Protein AF-0000000071098796 (afdb_homodimer)

Nearest PDB structures (foldseek):
  3soq-assembly1_A  TM=9.332E-01  e=1.458E-25  Homo sapiens
  8ffe-assembly1_A  TM=9.241E-01  e=1.174E-25  Homo sapiens
  6l6r-assembly2_B  TM=9.189E-01  e=5.070E-25  Homo sapiens
  3v65-assembly1_B  TM=9.260E-01  e=4.674E-22  Rattus norvegicus
  8jxg-assembly1_A  TM=7.922E-01  e=6.297E-25  Rattus norvegicus

Sequence (550 aa):
MVEGIAFDWLAENLYWVDSNSDTIEVARFDGRFRRELKMNVTLDQPRALALEPKRGNMYWTDWGANPVIATAHMDGMNVTMLVTTGIYWPNGLNIDDQSSHIFWTDAHFDRIETAWLDGSNREVLLDQNTPHPFSIAVYKDMIYWDDWSQLSIQSANKYTGANVRTVVSGLDSAMDLKIFHNASQQGVNPCSQNNGGCTHLCIVKPDASSLDAVTRVCVCPDDMRIVITPDGREDCQCEAGEKLNLTTGYCMTQGSTCNPDQFRCLDSDRCIPSFMVEGIAFDWLAENLYWVDSNSDTIEVARFDGRFRRELKMNVTLDQPRALALEPKRGNMYWTDWGANPVIATAHMDGMNVTMLVTTGIYWPNGLNIDDQSSHIFWTDAHFDRIETAWLDGSNREVLLDQNTPHPFSIAVYKDMIYWDDWSQLSIQSANKYTGANVRTVVSGLDSAMDLKIFHNASQQGVNPCSQNNGGCTHLCIVKPDASSLDAVTRVCVCPDDMRIVITPDGREDCQCEAGEKLNLTTGYCMTQGSTCNPDQFRCLDSDRCIPSF

Secondary structure (DSSP, 8-state):
-EEEEEEETTTTEEEEEETTTTEEEEEETTS-S-EE---SS--SEEEEEEEETTTTEEEEEEESSS-EEEEEETTS-S-EEEE-SS-S-EEEEEEETTTTEEEEEETTTTEEEEEETTS-S-EEEE-SS-SSEEEEEEETTEEEEEETTTTEEEEEETTT--S-EEEEE-B-S--------SGGG-S--TTTSGGGG-SSEEEEEE-TT-TT-EEEEEE--TTSEEEE-TTS-EEEEPPTTEEE-TTT--EEESSS---TTEEE-TTT--EEE--/-EEEEEEETTTTEEEEEETTTTEEEEEETTS-S-EE---SS--SEEEEEEEETTTTEEEEEEESSS-EEEEEETTS-S-EEEE-SS-S---EEEEETTTTEEEEEETTTTEEEEEETTS-S-EEEE-SS-SSEEEEEEETTEEEEEETTTTEEEEEETTT--S-EEEEE-B-S--------GGGG-S--TTTSGGGG-SSEEEEEE-TT-TT-EEEEEE--TTSEEEE-TTS-EEEEPPTTEEE-TTT--EEESSS---TTEEE-TTT--EEE--

Structure (mmCIF, N/CA/C/O backbone):
data_AF-0000000071098796-model_v1
#
loop_
_entity.id
_entity.type
_entity.pdbx_description
1 polymer 'Uncharacterized protein'
#
loop_
_atom_site.group_PDB
_atom_site.id
_atom_site.type_symbol
_atom_site.label_atom_id
_atom_site.label_alt_id
_atom_site.label_comp_id
_atom_site.label_asym_id
_atom_site.label_entity_id
_atom_site.label_seq_id
_atom_site.pdbx_PDB_ins_code
_atom_site.Cartn_x
_atom_site.Cartn_y
_atom_site.Cartn_z
_atom_site.occupancy
_atom_site.B_iso_or_equiv
_atom_site.auth_seq_id
_atom_site.auth_comp_id
_atom_site.auth_asym_id
_atom_site.auth_atom_id
_atom_site.pdbx_PDB_model_num
ATOM 1 N N . MET A 1 1 ? 3.094 -19.172 7.008 1 78.12 1 MET A N 1
ATOM 2 C CA . MET A 1 1 ? 2.602 -17.812 7.273 1 78.12 1 MET A CA 1
ATOM 3 C C . MET A 1 1 ? 2.836 -16.906 6.074 1 78.12 1 MET A C 1
ATOM 5 O O . MET A 1 1 ? 3.883 -16.984 5.43 1 78.12 1 MET A O 1
ATOM 9 N N . VAL A 1 2 ? 1.764 -16.094 5.746 1 72.19 2 VAL A N 1
ATOM 10 C CA . VAL A 1 2 ? 1.899 -15.18 4.617 1 72.19 2 VAL A CA 1
ATOM 11 C C . VAL A 1 2 ? 2.842 -14.039 4.992 1 72.19 2 VAL A C 1
ATOM 13 O O . VAL A 1 2 ? 2.621 -13.336 5.984 1 72.19 2 VAL A O 1
ATOM 16 N N . GLU A 1 3 ? 3.877 -13.867 4.168 1 74.5 3 GLU A N 1
ATOM 17 C CA . GLU A 1 3 ? 4.949 -12.93 4.488 1 74.5 3 GLU A CA 1
ATOM 18 C C . GLU A 1 3 ? 5.008 -11.789 3.479 1 74.5 3 GLU A C 1
ATOM 20 O O . GLU A 1 3 ? 5.496 -10.703 3.789 1 74.5 3 GLU A O 1
ATOM 25 N N . GLY A 1 4 ? 4.621 -12.039 2.338 1 83 4 GLY A N 1
ATOM 26 C CA . GLY A 1 4 ? 4.68 -11.055 1.27 1 83 4 GLY A CA 1
ATOM 27 C C . GLY A 1 4 ? 3.496 -11.125 0.325 1 83 4 GLY A C 1
ATOM 28 O O . GLY A 1 4 ? 3.016 -12.211 0.003 1 83 4 GLY A O 1
ATOM 29 N N . ILE A 1 5 ? 2.996 -10.023 -0.06 1 86.69 5 ILE A N 1
ATOM 30 C CA . ILE A 1 5 ? 1.885 -9.898 -0.997 1 86.69 5 ILE A CA 1
ATOM 31 C C . ILE A 1 5 ? 2.252 -8.93 -2.113 1 86.69 5 ILE A C 1
ATOM 33 O O . ILE A 1 5 ? 2.893 -7.902 -1.866 1 86.69 5 ILE A O 1
ATOM 37 N N . ALA A 1 6 ? 1.925 -9.203 -3.277 1 88.19 6 ALA A N 1
ATOM 38 C CA . ALA A 1 6 ? 2.113 -8.344 -4.445 1 88.19 6 ALA A CA 1
ATOM 39 C C . ALA A 1 6 ? 0.883 -8.367 -5.348 1 88.19 6 ALA A C 1
ATOM 41 O O . ALA A 1 6 ? 0.179 -9.375 -5.422 1 88.19 6 ALA A O 1
ATOM 42 N N . PHE A 1 7 ? 0.654 -7.281 -6.012 1 88.94 7 PHE A N 1
ATOM 43 C CA . PHE A 1 7 ? -0.544 -7.145 -6.832 1 88.94 7 PHE A CA 1
ATOM 44 C C . PHE A 1 7 ? -0.177 -6.867 -8.289 1 88.94 7 PHE A C 1
ATOM 46 O O . PHE A 1 7 ? 0.657 -6.004 -8.57 1 88.94 7 PHE A O 1
ATOM 53 N N . ASP A 1 8 ? -0.719 -7.633 -9.156 1 90.88 8 ASP A N 1
ATOM 54 C CA . ASP A 1 8 ? -0.704 -7.371 -10.594 1 90.88 8 ASP A CA 1
ATOM 55 C C . ASP A 1 8 ? -1.892 -6.504 -11 1 90.88 8 ASP A C 1
ATOM 57 O O . ASP A 1 8 ? -2.99 -7.016 -11.234 1 90.88 8 ASP A O 1
ATOM 61 N N . TRP A 1 9 ? -1.64 -5.246 -11.227 1 86.94 9 TRP A N 1
ATOM 62 C CA . TRP A 1 9 ? -2.717 -4.297 -11.484 1 86.94 9 TRP A CA 1
ATOM 63 C C . TRP A 1 9 ? -3.256 -4.465 -12.906 1 86.94 9 TRP A C 1
ATOM 65 O O . TRP A 1 9 ? -4.367 -4.02 -13.211 1 86.94 9 TRP A O 1
ATOM 75 N N . LEU A 1 10 ? -2.475 -5.012 -13.75 1 90.19 10 LEU A N 1
ATOM 76 C CA . LEU A 1 10 ? -2.873 -5.133 -15.148 1 90.19 10 LEU A CA 1
ATOM 77 C C . LEU A 1 10 ? -3.824 -6.309 -15.344 1 90.19 10 LEU A C 1
ATOM 79 O O . LEU A 1 10 ? -4.805 -6.207 -16.078 1 90.19 10 LEU A O 1
ATOM 83 N N . ALA A 1 11 ? -3.525 -7.355 -14.672 1 93.75 11 ALA A N 1
ATOM 84 C CA . ALA A 1 11 ? -4.359 -8.547 -14.797 1 93.75 11 ALA A CA 1
ATOM 85 C C . ALA A 1 11 ? -5.32 -8.672 -13.617 1 93.75 11 ALA A C 1
ATOM 87 O O . ALA A 1 11 ? -6.227 -9.508 -13.633 1 93.75 11 ALA A O 1
ATOM 88 N N . GLU A 1 12 ? -5.062 -7.852 -12.602 1 90.56 12 GLU A N 1
ATOM 89 C CA . GLU A 1 12 ? -5.867 -7.824 -11.383 1 90.56 12 GLU A CA 1
ATOM 90 C C . GLU A 1 12 ? -5.805 -9.164 -10.656 1 90.56 12 GLU A C 1
ATOM 92 O O . GLU A 1 12 ? -6.84 -9.734 -10.305 1 90.56 12 GLU A O 1
ATOM 97 N N . ASN A 1 13 ? -4.645 -9.656 -10.461 1 93.94 13 ASN A N 1
ATOM 98 C CA . ASN A 1 13 ? -4.363 -10.844 -9.656 1 93.94 13 ASN A CA 1
ATOM 99 C C . ASN A 1 13 ? -3.553 -10.5 -8.414 1 93.94 13 ASN A C 1
ATOM 101 O O . ASN A 1 13 ? -2.693 -9.617 -8.453 1 93.94 13 ASN A O 1
ATOM 105 N N . LEU A 1 14 ? -3.861 -11.211 -7.387 1 91.88 14 LEU A N 1
ATOM 106 C CA . LEU A 1 14 ? -3.127 -11.102 -6.129 1 91.88 14 LEU A CA 1
ATOM 107 C C . LEU A 1 14 ? -2.176 -12.281 -5.949 1 91.88 14 LEU A C 1
ATOM 109 O O . LEU A 1 14 ? -2.576 -13.438 -6.098 1 91.88 14 LEU A O 1
ATOM 113 N N . TYR A 1 15 ? -0.879 -11.953 -5.68 1 93.19 15 TYR A N 1
ATOM 114 C CA . TYR A 1 15 ? 0.128 -12.969 -5.387 1 93.19 15 TYR A CA 1
ATOM 115 C C . TYR A 1 15 ? 0.601 -12.859 -3.941 1 93.19 15 TYR A C 1
ATOM 117 O O . TYR A 1 15 ? 0.724 -11.758 -3.4 1 93.19 15 TYR A O 1
ATOM 125 N N . TRP A 1 16 ? 0.887 -14.023 -3.359 1 91.12 16 TRP A N 1
ATOM 126 C CA . TRP A 1 16 ? 1.471 -13.953 -2.025 1 91.12 16 TRP A CA 1
ATOM 127 C C . TRP A 1 16 ? 2.379 -15.148 -1.762 1 91.12 16 TRP A C 1
ATOM 129 O O . TRP A 1 16 ? 2.268 -16.172 -2.432 1 91.12 16 TRP A O 1
ATOM 139 N N . VAL A 1 17 ? 3.311 -14.953 -0.889 1 92.06 17 VAL A N 1
ATOM 140 C CA . VAL A 1 17 ? 4.199 -16.016 -0.428 1 92.06 17 VAL A CA 1
ATOM 141 C C . VAL A 1 17 ? 3.779 -16.469 0.969 1 92.06 17 VAL A C 1
ATOM 143 O O . VAL A 1 17 ? 3.395 -15.648 1.806 1 92.06 17 VAL A O 1
ATOM 146 N N . ASP A 1 18 ? 3.83 -17.781 1.164 1 89.56 18 ASP A N 1
ATOM 147 C CA . ASP A 1 18 ? 3.51 -18.391 2.455 1 89.56 18 ASP A CA 1
ATOM 148 C C . ASP A 1 18 ? 4.688 -19.203 2.988 1 89.56 18 ASP A C 1
ATOM 150 O O . ASP A 1 18 ? 5.035 -20.234 2.42 1 89.56 18 ASP A O 1
ATOM 154 N N . SER A 1 19 ? 5.258 -18.766 4.102 1 88.94 19 SER A N 1
ATOM 155 C CA . SER A 1 19 ? 6.441 -19.438 4.633 1 88.94 19 SER A CA 1
ATOM 156 C C . SER A 1 19 ? 6.074 -20.719 5.375 1 88.94 19 SER A C 1
ATOM 158 O O . SER A 1 19 ? 6.938 -21.547 5.645 1 88.94 19 SER A O 1
ATOM 160 N N . ASN A 1 20 ? 4.844 -20.844 5.785 1 88.38 20 ASN A N 1
ATOM 161 C CA . ASN A 1 20 ? 4.414 -22.078 6.418 1 88.38 20 ASN A CA 1
ATOM 162 C C . ASN A 1 20 ? 4.305 -23.219 5.402 1 88.38 20 ASN A C 1
ATOM 164 O O . ASN A 1 20 ? 4.824 -24.312 5.629 1 88.38 20 ASN A O 1
ATOM 168 N N . SER A 1 21 ? 3.609 -22.938 4.289 1 90.94 21 SER A N 1
ATOM 169 C CA . SER A 1 21 ? 3.434 -23.953 3.254 1 90.94 21 SER A CA 1
ATOM 170 C C . SER A 1 21 ? 4.578 -23.922 2.248 1 90.94 21 SER A C 1
ATOM 172 O O . SER A 1 21 ? 4.688 -24.812 1.398 1 90.94 21 SER A O 1
ATOM 174 N N . ASP A 1 22 ? 5.449 -22.922 2.363 1 94.31 22 ASP A N 1
ATOM 175 C CA . ASP A 1 22 ? 6.57 -22.75 1.443 1 94.31 22 ASP A CA 1
ATOM 176 C C . ASP A 1 22 ? 6.086 -22.703 -0.005 1 94.31 22 ASP A C 1
ATOM 178 O O . ASP A 1 22 ? 6.582 -23.438 -0.857 1 94.31 22 ASP A O 1
ATOM 182 N N . THR A 1 23 ? 5.148 -21.812 -0.212 1 95.75 23 THR A N 1
ATOM 183 C CA . THR A 1 23 ? 4.543 -21.734 -1.538 1 95.75 23 THR A CA 1
ATOM 184 C C . THR A 1 23 ? 4.371 -20.281 -1.968 1 95.75 23 THR A C 1
ATOM 186 O O . THR A 1 23 ? 4.434 -19.375 -1.138 1 95.75 23 THR A O 1
ATOM 189 N N . ILE A 1 24 ? 4.262 -20.078 -3.201 1 96.75 24 ILE A N 1
ATOM 190 C CA . ILE A 1 24 ? 3.727 -18.859 -3.809 1 96.75 24 ILE A CA 1
ATOM 191 C C . ILE A 1 24 ? 2.367 -19.156 -4.438 1 96.75 24 ILE A C 1
ATOM 193 O O . ILE A 1 24 ? 2.221 -20.141 -5.184 1 96.75 24 ILE A O 1
ATOM 197 N N . GLU A 1 25 ? 1.42 -18.328 -4.102 1 96.31 25 GLU A N 1
ATOM 198 C CA . GLU A 1 25 ? 0.055 -18.547 -4.574 1 96.31 25 GLU A CA 1
ATOM 199 C C . GLU A 1 25 ? -0.486 -17.297 -5.273 1 96.31 25 GLU A C 1
ATOM 201 O O . GLU A 1 25 ? 0.056 -16.203 -5.113 1 96.31 25 GLU A O 1
ATOM 206 N N . VAL A 1 26 ? -1.532 -17.547 -6.074 1 96.75 26 VAL A N 1
ATOM 207 C CA . VAL A 1 26 ? -2.17 -16.469 -6.82 1 96.75 26 VAL A CA 1
ATOM 208 C C . VAL A 1 26 ? -3.684 -16.672 -6.816 1 96.75 26 VAL A C 1
ATOM 210 O O . VAL A 1 26 ? -4.172 -17.797 -6.766 1 96.75 26 VAL A O 1
ATOM 213 N N . ALA A 1 27 ? -4.402 -15.555 -6.805 1 95.44 27 ALA A N 1
ATOM 214 C CA . ALA A 1 27 ? -5.855 -15.508 -6.953 1 95.44 27 ALA A CA 1
ATOM 215 C C . ALA A 1 27 ? -6.297 -14.211 -7.629 1 95.44 27 ALA A C 1
ATOM 217 O O . ALA A 1 27 ? -5.504 -13.281 -7.77 1 95.44 27 ALA A O 1
ATOM 218 N N . ARG A 1 28 ? -7.523 -14.219 -8.086 1 94.19 28 ARG A N 1
ATOM 219 C CA . ARG A 1 28 ? -8.094 -12.945 -8.508 1 94.19 28 ARG A CA 1
ATOM 220 C C . ARG A 1 28 ? -8.164 -11.961 -7.344 1 94.19 28 ARG A C 1
ATOM 222 O O . ARG A 1 28 ? -8.188 -12.367 -6.184 1 94.19 28 ARG A O 1
ATOM 229 N N . PHE A 1 29 ? -8.25 -10.711 -7.625 1 88.62 29 PHE A N 1
ATOM 230 C CA . PHE A 1 29 ? -8.227 -9.656 -6.613 1 88.62 29 PHE A CA 1
ATOM 231 C C . PHE A 1 29 ? -9.312 -9.883 -5.57 1 88.62 29 PHE A C 1
ATOM 233 O O . PHE A 1 29 ? -9.172 -9.461 -4.418 1 88.62 29 PHE A O 1
ATOM 240 N N . ASP A 1 30 ? -10.352 -10.609 -5.914 1 86.44 30 ASP A N 1
ATOM 241 C CA . ASP A 1 30 ? -11.469 -10.789 -4.992 1 86.44 30 ASP A CA 1
ATOM 242 C C . ASP A 1 30 ? -11.352 -12.117 -4.242 1 86.44 30 ASP A C 1
ATOM 244 O O . ASP A 1 30 ? -12.281 -12.516 -3.531 1 86.44 30 ASP A O 1
ATOM 248 N N . GLY A 1 31 ? -10.32 -12.789 -4.465 1 89.81 31 GLY A N 1
ATOM 249 C CA . GLY A 1 31 ? -10.055 -14 -3.709 1 89.81 31 GLY A CA 1
ATOM 250 C C . GLY A 1 31 ? -10.5 -15.258 -4.426 1 89.81 31 GLY A C 1
ATOM 251 O O . GLY A 1 31 ? -10.234 -16.375 -3.959 1 89.81 31 GLY A O 1
ATOM 252 N N . ARG A 1 32 ? -11.109 -15.086 -5.668 1 91.81 32 ARG A N 1
ATOM 253 C CA . ARG A 1 32 ? -11.586 -16.25 -6.414 1 91.81 32 ARG A CA 1
ATOM 254 C C . ARG A 1 32 ? -10.438 -16.922 -7.164 1 91.81 32 ARG A C 1
ATOM 256 O O . ARG A 1 32 ? -9.469 -16.266 -7.539 1 91.81 32 ARG A O 1
ATOM 263 N N . PHE A 1 33 ? -10.508 -18.141 -7.293 1 94.69 33 PHE A N 1
ATOM 264 C CA . PHE A 1 33 ? -9.711 -18.953 -8.203 1 94.69 33 PHE A CA 1
ATOM 265 C C . PHE A 1 33 ? -8.266 -19.031 -7.734 1 94.69 33 PHE A C 1
ATOM 267 O O . PHE A 1 33 ? -7.336 -18.781 -8.508 1 94.69 33 PHE A O 1
ATOM 274 N N . ARG A 1 34 ? -8.133 -19.547 -6.582 1 95.06 34 ARG A N 1
ATOM 275 C CA . ARG A 1 34 ? -6.812 -19.672 -5.969 1 95.06 34 ARG A CA 1
ATOM 276 C C . ARG A 1 34 ? -6.008 -20.781 -6.629 1 95.06 34 ARG A C 1
ATOM 278 O O . ARG A 1 34 ? -6.547 -21.844 -6.934 1 95.06 34 ARG A O 1
ATOM 285 N N . ARG A 1 35 ? -4.773 -20.469 -6.887 1 97.38 35 ARG A N 1
ATOM 286 C CA . ARG A 1 35 ? -3.834 -21.422 -7.469 1 97.38 35 ARG A CA 1
ATOM 287 C C . ARG A 1 35 ? -2.48 -21.359 -6.77 1 97.38 35 ARG A C 1
ATOM 289 O O . ARG A 1 35 ? -1.895 -20.281 -6.648 1 97.38 35 ARG A O 1
ATOM 296 N N . GLU A 1 36 ? -2.041 -22.484 -6.23 1 97.25 36 GLU A N 1
ATOM 297 C CA . GLU A 1 36 ? -0.637 -22.594 -5.848 1 97.25 36 GLU A CA 1
ATOM 298 C C . GLU A 1 36 ? 0.26 -22.766 -7.07 1 97.25 36 GLU A C 1
ATOM 300 O O . GLU A 1 36 ? 0.06 -23.688 -7.871 1 97.25 36 GLU A O 1
ATOM 305 N N . LEU A 1 37 ? 1.193 -21.875 -7.223 1 98 37 LEU A N 1
ATOM 306 C CA . LEU A 1 37 ? 2.076 -21.984 -8.375 1 98 37 LEU A CA 1
ATOM 307 C C . LEU A 1 37 ? 3.033 -23.156 -8.234 1 98 37 LEU A C 1
ATOM 309 O O . LEU A 1 37 ? 3.713 -23.297 -7.211 1 98 37 LEU A O 1
ATOM 313 N N . LYS A 1 38 ? 3.057 -23.984 -9.258 1 94.38 38 LYS A N 1
ATOM 314 C CA . LYS A 1 38 ? 3.979 -25.109 -9.289 1 94.38 38 LYS A CA 1
ATOM 315 C C . LYS A 1 38 ? 5.32 -24.719 -9.891 1 94.38 38 LYS A C 1
ATOM 317 O O . LYS A 1 38 ? 5.41 -24.438 -11.086 1 94.38 38 LYS A O 1
ATOM 322 N N . MET A 1 39 ? 6.242 -24.672 -9.039 1 96.19 39 MET A N 1
ATOM 323 C CA . MET A 1 39 ? 7.586 -24.297 -9.453 1 96.19 39 MET A CA 1
ATOM 324 C C . MET A 1 39 ? 8.531 -25.484 -9.398 1 96.19 39 MET A C 1
ATOM 326 O O . MET A 1 39 ? 8.297 -26.438 -8.648 1 96.19 39 MET A O 1
ATOM 330 N N . ASN A 1 40 ? 9.594 -25.5 -10.234 1 95.12 40 ASN A N 1
ATOM 331 C CA . ASN A 1 40 ? 10.562 -26.578 -10.266 1 95.12 40 ASN A CA 1
ATOM 332 C C . ASN A 1 40 ? 11.641 -26.406 -9.195 1 95.12 40 ASN A C 1
ATOM 334 O O . ASN A 1 40 ? 12.781 -26.828 -9.383 1 95.12 40 ASN A O 1
ATOM 338 N N . VAL A 1 41 ? 11.383 -25.75 -8.164 1 95.44 41 VAL A N 1
ATOM 339 C CA . VAL A 1 41 ? 12.25 -25.562 -7.004 1 95.44 41 VAL A CA 1
ATOM 340 C C . VAL A 1 41 ? 11.422 -25.688 -5.723 1 95.44 41 VAL A C 1
ATOM 342 O O . VAL A 1 41 ? 10.211 -25.484 -5.738 1 95.44 41 VAL A O 1
ATOM 345 N N . THR A 1 42 ? 12.133 -26.062 -4.688 1 94.75 42 THR A N 1
ATOM 346 C CA . THR A 1 42 ? 11.5 -26.094 -3.373 1 94.75 42 THR A CA 1
ATOM 347 C C . THR A 1 42 ? 11.828 -24.828 -2.594 1 94.75 42 THR A C 1
ATOM 349 O O . THR A 1 42 ? 12.992 -24.453 -2.463 1 94.75 42 THR A O 1
ATOM 352 N N . LEU A 1 43 ? 10.797 -24.188 -2.189 1 96.06 43 LEU A N 1
ATOM 353 C CA . LEU A 1 43 ? 10.984 -23.016 -1.341 1 96.06 43 LEU A CA 1
ATOM 354 C C . LEU A 1 43 ? 11.219 -23.422 0.11 1 96.06 43 LEU A C 1
ATOM 356 O O . LEU A 1 43 ? 10.727 -24.469 0.551 1 96.06 43 LEU A O 1
ATOM 360 N N . ASP A 1 44 ? 11.938 -22.672 0.862 1 95.81 44 ASP A N 1
ATOM 361 C CA . ASP A 1 44 ? 12.266 -23 2.248 1 95.81 44 ASP A CA 1
ATOM 362 C C . ASP A 1 44 ? 11.633 -21.984 3.205 1 95.81 44 ASP A C 1
ATOM 364 O O . ASP A 1 44 ? 10.789 -22.359 4.023 1 95.81 44 ASP A O 1
ATOM 368 N N . GLN A 1 45 ? 11.984 -20.719 3.129 1 94.06 45 GLN A N 1
ATOM 369 C CA . GLN A 1 45 ? 11.398 -19.625 3.904 1 94.06 45 GLN A CA 1
ATOM 370 C C . GLN A 1 45 ? 11.172 -18.391 3.035 1 94.06 45 GLN A C 1
ATOM 372 O O . GLN A 1 45 ? 11.75 -17.328 3.287 1 94.06 45 GLN A O 1
ATOM 377 N N . PRO A 1 46 ? 10.312 -18.562 2.018 1 94.75 46 PRO A N 1
ATOM 378 C CA . PRO A 1 46 ? 10.055 -17.391 1.178 1 94.75 46 PRO A CA 1
ATOM 379 C C . PRO A 1 46 ? 9.453 -16.219 1.959 1 94.75 46 PRO A C 1
ATOM 381 O O . PRO A 1 46 ? 8.648 -16.438 2.869 1 94.75 46 PRO A O 1
ATOM 384 N N . ARG A 1 47 ? 9.828 -15.016 1.625 1 92.38 47 ARG A N 1
ATOM 385 C CA . ARG A 1 47 ? 9.414 -13.922 2.488 1 92.38 47 ARG A CA 1
ATOM 386 C C . ARG A 1 47 ? 8.867 -12.75 1.67 1 92.38 47 ARG A C 1
ATOM 388 O O . ARG A 1 47 ? 7.727 -12.328 1.865 1 92.38 47 ARG A O 1
ATOM 395 N N . ALA A 1 48 ? 9.625 -12.195 0.785 1 92.06 48 ALA A N 1
ATOM 396 C CA . ALA A 1 48 ? 9.203 -11.031 0.014 1 92.06 48 ALA A CA 1
ATOM 397 C C . ALA A 1 48 ? 8.914 -11.406 -1.438 1 92.06 48 ALA A C 1
ATOM 399 O O . ALA A 1 48 ? 9.484 -12.367 -1.958 1 92.06 48 ALA A O 1
ATOM 400 N N . LEU A 1 49 ? 8.047 -10.633 -2.068 1 93.75 49 LEU A N 1
ATOM 401 C CA . LEU A 1 49 ? 7.594 -10.898 -3.432 1 93.75 49 LEU A CA 1
ATOM 402 C C . LEU A 1 49 ? 7.348 -9.586 -4.18 1 93.75 49 LEU A C 1
ATOM 404 O O . LEU A 1 49 ? 6.785 -8.641 -3.623 1 93.75 49 LEU A O 1
ATOM 408 N N . ALA A 1 50 ? 7.809 -9.523 -5.398 1 93.12 50 ALA A N 1
ATOM 409 C CA . ALA A 1 50 ? 7.535 -8.406 -6.305 1 93.12 50 ALA A CA 1
ATOM 410 C C . ALA A 1 50 ? 7.199 -8.914 -7.703 1 93.12 50 ALA A C 1
ATOM 412 O O . ALA A 1 50 ? 7.676 -9.969 -8.125 1 93.12 50 ALA A O 1
ATOM 413 N N . LEU A 1 51 ? 6.367 -8.117 -8.383 1 94.06 51 LEU A N 1
ATOM 414 C CA . LEU A 1 51 ? 5.922 -8.508 -9.711 1 94.06 51 LEU A CA 1
ATOM 415 C C . LEU A 1 51 ? 6.328 -7.473 -10.75 1 94.06 51 LEU A C 1
ATOM 417 O O . LEU A 1 51 ? 6.395 -6.277 -10.453 1 94.06 51 LEU A O 1
ATOM 421 N N . GLU A 1 52 ? 6.535 -7.934 -11.945 1 92.75 52 GLU A N 1
ATOM 422 C CA . GLU A 1 52 ? 6.738 -7.113 -13.133 1 92.75 52 GLU A CA 1
ATOM 423 C C . GLU A 1 52 ? 5.723 -7.461 -14.219 1 92.75 52 GLU A C 1
ATOM 425 O O . GLU A 1 52 ? 6.078 -8.062 -15.234 1 92.75 52 GLU A O 1
ATOM 430 N N . PRO A 1 53 ? 4.527 -6.996 -14.047 1 93.06 53 PRO A N 1
ATOM 431 C CA . PRO A 1 53 ? 3.428 -7.445 -14.906 1 93.06 53 PRO A CA 1
ATOM 432 C C . PRO A 1 53 ? 3.621 -7.055 -16.375 1 93.06 53 PRO A C 1
ATOM 434 O O . PRO A 1 53 ? 3.064 -7.699 -17.266 1 93.06 53 PRO A O 1
ATOM 437 N N . LYS A 1 54 ? 4.363 -6.027 -16.656 1 91.38 54 LYS A N 1
ATOM 438 C CA . LYS A 1 54 ? 4.582 -5.605 -18.047 1 91.38 54 LYS A CA 1
ATOM 439 C C . LYS A 1 54 ? 5.453 -6.613 -18.797 1 91.38 54 LYS A C 1
ATOM 441 O O . LYS A 1 54 ? 5.34 -6.75 -20.016 1 91.38 54 LYS A O 1
ATOM 446 N N . ARG A 1 55 ? 6.262 -7.293 -18.047 1 93.25 55 ARG A N 1
ATOM 447 C CA . ARG A 1 55 ? 7.199 -8.203 -18.703 1 93.25 55 ARG A CA 1
ATOM 448 C C . ARG A 1 55 ? 6.918 -9.648 -18.312 1 93.25 55 ARG A C 1
ATOM 450 O O . ARG A 1 55 ? 7.484 -10.578 -18.891 1 93.25 55 ARG A O 1
ATOM 457 N N . GLY A 1 56 ? 6.109 -9.805 -17.328 1 95.56 56 GLY A N 1
ATOM 458 C CA . GLY A 1 56 ? 5.625 -11.133 -17 1 95.56 56 GLY A CA 1
ATOM 459 C C . GLY A 1 56 ? 6.547 -11.883 -16.062 1 95.56 56 GLY A C 1
ATOM 460 O O . GLY A 1 56 ? 6.57 -13.109 -16.047 1 95.56 56 GLY A O 1
ATOM 461 N N . ASN A 1 57 ? 7.34 -11.148 -15.258 1 96.5 57 ASN A N 1
ATOM 462 C CA . ASN A 1 57 ? 8.258 -11.781 -14.312 1 96.5 57 ASN A CA 1
ATOM 463 C C . ASN A 1 57 ? 7.84 -11.516 -12.867 1 96.5 57 ASN A C 1
ATOM 465 O O . ASN A 1 57 ? 7.133 -10.555 -12.586 1 96.5 57 ASN A O 1
ATOM 469 N N . MET A 1 58 ? 8.258 -12.445 -12.047 1 97.38 58 MET A N 1
ATOM 470 C CA . MET A 1 58 ? 8.164 -12.219 -10.602 1 97.38 58 MET A CA 1
ATOM 471 C C . MET A 1 58 ? 9.516 -12.438 -9.93 1 97.38 58 MET A C 1
ATOM 473 O O . MET A 1 58 ? 10.383 -13.109 -10.484 1 97.38 58 MET A O 1
ATOM 477 N N . TYR A 1 59 ? 9.695 -11.859 -8.773 1 97.62 59 TYR A N 1
ATOM 478 C CA . TYR A 1 59 ? 10.906 -11.938 -7.957 1 97.62 59 TYR A CA 1
ATOM 479 C C . TYR A 1 59 ? 10.555 -12.219 -6.5 1 97.62 59 TYR A C 1
ATOM 481 O O . TYR A 1 59 ? 9.562 -11.703 -5.984 1 97.62 59 TYR A O 1
ATOM 489 N N . TRP A 1 60 ? 11.398 -13.039 -5.855 1 96.94 60 TRP A N 1
ATOM 490 C CA . TRP A 1 60 ? 11.125 -13.281 -4.445 1 96.94 60 TRP A CA 1
ATOM 491 C C . TRP A 1 60 ? 12.414 -13.562 -3.68 1 96.94 60 TRP A C 1
ATOM 493 O O . TRP A 1 60 ? 13.461 -13.797 -4.285 1 96.94 60 TRP A O 1
ATOM 503 N N . THR A 1 61 ? 12.344 -13.359 -2.371 1 97.31 61 THR A N 1
ATOM 504 C CA . THR A 1 61 ? 13.422 -13.781 -1.482 1 97.31 61 THR A CA 1
ATOM 505 C C . THR A 1 61 ? 13.07 -15.094 -0.787 1 97.31 61 THR A C 1
ATOM 507 O O . THR A 1 61 ? 11.898 -15.375 -0.538 1 97.31 61 THR A O 1
ATOM 510 N N . ASP A 1 62 ? 14.023 -15.852 -0.54 1 96.5 62 ASP A N 1
ATOM 511 C CA . ASP A 1 62 ? 13.906 -17.094 0.231 1 96.5 62 ASP A CA 1
ATOM 512 C C . ASP A 1 62 ? 15.055 -17.219 1.231 1 96.5 62 ASP A C 1
ATOM 514 O O . ASP A 1 62 ? 16.219 -17.375 0.839 1 96.5 62 ASP A O 1
ATOM 518 N N . TRP A 1 63 ? 14.57 -17.078 2.453 1 92.88 63 TRP A N 1
ATOM 519 C CA . TRP A 1 63 ? 15.633 -17.25 3.441 1 92.88 63 TRP A CA 1
ATOM 520 C C . TRP A 1 63 ? 15.562 -18.625 4.09 1 92.88 63 TRP A C 1
ATOM 522 O O . TRP A 1 63 ? 14.617 -19.391 3.854 1 92.88 63 TRP A O 1
ATOM 532 N N . GLY A 1 64 ? 16.547 -19.219 4.668 1 90.12 64 GLY A N 1
ATOM 533 C CA . GLY A 1 64 ? 16.688 -20.562 5.211 1 90.12 64 GLY A CA 1
ATOM 534 C C . GLY A 1 64 ? 18.109 -21.109 5.102 1 90.12 64 GLY A C 1
ATOM 535 O O . GLY A 1 64 ? 19.078 -20.391 5.363 1 90.12 64 GLY A O 1
ATOM 536 N N . ALA A 1 65 ? 18.062 -22.484 4.68 1 93.5 65 ALA A N 1
ATOM 537 C CA . ALA A 1 65 ? 19.375 -23.125 4.645 1 93.5 65 ALA A CA 1
ATOM 538 C C . ALA A 1 65 ? 20.219 -22.578 3.506 1 93.5 65 ALA A C 1
ATOM 540 O O . ALA A 1 65 ? 21.438 -22.438 3.637 1 93.5 65 ALA A O 1
ATOM 541 N N . ASN A 1 66 ? 19.609 -22.266 2.334 1 95.5 66 ASN A N 1
ATOM 542 C CA . ASN A 1 66 ? 20.266 -21.703 1.165 1 95.5 66 ASN A CA 1
ATOM 543 C C . ASN A 1 66 ? 19.594 -20.391 0.724 1 95.5 66 ASN A C 1
ATOM 545 O O . ASN A 1 66 ? 18.828 -20.391 -0.246 1 95.5 66 ASN A O 1
ATOM 549 N N . PRO A 1 67 ? 19.984 -19.312 1.38 1 97.62 67 PRO A N 1
ATOM 550 C CA . PRO A 1 67 ? 19.328 -18.047 1.069 1 97.62 67 PRO A CA 1
ATOM 551 C C . PRO A 1 67 ? 19.531 -17.609 -0.377 1 97.62 67 PRO A C 1
ATOM 553 O O . PRO A 1 67 ? 20.625 -17.781 -0.922 1 97.62 67 PRO A O 1
ATOM 556 N N . VAL A 1 68 ? 18.453 -17.078 -1.04 1 98.06 68 VAL A N 1
ATOM 557 C CA . VAL A 1 68 ? 18.562 -16.703 -2.447 1 98.06 68 VAL A CA 1
ATOM 558 C C . VAL A 1 68 ? 17.625 -15.539 -2.746 1 98.06 68 VAL A C 1
ATOM 560 O O . VAL A 1 68 ? 16.656 -15.312 -2.012 1 98.06 68 VAL A O 1
ATOM 563 N N . ILE A 1 69 ? 17.953 -14.758 -3.693 1 98.62 69 ILE A N 1
ATOM 564 C CA . ILE A 1 69 ? 17.016 -13.984 -4.508 1 98.62 69 ILE A CA 1
ATOM 565 C C . ILE A 1 69 ? 16.781 -14.695 -5.836 1 98.62 69 ILE A C 1
ATOM 567 O O . ILE A 1 69 ? 17.734 -15.062 -6.531 1 98.62 69 ILE A O 1
ATOM 571 N N . ALA A 1 70 ? 15.508 -14.859 -6.164 1 98.62 70 ALA A N 1
ATOM 572 C CA . ALA A 1 70 ? 15.195 -15.633 -7.367 1 98.62 70 ALA A CA 1
ATOM 573 C C . ALA A 1 70 ? 14.141 -14.922 -8.219 1 98.62 70 ALA A C 1
ATOM 575 O O . ALA A 1 70 ? 13.516 -13.969 -7.762 1 98.62 70 ALA A O 1
ATOM 576 N N . THR A 1 71 ? 14.07 -15.344 -9.484 1 98.56 71 THR A N 1
ATOM 577 C CA . THR A 1 71 ? 13.047 -14.875 -10.414 1 98.56 71 THR A CA 1
ATOM 578 C C . THR A 1 71 ? 12.43 -16.047 -11.18 1 98.56 71 THR A C 1
ATOM 580 O O . THR A 1 71 ? 13.008 -17.125 -11.227 1 98.56 71 THR A O 1
ATOM 583 N N . ALA A 1 72 ? 11.266 -15.812 -11.609 1 98.56 72 ALA A N 1
ATOM 584 C CA . ALA A 1 72 ? 10.523 -16.719 -12.484 1 98.56 72 ALA A CA 1
ATOM 585 C C . ALA A 1 72 ? 9.5 -15.953 -13.32 1 98.56 72 ALA A C 1
ATOM 587 O O . ALA A 1 72 ? 9.258 -14.766 -13.086 1 98.56 72 ALA A O 1
ATOM 588 N N . HIS A 1 73 ? 9.008 -16.656 -14.344 1 98 73 HIS A N 1
ATOM 589 C CA . HIS A 1 73 ? 7.793 -16.125 -14.953 1 98 73 HIS A CA 1
ATOM 590 C C . HIS A 1 73 ? 6.652 -16.062 -13.938 1 98 73 HIS A C 1
ATOM 592 O O . HIS A 1 73 ? 6.641 -16.812 -12.961 1 98 73 HIS A O 1
ATOM 598 N N . MET A 1 74 ? 5.68 -15.188 -14.156 1 98 74 MET A N 1
ATOM 599 C CA . MET A 1 74 ? 4.617 -14.961 -13.18 1 98 74 MET A CA 1
ATOM 600 C C . MET A 1 74 ? 3.729 -16.188 -13.047 1 98 74 MET A C 1
ATOM 602 O O . MET A 1 74 ? 2.951 -16.297 -12.094 1 98 74 MET A O 1
ATOM 606 N N . ASP A 1 75 ? 3.836 -17.203 -13.953 1 97.94 75 ASP A N 1
ATOM 607 C CA . ASP A 1 75 ? 3.104 -18.453 -13.812 1 97.94 75 ASP A CA 1
ATOM 608 C C . ASP A 1 75 ? 3.926 -19.484 -13.047 1 97.94 75 ASP A C 1
ATOM 610 O O . ASP A 1 75 ? 3.512 -20.641 -12.906 1 97.94 75 ASP A O 1
ATOM 614 N N . GLY A 1 76 ? 5.105 -19.109 -12.609 1 98.06 76 GLY A N 1
ATOM 615 C CA . GLY A 1 76 ? 5.938 -19.984 -11.789 1 98.06 76 GLY A CA 1
ATOM 616 C C . GLY A 1 76 ? 6.988 -20.719 -12.594 1 98.06 76 GLY A C 1
ATOM 617 O O . GLY A 1 76 ? 7.867 -21.375 -12.023 1 98.06 76 GLY A O 1
ATOM 618 N N . MET A 1 77 ? 6.934 -20.609 -13.875 1 96.75 77 MET A N 1
ATOM 619 C CA . MET A 1 77 ? 7.855 -21.344 -14.734 1 96.75 77 MET A CA 1
ATOM 620 C C . MET A 1 77 ? 9.164 -20.578 -14.898 1 96.75 77 MET A C 1
ATOM 622 O O . MET A 1 77 ? 9.25 -19.391 -14.57 1 96.75 77 MET A O 1
ATOM 626 N N . ASN A 1 78 ? 10.258 -21.281 -15.344 1 96.81 78 ASN A N 1
ATOM 627 C CA . ASN A 1 78 ? 11.555 -20.719 -15.703 1 96.81 78 ASN A CA 1
ATOM 628 C C . ASN A 1 78 ? 12.211 -20.031 -14.516 1 96.81 78 ASN A C 1
ATOM 630 O O . ASN A 1 78 ? 12.602 -18.859 -14.602 1 96.81 78 ASN A O 1
ATOM 634 N N . VAL A 1 79 ? 12.445 -20.766 -13.508 1 98.25 79 VAL A N 1
ATOM 635 C CA . VAL A 1 79 ? 13.047 -20.25 -12.289 1 98.25 79 VAL A CA 1
ATOM 636 C C . VAL A 1 79 ? 14.539 -20.016 -12.508 1 98.25 79 VAL A C 1
ATOM 638 O O . VAL A 1 79 ? 15.219 -20.844 -13.125 1 98.25 79 VAL A O 1
ATOM 641 N N . THR A 1 80 ? 15.016 -18.891 -12.102 1 98.06 80 THR A N 1
ATOM 642 C CA . THR A 1 80 ? 16.438 -18.547 -12.117 1 98.06 80 THR A CA 1
ATOM 643 C C . THR A 1 80 ? 16.875 -18 -10.766 1 98.06 80 THR A C 1
ATOM 645 O O . THR A 1 80 ? 16.188 -17.141 -10.195 1 98.06 80 THR A O 1
ATOM 648 N N . MET A 1 81 ? 18.031 -18.531 -10.25 1 98 81 MET A N 1
ATOM 649 C CA . MET A 1 81 ? 18.625 -17.984 -9.039 1 98 81 MET A CA 1
ATOM 650 C C . MET A 1 81 ? 19.516 -16.781 -9.359 1 98 81 MET A C 1
ATOM 652 O O . MET A 1 81 ? 20.547 -16.938 -10.023 1 98 81 MET A O 1
ATOM 656 N N . LEU A 1 82 ? 19.141 -15.609 -8.898 1 98.5 82 LEU A N 1
ATOM 657 C CA . LEU A 1 82 ? 19.844 -14.375 -9.25 1 98.5 82 LEU A CA 1
ATOM 658 C C . LEU A 1 82 ? 21.016 -14.133 -8.312 1 98.5 82 LEU A C 1
ATOM 660 O O . LEU A 1 82 ? 22.094 -13.75 -8.766 1 98.5 82 LEU A O 1
ATOM 664 N N . VAL A 1 83 ? 20.797 -14.219 -7.039 1 98.38 83 VAL A N 1
ATOM 665 C CA . VAL A 1 83 ? 21.797 -14.008 -6.004 1 98.38 83 VAL A CA 1
ATOM 666 C C . VAL A 1 83 ? 21.828 -15.211 -5.066 1 98.38 83 VAL A C 1
ATOM 668 O O . VAL A 1 83 ? 20.828 -15.539 -4.422 1 98.38 83 VAL A O 1
ATOM 671 N N . THR A 1 84 ? 22.969 -15.875 -4.906 1 97.81 84 THR A N 1
ATOM 672 C CA . THR A 1 84 ? 23.047 -17.094 -4.109 1 97.81 84 THR A CA 1
ATOM 673 C C . THR A 1 84 ? 24.203 -17.016 -3.113 1 97.81 84 THR A C 1
ATOM 675 O O . THR A 1 84 ? 24.375 -17.906 -2.275 1 97.81 84 THR A O 1
ATOM 678 N N . THR A 1 85 ? 25.031 -16.016 -3.203 1 97.62 85 THR A N 1
ATOM 679 C CA . THR A 1 85 ? 26.172 -15.867 -2.311 1 97.62 85 THR A CA 1
ATOM 680 C C . THR A 1 85 ? 26.125 -14.516 -1.599 1 97.62 85 THR A C 1
ATOM 682 O O . THR A 1 85 ? 25.547 -13.555 -2.109 1 97.62 85 THR A O 1
ATOM 685 N N . GLY A 1 86 ? 26.797 -14.461 -0.453 1 97.38 86 GLY A N 1
ATOM 686 C CA . GLY A 1 86 ? 26.844 -13.211 0.281 1 97.38 86 GLY A CA 1
ATOM 687 C C . GLY A 1 86 ? 25.469 -12.711 0.695 1 97.38 86 GLY A C 1
ATOM 688 O O . GLY A 1 86 ? 25.219 -11.5 0.706 1 97.38 86 GLY A O 1
ATOM 689 N N . ILE A 1 87 ? 24.578 -13.547 0.878 1 97.75 87 ILE A N 1
ATOM 690 C CA . ILE A 1 87 ? 23.203 -13.258 1.272 1 97.75 87 ILE A CA 1
ATOM 691 C C . ILE A 1 87 ? 22.797 -14.195 2.404 1 97.75 87 ILE A C 1
ATOM 693 O O . ILE A 1 87 ? 23.203 -15.359 2.439 1 97.75 87 ILE A O 1
ATOM 697 N N . TYR A 1 88 ? 21.953 -13.672 3.41 1 97.06 88 TYR A N 1
ATOM 698 C CA . TYR A 1 88 ? 21.625 -14.531 4.539 1 97.06 88 TYR A CA 1
ATOM 699 C C . TYR A 1 88 ? 20.172 -14.359 4.957 1 97.06 88 TYR A C 1
ATOM 701 O O . TYR A 1 88 ? 19.391 -15.312 4.918 1 97.06 88 TYR A O 1
ATOM 709 N N . TRP A 1 89 ? 19.719 -13.156 5.367 1 96.44 89 TRP A N 1
ATOM 710 C CA . TRP A 1 89 ? 18.328 -12.906 5.734 1 96.44 89 TRP A CA 1
ATOM 711 C C . TRP A 1 89 ? 17.719 -11.828 4.836 1 96.44 89 TRP A C 1
ATOM 713 O O . TRP A 1 89 ? 17.375 -10.742 5.305 1 96.44 89 TRP A O 1
ATOM 723 N N . PRO A 1 90 ? 17.516 -12.164 3.521 1 96.94 90 PRO A N 1
ATOM 724 C CA . PRO A 1 90 ? 16.875 -11.188 2.641 1 96.94 90 PRO A CA 1
ATOM 725 C C . PRO A 1 90 ? 15.375 -11.023 2.92 1 96.94 90 PRO A C 1
ATOM 727 O O . PRO A 1 90 ? 14.547 -11.656 2.258 1 96.94 90 PRO A O 1
ATOM 730 N N . ASN A 1 91 ? 15.031 -10.039 3.725 1 91.31 91 ASN A N 1
ATOM 731 C CA . ASN A 1 91 ? 13.68 -9.906 4.254 1 91.31 91 ASN A CA 1
ATOM 732 C C . ASN A 1 91 ? 12.789 -9.094 3.316 1 91.31 91 ASN A C 1
ATOM 734 O O . ASN A 1 91 ? 11.57 -9.297 3.279 1 91.31 91 ASN A O 1
ATOM 738 N N . GLY A 1 92 ? 13.312 -8.164 2.693 1 91.94 92 GLY A N 1
ATOM 739 C CA . GLY A 1 92 ? 12.547 -7.316 1.797 1 91.94 92 GLY A CA 1
ATOM 740 C C . GLY A 1 92 ? 13.07 -7.324 0.373 1 91.94 92 GLY A C 1
ATOM 741 O O . GLY A 1 92 ? 14.258 -7.539 0.146 1 91.94 92 GLY A O 1
ATOM 742 N N . LEU A 1 93 ? 12.109 -7.051 -0.519 1 94.56 93 LEU A N 1
ATOM 743 C CA . LEU A 1 93 ? 12.477 -6.992 -1.931 1 94.56 93 LEU A CA 1
ATOM 744 C C . LEU A 1 93 ? 11.477 -6.145 -2.713 1 94.56 93 LEU A C 1
ATOM 746 O O . LEU A 1 93 ? 10.266 -6.219 -2.473 1 94.56 93 LEU A O 1
ATOM 750 N N . ASN A 1 94 ? 12.023 -5.367 -3.602 1 93.56 94 ASN A N 1
ATOM 751 C CA . ASN A 1 94 ? 11.203 -4.66 -4.582 1 93.56 94 ASN A CA 1
ATOM 752 C C . ASN A 1 94 ? 11.977 -4.398 -5.871 1 93.56 94 ASN A C 1
ATOM 754 O O . ASN A 1 94 ? 13.18 -4.645 -5.938 1 93.56 94 ASN A O 1
ATOM 758 N N . ILE A 1 95 ? 11.219 -4.016 -6.867 1 94.12 95 ILE A N 1
ATOM 759 C CA . ILE A 1 95 ? 11.883 -3.762 -8.141 1 94.12 95 ILE A CA 1
ATOM 760 C C . ILE A 1 95 ? 11.508 -2.373 -8.648 1 94.12 95 ILE A C 1
ATOM 762 O O . ILE A 1 95 ? 10.539 -1.77 -8.172 1 94.12 95 ILE A O 1
ATOM 766 N N . ASP A 1 96 ? 12.312 -1.895 -9.5 1 92.12 96 ASP A N 1
ATOM 767 C CA . ASP A 1 96 ? 12.031 -0.723 -10.328 1 92.12 96 ASP A CA 1
ATOM 768 C C . ASP A 1 96 ? 12.164 -1.056 -11.812 1 92.12 96 ASP A C 1
ATOM 770 O O . ASP A 1 96 ? 13.266 -1.102 -12.352 1 92.12 96 ASP A O 1
ATOM 774 N N . ASP A 1 97 ? 11.023 -1.161 -12.391 1 88 97 ASP A N 1
ATOM 775 C CA . ASP A 1 97 ? 11.016 -1.607 -13.781 1 88 97 ASP A CA 1
ATOM 776 C C . ASP A 1 97 ? 11.562 -0.521 -14.711 1 88 97 ASP A C 1
ATOM 778 O O . ASP A 1 97 ? 12.078 -0.82 -15.781 1 88 97 ASP A O 1
ATOM 782 N N . GLN A 1 98 ? 11.43 0.711 -14.32 1 87.06 98 GLN A N 1
ATOM 783 C CA . GLN A 1 98 ? 11.906 1.812 -15.156 1 87.06 98 GLN A CA 1
ATOM 784 C C . GLN A 1 98 ? 13.43 1.812 -15.25 1 87.06 98 GLN A C 1
ATOM 786 O O . GLN A 1 98 ? 13.984 1.971 -16.344 1 87.06 98 GLN A O 1
ATOM 791 N N . SER A 1 99 ? 14.047 1.623 -14.188 1 91.12 99 SER A N 1
ATOM 792 C CA . SER A 1 99 ? 15.508 1.624 -14.188 1 91.12 99 SER A CA 1
ATOM 793 C C . SER A 1 99 ? 16.062 0.206 -14.266 1 91.12 99 SER A C 1
ATOM 795 O O . SER A 1 99 ? 17.281 0.01 -14.289 1 91.12 99 SER A O 1
ATOM 797 N N . SER A 1 100 ? 15.219 -0.758 -14.258 1 93.56 100 SER A N 1
ATOM 798 C CA . SER A 1 100 ? 15.578 -2.17 -14.352 1 93.56 100 SER A CA 1
ATOM 799 C C . SER A 1 100 ? 16.453 -2.596 -13.18 1 93.56 100 SER A C 1
ATOM 801 O O . SER A 1 100 ? 17.484 -3.234 -13.367 1 93.56 100 SER A O 1
ATOM 803 N N . HIS A 1 101 ? 16.047 -2.197 -11.992 1 96.69 101 HIS A N 1
ATOM 804 C CA . HIS A 1 101 ? 16.781 -2.551 -10.781 1 96.69 101 HIS A CA 1
ATOM 805 C C . HIS A 1 101 ? 15.93 -3.383 -9.836 1 96.69 101 HIS A C 1
ATOM 807 O O . HIS A 1 101 ? 14.703 -3.229 -9.805 1 96.69 101 HIS A O 1
ATOM 813 N N . ILE A 1 102 ? 16.609 -4.246 -9.164 1 97.69 102 ILE A N 1
ATOM 814 C CA . ILE A 1 102 ? 16.047 -4.941 -8.016 1 97.69 102 ILE A CA 1
ATOM 815 C C . ILE A 1 102 ? 16.75 -4.48 -6.738 1 97.69 102 ILE A C 1
ATOM 817 O O . ILE A 1 102 ? 17.953 -4.254 -6.734 1 97.69 102 ILE A O 1
ATOM 821 N N . PHE A 1 103 ? 16 -4.25 -5.668 1 97.44 103 PHE A N 1
ATOM 822 C CA . PHE A 1 103 ? 16.5 -3.846 -4.355 1 97.44 103 PHE A CA 1
ATOM 823 C C . PHE A 1 103 ? 16.078 -4.844 -3.285 1 97.44 103 PHE A C 1
ATOM 825 O O . PHE A 1 103 ? 14.945 -5.348 -3.311 1 97.44 103 PHE A O 1
ATOM 832 N N . TRP A 1 104 ? 17 -5.137 -2.336 1 97.31 104 TRP A N 1
ATOM 833 C CA . TRP A 1 104 ? 16.594 -6.004 -1.236 1 97.31 104 TRP A CA 1
ATOM 834 C C . TRP A 1 104 ? 17.312 -5.617 0.054 1 97.31 104 TRP A C 1
ATOM 836 O O . TRP A 1 104 ? 18.359 -4.969 0.02 1 97.31 104 TRP A O 1
ATOM 846 N N . THR A 1 105 ? 16.672 -5.941 1.128 1 96.06 105 THR A N 1
ATOM 847 C CA . THR A 1 105 ? 17.25 -5.777 2.457 1 96.06 105 THR A CA 1
ATOM 848 C C . THR A 1 105 ? 17.797 -7.109 2.979 1 96.06 105 THR A C 1
ATOM 850 O O . THR A 1 105 ? 17.203 -8.164 2.74 1 96.06 105 THR A O 1
ATOM 853 N N . ASP A 1 106 ? 18.953 -7.062 3.656 1 97.62 106 ASP A N 1
ATOM 854 C CA . ASP A 1 106 ? 19.484 -8.211 4.375 1 97.62 106 ASP A CA 1
ATOM 855 C C . ASP A 1 106 ? 19.719 -7.879 5.848 1 97.62 106 ASP A C 1
ATOM 857 O O . ASP A 1 106 ? 20.641 -7.145 6.188 1 97.62 106 ASP A O 1
ATOM 861 N N . ALA A 1 107 ? 18.938 -8.484 6.715 1 93.94 107 ALA A N 1
ATOM 862 C CA . ALA A 1 107 ? 18.938 -8.117 8.125 1 93.94 107 ALA A CA 1
ATOM 863 C C . ALA A 1 107 ? 20.156 -8.688 8.836 1 93.94 107 ALA A C 1
ATOM 865 O O . ALA A 1 107 ? 20.562 -8.18 9.891 1 93.94 107 ALA A O 1
ATOM 866 N N . HIS A 1 108 ? 20.641 -9.773 8.336 1 95.44 108 HIS A N 1
ATOM 867 C CA . HIS A 1 108 ? 21.828 -10.344 8.945 1 95.44 108 HIS A CA 1
ATOM 868 C C . HIS A 1 108 ? 23.047 -9.461 8.695 1 95.44 108 HIS A C 1
ATOM 870 O O . HIS A 1 108 ? 23.812 -9.172 9.617 1 95.44 108 HIS A O 1
ATOM 876 N N . PHE A 1 109 ? 23.234 -9.016 7.453 1 96.31 109 PHE A N 1
ATOM 877 C CA . PHE A 1 109 ? 24.406 -8.227 7.078 1 96.31 109 PHE A CA 1
ATOM 878 C C . PHE A 1 109 ? 24.156 -6.742 7.332 1 96.31 109 PHE A C 1
ATOM 880 O O . PHE A 1 109 ? 25.047 -5.914 7.117 1 96.31 109 PHE A O 1
ATOM 887 N N . ASP A 1 110 ? 23 -6.348 7.695 1 96.69 110 ASP A N 1
ATOM 888 C CA . ASP A 1 110 ? 22.625 -4.965 7.977 1 96.69 110 ASP A CA 1
ATOM 889 C C . ASP A 1 110 ? 22.859 -4.074 6.758 1 96.69 110 ASP A C 1
ATOM 891 O O . ASP A 1 110 ? 23.516 -3.037 6.863 1 96.69 110 ASP A O 1
ATOM 895 N N . ARG A 1 111 ? 22.266 -4.512 5.66 1 97.75 111 ARG A N 1
ATOM 896 C CA . ARG A 1 111 ? 22.562 -3.707 4.477 1 97.75 111 ARG A CA 1
ATOM 897 C C . ARG A 1 111 ? 21.422 -3.793 3.467 1 97.75 111 ARG A C 1
ATOM 899 O O . ARG A 1 111 ? 20.562 -4.668 3.568 1 97.75 111 ARG A O 1
ATOM 906 N N . ILE A 1 112 ? 21.391 -2.887 2.592 1 98.44 112 ILE A N 1
ATOM 907 C CA . ILE A 1 112 ? 20.531 -2.822 1.416 1 98.44 112 ILE A CA 1
ATOM 908 C C . ILE A 1 112 ? 21.375 -2.922 0.15 1 98.44 112 ILE A C 1
ATOM 910 O O . ILE A 1 112 ? 22.375 -2.211 0.007 1 98.44 112 ILE A O 1
ATOM 914 N N . GLU A 1 113 ? 20.984 -3.859 -0.716 1 98.81 113 GLU A N 1
ATOM 915 C CA . GLU A 1 113 ? 21.719 -4.07 -1.953 1 98.81 113 GLU A CA 1
ATOM 916 C C . GLU A 1 113 ? 20.812 -3.926 -3.174 1 98.81 113 GLU A C 1
ATOM 918 O O . GLU A 1 113 ? 19.594 -3.936 -3.051 1 98.81 113 GLU A O 1
ATOM 923 N N . THR A 1 114 ? 21.453 -3.711 -4.281 1 98.69 114 THR A N 1
ATOM 924 C CA . THR A 1 114 ? 20.766 -3.6 -5.562 1 98.69 114 THR A CA 1
ATOM 925 C C . THR A 1 114 ? 21.531 -4.34 -6.656 1 98.69 114 THR A C 1
ATOM 927 O O . THR A 1 114 ? 22.703 -4.68 -6.48 1 98.69 114 THR A O 1
ATOM 930 N N . ALA A 1 115 ? 20.844 -4.691 -7.664 1 98.69 115 ALA A N 1
ATOM 931 C CA . ALA A 1 115 ? 21.359 -5.285 -8.891 1 98.69 115 ALA A CA 1
ATOM 932 C C . ALA A 1 115 ? 20.438 -4.992 -10.07 1 98.69 115 ALA A C 1
ATOM 934 O O . ALA A 1 115 ? 19.344 -4.441 -9.891 1 98.69 115 ALA A O 1
ATOM 935 N N . TRP A 1 116 ? 21 -5.262 -11.266 1 98 116 TRP A N 1
ATOM 936 C CA . TRP A 1 116 ? 20.062 -5.297 -12.383 1 98 116 TRP A CA 1
ATOM 937 C C . TRP A 1 116 ? 19.047 -6.422 -12.203 1 98 116 TRP A C 1
ATOM 939 O O . TRP A 1 116 ? 19.25 -7.332 -11.398 1 98 116 TRP A O 1
ATOM 949 N N . LEU A 1 117 ? 17.984 -6.41 -12.953 1 97 117 LEU A N 1
ATOM 950 C CA . LEU A 1 117 ? 16.906 -7.375 -12.797 1 97 117 LEU A CA 1
ATOM 951 C C . LEU A 1 117 ? 17.375 -8.789 -13.133 1 97 117 LEU A C 1
ATOM 953 O O . LEU A 1 117 ? 16.75 -9.773 -12.734 1 97 117 LEU A O 1
ATOM 957 N N . ASP A 1 118 ? 18.469 -8.922 -13.828 1 96.12 118 ASP A N 1
ATOM 958 C CA . ASP A 1 118 ? 19 -10.242 -14.164 1 96.12 118 ASP A CA 1
ATOM 959 C C . ASP A 1 118 ? 20.031 -10.695 -13.133 1 96.12 118 ASP A C 1
ATOM 961 O O . ASP A 1 118 ? 20.688 -11.719 -13.32 1 96.12 118 ASP A O 1
ATOM 965 N N . GLY A 1 119 ? 20.25 -9.867 -12.109 1 97.69 119 GLY A N 1
ATOM 966 C CA . GLY A 1 119 ? 21.156 -10.227 -11.031 1 97.69 119 GLY A CA 1
ATOM 967 C C . GLY A 1 119 ? 22.562 -9.688 -11.219 1 97.69 119 GLY A C 1
ATOM 968 O O . GLY A 1 119 ? 23.391 -9.758 -10.312 1 97.69 119 GLY A O 1
ATOM 969 N N . SER A 1 120 ? 22.828 -9.141 -12.336 1 98 120 SER A N 1
ATOM 970 C CA . SER A 1 120 ? 24.172 -8.609 -12.586 1 98 120 SER A CA 1
ATOM 971 C C . SER A 1 120 ? 24.328 -7.215 -11.984 1 98 120 SER A C 1
ATOM 973 O O . SER A 1 120 ? 23.359 -6.629 -11.492 1 98 120 SER A O 1
ATOM 975 N N . ASN A 1 121 ? 25.578 -6.715 -11.891 1 98.12 121 ASN A N 1
ATOM 976 C CA . ASN A 1 121 ? 25.922 -5.402 -11.367 1 98.12 121 ASN A CA 1
ATOM 977 C C . ASN A 1 121 ? 25.453 -5.227 -9.93 1 98.12 121 ASN A C 1
ATOM 979 O O . ASN A 1 121 ? 24.828 -4.215 -9.594 1 98.12 121 ASN A O 1
ATOM 983 N N . ARG A 1 122 ? 25.719 -6.188 -9.172 1 98.44 122 ARG A N 1
ATOM 984 C CA . ARG A 1 122 ? 25.344 -6.18 -7.766 1 98.44 122 ARG A CA 1
ATOM 985 C C . ARG A 1 122 ? 26.172 -5.18 -6.977 1 98.44 122 ARG A C 1
ATOM 987 O O . ARG A 1 122 ? 27.406 -5.109 -7.145 1 98.44 122 ARG A O 1
ATOM 994 N N . GLU A 1 123 ? 25.547 -4.363 -6.184 1 98.06 123 GLU A N 1
ATOM 995 C CA . GLU A 1 123 ? 26.203 -3.336 -5.383 1 98.06 123 GLU A CA 1
ATOM 996 C C . GLU A 1 123 ? 25.562 -3.223 -3.998 1 98.06 123 GLU A C 1
ATOM 998 O O . GLU A 1 123 ? 24.359 -3.379 -3.854 1 98.06 123 GLU A O 1
ATOM 1003 N N . VAL A 1 124 ? 26.438 -2.971 -2.998 1 98.31 124 VAL A N 1
ATOM 1004 C CA . VAL A 1 124 ? 25.938 -2.568 -1.69 1 98.31 124 VAL A CA 1
ATOM 1005 C C . VAL A 1 124 ? 25.562 -1.088 -1.712 1 98.31 124 VAL A C 1
ATOM 1007 O O . VAL A 1 124 ? 26.438 -0.224 -1.84 1 98.31 124 VAL A O 1
ATOM 1010 N N . LEU A 1 125 ? 24.297 -0.798 -1.576 1 97.94 125 LEU A N 1
ATOM 1011 C CA . LEU A 1 125 ? 23.797 0.574 -1.639 1 97.94 125 LEU A CA 1
ATOM 1012 C C . LEU A 1 125 ? 23.969 1.273 -0.293 1 97.94 125 LEU A C 1
ATOM 1014 O O . LEU A 1 125 ? 24.359 2.443 -0.24 1 97.94 125 LEU A O 1
ATOM 1018 N N . LEU A 1 126 ? 23.547 0.605 0.77 1 97.88 126 LEU A N 1
ATOM 1019 C CA . LEU A 1 126 ? 23.656 1.096 2.139 1 97.88 126 LEU A CA 1
ATOM 1020 C C . LEU A 1 126 ? 24.156 -0.004 3.072 1 97.88 126 LEU A C 1
ATOM 1022 O O . LEU A 1 126 ? 23.672 -1.137 3.018 1 97.88 126 LEU A O 1
ATOM 1026 N N . ASP A 1 127 ? 25.062 0.312 3.914 1 95.75 127 ASP A N 1
ATOM 1027 C CA . ASP A 1 127 ? 25.547 -0.636 4.918 1 95.75 127 ASP A CA 1
ATOM 1028 C C . ASP A 1 127 ? 25.812 0.063 6.25 1 95.75 127 ASP A C 1
ATOM 1030 O O . ASP A 1 127 ? 26.391 -0.529 7.16 1 95.75 127 ASP A O 1
ATOM 1034 N N . GLN A 1 128 ? 25.438 1.325 6.277 1 92.38 128 GLN A N 1
ATOM 1035 C CA . GLN A 1 128 ? 25.547 2.094 7.516 1 92.38 128 GLN A CA 1
ATOM 1036 C C . GLN A 1 128 ? 24.156 2.518 8.008 1 92.38 128 GLN A C 1
ATOM 1038 O O . GLN A 1 128 ? 23.281 2.838 7.211 1 92.38 128 GLN A O 1
ATOM 1043 N N . ASN A 1 129 ? 23.953 2.451 9.211 1 87.56 129 ASN A N 1
ATOM 1044 C CA . ASN A 1 129 ? 22.719 2.902 9.836 1 87.56 129 ASN A CA 1
ATOM 1045 C C . ASN A 1 129 ? 21.516 2.09 9.352 1 87.56 129 ASN A C 1
ATOM 1047 O O . ASN A 1 129 ? 20.438 2.641 9.133 1 87.56 129 ASN A O 1
ATOM 1051 N N . THR A 1 130 ? 21.734 0.849 9.031 1 94.12 130 THR A N 1
ATOM 1052 C CA . THR A 1 130 ? 20.703 -0.106 8.656 1 94.12 130 THR A CA 1
ATOM 1053 C C . THR A 1 130 ? 20.75 -1.339 9.547 1 94.12 130 THR A C 1
ATOM 1055 O O . THR A 1 130 ? 20.891 -2.461 9.062 1 94.12 130 THR A O 1
ATOM 1058 N N . PRO A 1 131 ? 20.547 -1.114 10.844 1 93.5 131 PRO A N 1
ATOM 1059 C CA . PRO A 1 131 ? 20.828 -2.203 11.789 1 93.5 131 PRO A CA 1
ATOM 1060 C C . PRO A 1 131 ? 19.859 -3.381 11.617 1 93.5 131 PRO A C 1
ATOM 1062 O O . PRO A 1 131 ? 20.188 -4.508 12 1 93.5 131 PRO A O 1
ATOM 1065 N N . HIS A 1 132 ? 18.609 -3.215 11.18 1 91.44 132 HIS A N 1
ATOM 1066 C CA . HIS A 1 132 ? 17.688 -4.316 10.93 1 91.44 132 HIS A CA 1
ATOM 1067 C C . HIS A 1 132 ? 16.672 -3.947 9.859 1 91.44 132 HIS A C 1
ATOM 1069 O O . HIS A 1 132 ? 15.461 -3.947 10.125 1 91.44 132 HIS A O 1
ATOM 1075 N N . PRO A 1 133 ? 17.188 -3.688 8.609 1 91.5 133 PRO A N 1
ATOM 1076 C CA . PRO A 1 133 ? 16.25 -3.363 7.531 1 91.5 133 PRO A CA 1
ATOM 1077 C C . PRO A 1 133 ? 15.336 -4.531 7.176 1 91.5 133 PRO A C 1
ATOM 1079 O O . PRO A 1 133 ? 15.773 -5.684 7.176 1 91.5 133 PRO A O 1
ATOM 1082 N N . PHE A 1 134 ? 14.133 -4.27 6.914 1 88.75 134 PHE A N 1
ATOM 1083 C CA . PHE A 1 134 ? 13.172 -5.344 6.727 1 88.75 134 PHE A CA 1
ATOM 1084 C C . PHE A 1 134 ? 12.477 -5.219 5.375 1 88.75 134 PHE A C 1
ATOM 1086 O O . PHE A 1 134 ? 12.969 -5.734 4.371 1 88.75 134 PHE A O 1
ATOM 1093 N N . SER A 1 135 ? 11.445 -4.418 5.246 1 87.94 135 SER A N 1
ATOM 1094 C CA . SER A 1 135 ? 10.758 -4.223 3.975 1 87.94 135 SER A CA 1
ATOM 1095 C C . SER A 1 135 ? 11.352 -3.055 3.197 1 87.94 135 SER A C 1
ATOM 1097 O O . SER A 1 135 ? 11.969 -2.158 3.785 1 87.94 135 SER A O 1
ATOM 1099 N N . ILE A 1 136 ? 11.141 -3.062 1.911 1 89.81 136 ILE A N 1
ATOM 1100 C CA . ILE A 1 136 ? 11.68 -2 1.069 1 89.81 136 ILE A CA 1
ATOM 1101 C C . ILE A 1 136 ? 10.695 -1.682 -0.054 1 89.81 136 ILE A C 1
ATOM 1103 O O . ILE A 1 136 ? 10.039 -2.582 -0.589 1 89.81 136 ILE A O 1
ATOM 1107 N N . ALA A 1 137 ? 10.594 -0.444 -0.357 1 87.81 137 ALA A N 1
ATOM 1108 C CA . ALA A 1 137 ? 9.781 0.068 -1.455 1 87.81 137 ALA A CA 1
ATOM 1109 C C . ALA A 1 137 ? 10.57 1.062 -2.305 1 87.81 137 ALA A C 1
ATOM 1111 O O . ALA A 1 137 ? 11.602 1.573 -1.873 1 87.81 137 ALA A O 1
ATOM 1112 N N . VAL A 1 138 ? 10.023 1.272 -3.494 1 88.94 138 VAL A N 1
ATOM 1113 C CA . VAL A 1 138 ? 10.656 2.203 -4.422 1 88.94 138 VAL A CA 1
ATOM 1114 C C . VAL A 1 138 ? 9.625 3.211 -4.93 1 88.94 138 VAL A C 1
ATOM 1116 O O . VAL A 1 138 ? 8.508 2.834 -5.297 1 88.94 138 VAL A O 1
ATOM 1119 N N . TYR A 1 139 ? 9.953 4.477 -4.895 1 85.69 139 TYR A N 1
ATOM 1120 C CA . TYR A 1 139 ? 9.133 5.547 -5.457 1 85.69 139 TYR A CA 1
ATOM 1121 C C . TYR A 1 139 ? 10.008 6.637 -6.066 1 85.69 139 TYR A C 1
ATOM 1123 O O . TYR A 1 139 ? 10.883 7.191 -5.395 1 85.69 139 TYR A O 1
ATOM 1131 N N . LYS A 1 140 ? 9.82 6.84 -7.375 1 87 140 LYS A N 1
ATOM 1132 C CA . LYS A 1 140 ? 10.656 7.77 -8.125 1 87 140 LYS A CA 1
ATOM 1133 C C . LYS A 1 140 ? 12.141 7.477 -7.902 1 87 140 LYS A C 1
ATOM 1135 O O . LYS A 1 140 ? 12.602 6.359 -8.141 1 87 140 LYS A O 1
ATOM 1140 N N . ASP A 1 141 ? 12.914 8.422 -7.43 1 91.31 141 ASP A N 1
ATOM 1141 C CA . ASP A 1 141 ? 14.359 8.234 -7.324 1 91.31 141 ASP A CA 1
ATOM 1142 C C . ASP A 1 141 ? 14.758 7.832 -5.906 1 91.31 141 ASP A C 1
ATOM 1144 O O . ASP A 1 141 ? 15.922 7.965 -5.52 1 91.31 141 ASP A O 1
ATOM 1148 N N . MET A 1 142 ? 13.789 7.297 -5.184 1 91.31 142 MET A N 1
ATOM 1149 C CA . MET A 1 142 ? 14.078 7 -3.783 1 91.31 142 MET A CA 1
ATOM 1150 C C . MET A 1 142 ? 13.703 5.562 -3.443 1 91.31 142 MET A C 1
ATOM 1152 O O . MET A 1 142 ? 12.758 5.012 -4.012 1 91.31 142 MET A O 1
ATOM 1156 N N . ILE A 1 143 ? 14.461 5.016 -2.525 1 91.81 143 ILE A N 1
ATOM 1157 C CA . ILE A 1 143 ? 14.031 3.811 -1.825 1 91.81 143 ILE A CA 1
ATOM 1158 C C . ILE A 1 143 ? 13.594 4.164 -0.406 1 91.81 143 ILE A C 1
ATOM 1160 O O . ILE A 1 143 ? 14.086 5.137 0.176 1 91.81 143 ILE A O 1
ATOM 1164 N N . TYR A 1 144 ? 12.695 3.389 0.078 1 90.44 144 TYR A N 1
ATOM 1165 C CA . TYR A 1 144 ? 12.203 3.465 1.448 1 90.44 144 TYR A CA 1
ATOM 1166 C C . TYR A 1 144 ? 12.297 2.109 2.137 1 90.44 144 TYR A C 1
ATOM 1168 O O . TYR A 1 144 ? 12.016 1.075 1.524 1 90.44 144 TYR A O 1
ATOM 1176 N N . TRP A 1 145 ? 12.633 2.148 3.354 1 88.75 145 TRP A N 1
ATOM 1177 C CA . TRP A 1 145 ? 12.633 0.884 4.082 1 88.75 145 TRP A CA 1
ATOM 1178 C C . TRP A 1 145 ? 12.266 1.1 5.547 1 88.75 145 TRP A C 1
ATOM 1180 O O . TRP A 1 145 ? 12.438 2.197 6.078 1 88.75 145 TRP A O 1
ATOM 1190 N N . ASP A 1 146 ? 11.656 0.112 6.121 1 86.94 146 ASP A N 1
ATOM 1191 C CA . ASP A 1 146 ? 11.469 0.119 7.566 1 86.94 146 ASP A CA 1
ATOM 1192 C C . ASP A 1 146 ? 12.594 -0.638 8.273 1 86.94 146 ASP A C 1
ATOM 1194 O O . ASP A 1 146 ? 13.102 -1.632 7.746 1 86.94 146 ASP A O 1
ATOM 1198 N N . ASP A 1 147 ? 12.93 -0.12 9.383 1 88.19 147 ASP A N 1
ATOM 1199 C CA . ASP A 1 147 ? 13.953 -0.747 10.211 1 88.19 147 ASP A CA 1
ATOM 1200 C C . ASP A 1 147 ? 13.391 -1.126 11.586 1 88.19 147 ASP A C 1
ATOM 1202 O O . ASP A 1 147 ? 12.945 -0.26 12.336 1 88.19 147 ASP A O 1
ATOM 1206 N N . TRP A 1 148 ? 13.461 -2.428 11.938 1 85.88 148 TRP A N 1
ATOM 1207 C CA . TRP A 1 148 ? 12.812 -2.947 13.141 1 85.88 148 TRP A CA 1
ATOM 1208 C C . TRP A 1 148 ? 13.609 -2.58 14.391 1 85.88 148 TRP A C 1
ATOM 1210 O O . TRP A 1 148 ? 13.078 -2.627 15.5 1 85.88 148 TRP A O 1
ATOM 1220 N N . SER A 1 149 ? 14.852 -2.297 14.211 1 88.62 149 SER A N 1
ATOM 1221 C CA . SER A 1 149 ? 15.656 -1.844 15.336 1 88.62 149 SER A CA 1
ATOM 1222 C C . SER A 1 149 ? 15.438 -0.36 15.609 1 88.62 149 SER A C 1
ATOM 1224 O O . SER A 1 149 ? 15.328 0.05 16.766 1 88.62 149 SER A O 1
ATOM 1226 N N . GLN A 1 150 ? 15.375 0.428 14.562 1 88.31 150 GLN A N 1
ATOM 1227 C CA . GLN A 1 150 ? 15.227 1.873 14.703 1 88.31 150 GLN A CA 1
ATOM 1228 C C . GLN A 1 150 ? 13.758 2.266 14.836 1 88.31 150 GLN A C 1
ATOM 1230 O O . GLN A 1 150 ? 13.445 3.398 15.203 1 88.31 150 GLN A O 1
ATOM 1235 N N . LEU A 1 151 ? 12.906 1.345 14.484 1 84.31 151 LEU A N 1
ATOM 1236 C CA . LEU A 1 151 ? 11.461 1.574 14.547 1 84.31 151 LEU A CA 1
ATOM 1237 C C . LEU A 1 151 ? 11.078 2.82 13.758 1 84.31 151 LEU A C 1
ATOM 1239 O O . LEU A 1 151 ? 10.414 3.717 14.289 1 84.31 151 LEU A O 1
ATOM 1243 N N . SER A 1 152 ? 11.5 2.824 12.5 1 86.5 152 SER A N 1
ATOM 1244 C CA . SER A 1 152 ? 11.32 3.992 11.641 1 86.5 152 SER A CA 1
ATOM 1245 C C . SER A 1 152 ? 11.273 3.598 10.172 1 86.5 152 SER A C 1
ATOM 1247 O O . SER A 1 152 ? 11.625 2.471 9.812 1 86.5 152 SER A O 1
ATOM 1249 N N . ILE A 1 153 ? 10.719 4.445 9.406 1 87.31 153 ILE A N 1
ATOM 1250 C CA . ILE A 1 153 ? 10.859 4.398 7.957 1 87.31 153 ILE A CA 1
ATOM 1251 C C . ILE A 1 153 ? 11.914 5.406 7.508 1 87.31 153 ILE A C 1
ATOM 1253 O O . ILE A 1 153 ? 11.859 6.578 7.879 1 87.31 153 ILE A O 1
ATOM 1257 N N . GLN A 1 154 ? 12.797 4.883 6.738 1 90.94 154 GLN A N 1
ATOM 1258 C CA . GLN A 1 154 ? 13.867 5.723 6.207 1 90.94 154 GLN A CA 1
ATOM 1259 C C . GLN A 1 154 ? 13.852 5.73 4.684 1 90.94 154 GLN A C 1
ATOM 1261 O O . GLN A 1 154 ? 13.219 4.871 4.059 1 90.94 154 GLN A O 1
ATOM 1266 N N . SER A 1 155 ? 14.508 6.766 4.09 1 91.81 155 SER A N 1
ATOM 1267 C CA . SER A 1 155 ? 14.609 6.867 2.639 1 91.81 155 SER A CA 1
ATOM 1268 C C . SER A 1 155 ? 16.031 7.234 2.207 1 91.81 155 SER A C 1
ATOM 1270 O O . SER A 1 155 ? 16.828 7.719 3.014 1 91.81 155 SER A O 1
ATOM 1272 N N . ALA A 1 156 ? 16.312 6.914 1.005 1 94.81 156 ALA A N 1
ATOM 1273 C CA . ALA A 1 156 ? 17.578 7.266 0.376 1 94.81 156 ALA A CA 1
ATOM 1274 C C . ALA A 1 156 ? 17.453 7.289 -1.145 1 94.81 156 ALA A C 1
ATOM 1276 O O . ALA A 1 156 ? 16.484 6.77 -1.699 1 94.81 156 ALA A O 1
ATOM 1277 N N . ASN A 1 157 ? 18.422 7.957 -1.756 1 95.06 157 ASN A N 1
ATOM 1278 C CA . ASN A 1 157 ? 18.5 7.898 -3.211 1 95.06 157 ASN A CA 1
ATOM 1279 C C . ASN A 1 157 ? 18.719 6.469 -3.703 1 95.06 157 ASN A C 1
ATOM 1281 O O . ASN A 1 157 ? 19.625 5.773 -3.24 1 95.06 157 ASN A O 1
ATOM 1285 N N . LYS A 1 158 ? 17.938 6.07 -4.688 1 95.38 158 LYS A N 1
ATOM 1286 C CA . LYS A 1 158 ? 17.922 4.656 -5.051 1 95.38 158 LYS A CA 1
ATOM 1287 C C . LYS A 1 158 ? 19.156 4.285 -5.867 1 95.38 158 LYS A C 1
ATOM 1289 O O . LYS A 1 158 ? 19.484 3.105 -6.016 1 95.38 158 LYS A O 1
ATOM 1294 N N . TYR A 1 159 ? 19.844 5.266 -6.473 1 96.25 159 TYR A N 1
ATOM 1295 C CA . TYR A 1 159 ? 21 4.98 -7.324 1 96.25 159 TYR A CA 1
ATOM 1296 C C . TYR A 1 159 ? 22.281 4.996 -6.52 1 96.25 159 TYR A C 1
ATOM 1298 O O . TYR A 1 159 ? 23.219 4.25 -6.824 1 96.25 159 TYR A O 1
ATOM 1306 N N . THR A 1 160 ? 22.359 5.875 -5.449 1 96.5 160 THR A N 1
ATOM 1307 C CA . THR A 1 160 ? 23.641 6.117 -4.797 1 96.5 160 THR A CA 1
ATOM 1308 C C . THR A 1 160 ? 23.578 5.73 -3.322 1 96.5 160 THR A C 1
ATOM 1310 O O . THR A 1 160 ? 24.609 5.578 -2.67 1 96.5 160 THR A O 1
ATOM 1313 N N . GLY A 1 161 ? 22.391 5.621 -2.756 1 96.31 161 GLY A N 1
ATOM 1314 C CA . GLY A 1 161 ? 22.25 5.406 -1.325 1 96.31 161 GLY A CA 1
ATOM 1315 C C . GLY A 1 161 ? 22.469 6.668 -0.509 1 96.31 161 GLY A C 1
ATOM 1316 O O . GLY A 1 161 ? 22.438 6.629 0.723 1 96.31 161 GLY A O 1
ATOM 1317 N N . ALA A 1 162 ? 22.594 7.781 -1.166 1 94.19 162 ALA A N 1
ATOM 1318 C CA . ALA A 1 162 ? 22.875 9.039 -0.482 1 94.19 162 ALA A CA 1
ATOM 1319 C C . ALA A 1 162 ? 21.609 9.695 0.03 1 94.19 162 ALA A C 1
ATOM 1321 O O . ALA A 1 162 ? 20.5 9.211 -0.233 1 94.19 162 ALA A O 1
ATOM 1322 N N . ASN A 1 163 ? 21.719 10.695 0.865 1 90.25 163 ASN A N 1
ATOM 1323 C CA . ASN A 1 163 ? 20.641 11.516 1.384 1 90.25 163 ASN A CA 1
ATOM 1324 C C . ASN A 1 163 ? 19.656 10.688 2.221 1 90.25 163 ASN A C 1
ATOM 1326 O O . ASN A 1 163 ? 18.453 10.734 1.993 1 90.25 163 ASN A O 1
ATOM 1330 N N . VAL A 1 164 ? 20.312 9.914 3.09 1 93.75 164 VAL A N 1
ATOM 1331 C CA . VAL A 1 164 ? 19.5 9.094 3.986 1 93.75 164 VAL A CA 1
ATOM 1332 C C . VAL A 1 164 ? 18.719 9.992 4.945 1 93.75 164 VAL A C 1
ATOM 1334 O O . VAL A 1 164 ? 19.281 10.922 5.531 1 93.75 164 VAL A O 1
ATOM 1337 N N . ARG A 1 165 ? 17.406 9.766 5.082 1 91.5 165 ARG A N 1
ATOM 1338 C CA . ARG A 1 165 ? 16.547 10.531 5.984 1 91.5 165 ARG A CA 1
ATOM 1339 C C . ARG A 1 165 ? 15.562 9.617 6.707 1 91.5 165 ARG A C 1
ATOM 1341 O O . ARG A 1 165 ? 15.102 8.617 6.148 1 91.5 165 ARG A O 1
ATOM 1348 N N . THR A 1 166 ? 15.312 9.961 7.945 1 90.5 166 THR A N 1
ATOM 1349 C CA . THR A 1 166 ? 14.18 9.344 8.633 1 90.5 166 THR A CA 1
ATOM 1350 C C . THR A 1 166 ? 12.867 10.008 8.211 1 90.5 166 THR A C 1
ATOM 1352 O O . THR A 1 166 ? 12.664 11.195 8.469 1 90.5 166 THR A O 1
ATOM 1355 N N . VAL A 1 167 ? 12.039 9.32 7.578 1 88.38 167 VAL A N 1
ATOM 1356 C CA . VAL A 1 167 ? 10.781 9.859 7.062 1 88.38 167 VAL A CA 1
ATOM 1357 C C . VAL A 1 167 ? 9.719 9.828 8.156 1 88.38 167 VAL A C 1
ATOM 1359 O O . VAL A 1 167 ? 9.008 10.812 8.375 1 88.38 167 VAL A O 1
ATOM 1362 N N . VAL A 1 168 ? 9.547 8.719 8.789 1 85.81 168 VAL A N 1
ATOM 1363 C CA . VAL A 1 168 ? 8.617 8.531 9.898 1 85.81 168 VAL A CA 1
ATOM 1364 C C . VAL A 1 168 ? 9.32 7.801 11.039 1 85.81 168 VAL A C 1
ATOM 1366 O O . VAL A 1 168 ? 10 6.801 10.82 1 85.81 168 VAL A O 1
ATOM 1369 N N . SER A 1 169 ? 9.164 8.289 12.227 1 85.56 169 SER A N 1
ATOM 1370 C CA . SER A 1 169 ? 9.711 7.645 13.414 1 85.56 169 SER A CA 1
ATOM 1371 C C . SER A 1 169 ? 8.602 7.176 14.352 1 85.56 169 SER A C 1
ATOM 1373 O O . SER A 1 169 ? 7.441 7.543 14.18 1 85.56 169 SER A O 1
ATOM 1375 N N . GLY A 1 170 ? 8.977 6.332 15.32 1 80.12 170 GLY A N 1
ATOM 1376 C CA . GLY A 1 170 ? 8.055 5.922 16.359 1 80.12 170 GLY A CA 1
ATOM 1377 C C . GLY A 1 170 ? 7.094 4.836 15.906 1 80.12 170 GLY A C 1
ATOM 1378 O O . GLY A 1 170 ? 5.914 4.848 16.281 1 80.12 170 GLY A O 1
ATOM 1379 N N . LEU A 1 171 ? 7.566 3.982 15.055 1 74.81 171 LEU A N 1
ATOM 1380 C CA . LEU A 1 171 ? 6.75 2.84 14.664 1 74.81 171 LEU A CA 1
ATOM 1381 C C . LEU A 1 171 ? 6.637 1.831 15.797 1 74.81 171 LEU A C 1
ATOM 1383 O O . LEU A 1 171 ? 7.559 1.7 16.609 1 74.81 171 LEU A O 1
ATOM 1387 N N . ASP A 1 172 ? 5.363 1.486 16.203 1 62.97 172 ASP A N 1
ATOM 1388 C CA . ASP A 1 172 ? 5.254 0.503 17.281 1 62.97 172 ASP A CA 1
ATOM 1389 C C . ASP A 1 172 ? 5.883 -0.828 16.875 1 62.97 172 ASP A C 1
ATOM 1391 O O . ASP A 1 172 ? 6.691 -1.391 17.609 1 62.97 172 ASP A O 1
ATOM 1395 N N . SER A 1 173 ? 5.121 -1.603 16.188 1 56.81 173 SER A N 1
ATOM 1396 C CA . SER A 1 173 ? 5.602 -2.92 15.781 1 56.81 173 SER A CA 1
ATOM 1397 C C . SER A 1 173 ? 5.844 -2.982 14.273 1 56.81 173 SER A C 1
ATOM 1399 O O . SER A 1 173 ? 5.461 -2.07 13.539 1 56.81 173 SER A O 1
ATOM 1401 N N . ALA A 1 174 ? 6.738 -4.039 14.039 1 50.75 174 ALA A N 1
ATOM 1402 C CA . ALA A 1 174 ? 7.09 -4.348 12.656 1 50.75 174 ALA A CA 1
ATOM 1403 C C . ALA A 1 174 ? 5.875 -4.223 11.742 1 50.75 174 ALA A C 1
ATOM 1405 O O . ALA A 1 174 ? 5.023 -5.117 11.703 1 50.75 174 ALA A O 1
ATOM 1406 N N . MET A 1 175 ? 5.293 -3.041 11.82 1 50.41 175 MET A N 1
ATOM 1407 C CA . MET A 1 175 ? 4.246 -2.875 10.82 1 50.41 175 MET A CA 1
ATOM 1408 C C . MET A 1 175 ? 4.781 -3.156 9.422 1 50.41 175 MET A C 1
ATOM 1410 O O . MET A 1 175 ? 5.906 -2.775 9.094 1 50.41 175 MET A O 1
ATOM 1414 N N . ASP A 1 176 ? 4.523 -4.473 8.953 1 47.16 176 ASP A N 1
ATOM 1415 C CA . ASP A 1 176 ? 4.879 -4.668 7.551 1 47.16 176 ASP A CA 1
ATOM 1416 C C . ASP A 1 176 ? 4.188 -3.641 6.66 1 47.16 176 ASP A C 1
ATOM 1418 O O . ASP A 1 176 ? 2.973 -3.445 6.758 1 47.16 176 ASP A O 1
ATOM 1422 N N . LEU A 1 177 ? 4.926 -2.676 6.449 1 47.59 177 LEU A N 1
ATOM 1423 C CA . LEU A 1 177 ? 4.453 -1.679 5.496 1 47.59 177 LEU A CA 1
ATOM 1424 C C . LEU A 1 177 ? 4.281 -2.291 4.109 1 47.59 177 LEU A C 1
ATOM 1426 O O . LEU A 1 177 ? 5.219 -2.879 3.564 1 47.59 177 LEU A O 1
ATOM 1430 N N . LYS A 1 178 ? 3.117 -2.697 3.762 1 51.12 178 LYS A N 1
ATOM 1431 C CA . LYS A 1 178 ? 2.984 -3.025 2.346 1 51.12 178 LYS A CA 1
ATOM 1432 C C . LYS A 1 178 ? 2.342 -1.876 1.572 1 51.12 178 LYS A C 1
ATOM 1434 O O . LYS A 1 178 ? 1.276 -1.386 1.952 1 51.12 178 LYS A O 1
ATOM 1439 N N . ILE A 1 179 ? 3.246 -1.123 0.847 1 46.69 179 ILE A N 1
ATOM 1440 C CA . ILE A 1 179 ? 2.777 -0.027 0.007 1 46.69 179 ILE A CA 1
ATOM 1441 C C . ILE A 1 179 ? 2.527 -0.534 -1.411 1 46.69 179 ILE A C 1
ATOM 1443 O O . ILE A 1 179 ? 3.418 -1.118 -2.033 1 46.69 179 ILE A O 1
ATOM 1447 N N . PHE A 1 180 ? 1.302 -0.673 -1.808 1 52.12 180 PHE A N 1
ATOM 1448 C CA . PHE A 1 180 ? 1.031 -1.046 -3.191 1 52.12 180 PHE A CA 1
ATOM 1449 C C . PHE A 1 180 ? 0.818 0.192 -4.055 1 52.12 180 PHE A C 1
ATOM 1451 O O . PHE A 1 180 ? 0.083 1.104 -3.67 1 52.12 180 PHE A O 1
ATOM 1458 N N . HIS A 1 181 ? 1.84 0.603 -4.902 1 49.81 181 HIS A N 1
ATOM 1459 C CA . HIS A 1 181 ? 1.597 1.706 -5.824 1 49.81 181 HIS A CA 1
ATOM 1460 C C . HIS A 1 181 ? 1.472 1.208 -7.258 1 49.81 181 HIS A C 1
ATOM 1462 O O . HIS A 1 181 ? 2.275 0.386 -7.707 1 49.81 181 HIS A O 1
ATOM 1468 N N . ASN A 1 182 ? 0.352 1.579 -7.82 1 52.47 182 ASN A N 1
ATOM 1469 C CA . ASN A 1 182 ? 0.065 1.279 -9.219 1 52.47 182 ASN A CA 1
ATOM 1470 C C . ASN A 1 182 ? 0.995 2.043 -10.156 1 52.47 182 ASN A C 1
ATOM 1472 O O . ASN A 1 182 ? 1.289 1.578 -11.258 1 52.47 182 ASN A O 1
ATOM 1476 N N . ALA A 1 183 ? 1.494 3.105 -9.719 1 49.94 183 ALA A N 1
ATOM 1477 C CA . ALA A 1 183 ? 2.098 3.977 -10.719 1 49.94 183 ALA A CA 1
ATOM 1478 C C . ALA A 1 183 ? 3.176 3.236 -11.508 1 49.94 183 ALA A C 1
ATOM 1480 O O . ALA A 1 183 ? 3.408 3.531 -12.688 1 49.94 183 ALA A O 1
ATOM 1481 N N . SER A 1 184 ? 3.633 2.244 -10.883 1 53.91 184 SER A N 1
ATOM 1482 C CA . SER A 1 184 ? 4.715 1.547 -11.57 1 53.91 184 SER A CA 1
ATOM 1483 C C . SER A 1 184 ? 4.168 0.562 -12.594 1 53.91 184 SER A C 1
ATOM 1485 O O . SER A 1 184 ? 4.902 0.11 -13.477 1 53.91 184 SER A O 1
ATOM 1487 N N . GLN A 1 185 ? 2.869 0.348 -12.414 1 62.38 185 GLN A N 1
ATOM 1488 C CA . GLN A 1 185 ? 2.357 -0.667 -13.328 1 62.38 185 GLN A CA 1
ATOM 1489 C C . GLN A 1 185 ? 1.391 -0.058 -14.344 1 62.38 185 GLN A C 1
ATOM 1491 O O . GLN A 1 185 ? 0.338 -0.633 -14.625 1 62.38 185 GLN A O 1
ATOM 1496 N N . GLN A 1 186 ? 1.827 1.063 -14.812 1 70.12 186 GLN A N 1
ATOM 1497 C CA . GLN A 1 186 ? 1.015 1.654 -15.867 1 70.12 186 GLN A CA 1
ATOM 1498 C C . GLN A 1 186 ? 1.253 0.951 -17.203 1 70.12 186 GLN A C 1
ATOM 1500 O O . GLN A 1 186 ? 2.354 0.462 -17.469 1 70.12 186 GLN A O 1
ATOM 1505 N N . GLY A 1 187 ? 0.167 0.69 -17.953 1 79.25 187 GLY A N 1
ATOM 1506 C CA . GLY A 1 187 ? 0.266 0.02 -19.234 1 79.25 187 GLY A CA 1
ATOM 1507 C C . GLY A 1 187 ? -0.794 -1.047 -19.438 1 79.25 187 GLY A C 1
ATOM 1508 O O . GLY A 1 187 ? -1.856 -0.998 -18.812 1 79.25 187 GLY A O 1
ATOM 1509 N N . VAL A 1 188 ? -0.446 -1.831 -20.516 1 86.44 188 VAL A N 1
ATOM 1510 C CA . VAL A 1 188 ? -1.374 -2.906 -20.844 1 86.44 188 VAL A CA 1
ATOM 1511 C C . VAL A 1 188 ? -0.597 -4.188 -21.141 1 86.44 188 VAL A C 1
ATOM 1513 O O . VAL A 1 188 ? 0.574 -4.137 -21.516 1 86.44 188 VAL A O 1
ATOM 1516 N N . ASN A 1 189 ? -1.183 -5.215 -20.812 1 90.5 189 ASN A N 1
ATOM 1517 C CA . ASN A 1 189 ? -0.697 -6.527 -21.234 1 90.5 189 ASN A CA 1
ATOM 1518 C C . ASN A 1 189 ? -1.841 -7.43 -21.688 1 90.5 189 ASN A C 1
ATOM 1520 O O . ASN A 1 189 ? -3 -7.012 -21.688 1 90.5 189 ASN A O 1
ATOM 1524 N N . PRO A 1 190 ? -1.457 -8.617 -22.188 1 95.5 190 PRO A N 1
ATOM 1525 C CA . PRO A 1 190 ? -2.49 -9.461 -22.797 1 95.5 190 PRO A CA 1
ATOM 1526 C C . PRO A 1 190 ? -3.625 -9.789 -21.828 1 95.5 190 PRO A C 1
ATOM 1528 O O . PRO A 1 190 ? -4.703 -10.211 -22.25 1 95.5 190 PRO A O 1
ATOM 1531 N N . CYS A 1 191 ? -3.443 -9.562 -20.594 1 97.31 191 CYS A N 1
ATOM 1532 C CA . CYS A 1 191 ? -4.449 -9.945 -19.609 1 97.31 191 CYS A CA 1
ATOM 1533 C C . CYS A 1 191 ? -5.281 -8.742 -19.188 1 97.31 191 CYS A C 1
ATOM 1535 O O . CYS A 1 191 ? -6.266 -8.883 -18.469 1 97.31 191 CYS A O 1
ATOM 1537 N N . SER A 1 192 ? -4.945 -7.578 -19.641 1 94.31 192 SER A N 1
ATOM 1538 C CA . SER A 1 192 ? -5.527 -6.336 -19.141 1 94.31 192 SER A CA 1
ATOM 1539 C C . SER A 1 192 ? -6.996 -6.215 -19.547 1 94.31 192 SER A C 1
ATOM 1541 O O . SER A 1 192 ? -7.805 -5.676 -18.781 1 94.31 192 SER A O 1
ATOM 1543 N N . GLN A 1 193 ? -7.242 -6.711 -20.75 1 94 193 GLN A N 1
ATOM 1544 C CA . GLN A 1 193 ? -8.602 -6.582 -21.25 1 94 193 GLN A CA 1
ATOM 1545 C C . GLN A 1 193 ? -9.352 -7.906 -21.141 1 94 193 GLN A C 1
ATOM 1547 O O . GLN A 1 193 ? -8.891 -8.93 -21.656 1 94 193 GLN A O 1
ATOM 1552 N N . ASN A 1 194 ? -10.438 -7.891 -20.547 1 94 194 ASN A N 1
ATOM 1553 C CA . ASN A 1 194 ? -11.336 -9.031 -20.422 1 94 194 ASN A CA 1
ATOM 1554 C C . ASN A 1 194 ? -10.609 -10.266 -19.906 1 94 194 ASN A C 1
ATOM 1556 O O . ASN A 1 194 ? -10.805 -11.375 -20.406 1 94 194 ASN A O 1
ATOM 1560 N N . ASN A 1 195 ? -9.664 -10.016 -19.031 1 95.5 195 ASN A N 1
ATOM 1561 C CA . ASN A 1 195 ? -8.922 -11.109 -18.422 1 95.5 195 ASN A CA 1
ATOM 1562 C C . ASN A 1 195 ? -8.227 -11.984 -19.453 1 95.5 195 ASN A C 1
ATOM 1564 O O . ASN A 1 195 ? -8.164 -13.203 -19.312 1 95.5 195 ASN A O 1
ATOM 1568 N N . GLY A 1 196 ? -7.91 -11.375 -20.594 1 96.12 196 GLY A N 1
ATOM 1569 C CA . GLY A 1 196 ? -7.191 -12.07 -21.641 1 96.12 196 GLY A CA 1
ATOM 1570 C C . GLY A 1 196 ? -8 -13.18 -22.281 1 96.12 196 GLY A C 1
ATOM 1571 O O . GLY A 1 196 ? -7.445 -14.07 -22.938 1 96.12 196 GLY A O 1
ATOM 1572 N N . GLY A 1 197 ? -9.297 -13.18 -22 1 94.25 197 GLY A N 1
ATOM 1573 C CA . GLY A 1 197 ? -10.156 -14.227 -22.531 1 94.25 197 GLY A CA 1
ATOM 1574 C C . GLY A 1 197 ? -10.156 -15.484 -21.688 1 94.25 197 GLY A C 1
ATOM 1575 O O . GLY A 1 197 ? -10.758 -16.5 -22.062 1 94.25 197 GLY A O 1
ATOM 1576 N N . CYS A 1 198 ? -9.523 -15.477 -20.547 1 94.88 198 CYS A N 1
ATOM 1577 C CA . CYS A 1 198 ? -9.5 -16.625 -19.641 1 94.88 198 CYS A CA 1
ATOM 1578 C C . CYS A 1 198 ? -10.727 -16.641 -18.734 1 94.88 198 CYS A C 1
ATOM 1580 O O . CYS A 1 198 ? -11.18 -15.594 -18.281 1 94.88 198 CYS A O 1
ATOM 1582 N N . THR A 1 199 ? -11.164 -17.859 -18.391 1 92.19 199 THR A N 1
ATOM 1583 C CA . THR A 1 199 ? -12.328 -17.984 -17.516 1 92.19 199 THR A CA 1
ATOM 1584 C C . THR A 1 199 ? -11.93 -17.766 -16.062 1 92.19 199 THR A C 1
ATOM 1586 O O . THR A 1 199 ? -12.727 -17.25 -15.266 1 92.19 199 THR A O 1
ATOM 1589 N N . HIS A 1 200 ? -10.742 -18.172 -15.727 1 95.94 200 HIS A N 1
ATOM 1590 C CA . HIS A 1 200 ? -10.312 -18.094 -14.336 1 95.94 200 HIS A CA 1
ATOM 1591 C C . HIS A 1 200 ? -9.109 -17.156 -14.188 1 95.94 200 HIS A C 1
ATOM 1593 O O . HIS A 1 200 ? -9.266 -15.938 -14.172 1 95.94 200 HIS A O 1
ATOM 1599 N N . LEU A 1 201 ? -7.938 -17.703 -14.148 1 97.94 201 LEU A N 1
ATOM 1600 C CA . LEU A 1 201 ? -6.758 -16.859 -14 1 97.94 201 LEU A CA 1
ATOM 1601 C C . LEU A 1 201 ? -6.086 -16.625 -15.352 1 97.94 201 LEU A C 1
ATOM 1603 O O . LEU A 1 201 ? -5.848 -17.578 -16.109 1 97.94 201 LEU A O 1
ATOM 1607 N N . CYS A 1 202 ? -5.867 -15.352 -15.711 1 98.31 202 CYS A N 1
ATOM 1608 C CA . CYS A 1 202 ? -4.969 -14.977 -16.797 1 98.31 202 CYS A CA 1
ATOM 1609 C C . CYS A 1 202 ? -3.625 -14.508 -16.25 1 98.31 202 CYS A C 1
ATOM 1611 O O . CYS A 1 202 ? -3.564 -13.547 -15.484 1 98.31 202 CYS A O 1
ATOM 1613 N N . ILE A 1 203 ? -2.59 -15.188 -16.609 1 98.44 203 ILE A N 1
ATOM 1614 C CA . ILE A 1 203 ? -1.259 -14.852 -16.125 1 98.44 203 ILE A CA 1
ATOM 1615 C C . ILE A 1 203 ? -0.346 -14.516 -17.312 1 98.44 203 ILE A C 1
ATOM 1617 O O . ILE A 1 203 ? -0.266 -15.281 -18.266 1 98.44 203 ILE A O 1
ATOM 1621 N N . VAL A 1 204 ? 0.26 -13.359 -17.25 1 97.56 204 VAL A N 1
ATOM 1622 C CA . VAL A 1 204 ? 1.188 -12.938 -18.297 1 97.56 204 VAL A CA 1
ATOM 1623 C C . VAL A 1 204 ? 2.557 -13.578 -18.062 1 97.56 204 VAL A C 1
ATOM 1625 O O . VAL A 1 204 ? 2.951 -13.805 -16.906 1 97.56 204 VAL A O 1
ATOM 1628 N N . LYS A 1 205 ? 3.236 -13.859 -19.156 1 96.69 205 LYS A N 1
ATOM 1629 C CA . LYS A 1 205 ? 4.602 -14.375 -19.109 1 96.69 205 LYS A CA 1
ATOM 1630 C C . LYS A 1 205 ? 5.387 -13.953 -20.359 1 96.69 205 LYS A C 1
ATOM 1632 O O . LYS A 1 205 ? 4.797 -13.586 -21.375 1 96.69 205 LYS A O 1
ATOM 1637 N N . PRO A 1 206 ? 6.719 -13.945 -20.172 1 96.19 206 PRO A N 1
ATOM 1638 C CA . PRO A 1 206 ? 7.512 -13.617 -21.359 1 96.19 206 PRO A CA 1
ATOM 1639 C C . PRO A 1 206 ? 7.227 -14.547 -22.531 1 96.19 206 PRO A C 1
ATOM 1641 O O . PRO A 1 206 ? 6.98 -15.742 -22.328 1 96.19 206 PRO A O 1
ATOM 1644 N N . ASP A 1 207 ? 7.254 -13.867 -23.719 1 93.75 207 ASP A N 1
ATOM 1645 C CA . ASP A 1 207 ? 7.09 -14.641 -24.953 1 93.75 207 ASP A CA 1
ATOM 1646 C C . ASP A 1 207 ? 8.422 -15.25 -25.391 1 93.75 207 ASP A C 1
ATOM 1648 O O . ASP A 1 207 ? 9.414 -14.539 -25.547 1 93.75 207 ASP A O 1
ATOM 1652 N N . ALA A 1 208 ? 8.43 -16.5 -25.641 1 85.88 208 ALA A N 1
ATOM 1653 C CA . ALA A 1 208 ? 9.656 -17.203 -26.016 1 85.88 208 ALA A CA 1
ATOM 1654 C C . ALA A 1 208 ? 10.172 -16.734 -27.375 1 85.88 208 ALA A C 1
ATOM 1656 O O . ALA A 1 208 ? 11.367 -16.844 -27.672 1 85.88 208 ALA A O 1
ATOM 1657 N N . SER A 1 209 ? 9.305 -16.156 -28.203 1 86 209 SER A N 1
ATOM 1658 C CA . SER A 1 209 ? 9.648 -15.812 -29.578 1 86 209 SER A CA 1
ATOM 1659 C C . SER A 1 209 ? 10.352 -14.461 -29.656 1 86 209 SER A C 1
ATOM 1661 O O . SER A 1 209 ? 11.023 -14.156 -30.641 1 86 209 SER A O 1
ATOM 1663 N N . SER A 1 210 ? 10.125 -13.562 -28.641 1 84.75 210 SER A N 1
ATOM 1664 C CA . SER A 1 210 ? 10.711 -12.219 -28.656 1 84.75 210 SER A CA 1
ATOM 1665 C C . SER A 1 210 ? 11.078 -11.758 -27.25 1 84.75 210 SER A C 1
ATOM 1667 O O . SER A 1 210 ? 10.312 -11.945 -26.297 1 84.75 210 SER A O 1
ATOM 1669 N N . LEU A 1 211 ? 12.219 -11.109 -27.141 1 77.69 211 LEU A N 1
ATOM 1670 C CA . LEU A 1 211 ? 12.758 -10.703 -25.844 1 77.69 211 LEU A CA 1
ATOM 1671 C C . LEU A 1 211 ? 11.867 -9.656 -25.188 1 77.69 211 LEU A C 1
ATOM 1673 O O . LEU A 1 211 ? 11.734 -9.625 -23.969 1 77.69 211 LEU A O 1
ATOM 1677 N N . ASP A 1 212 ? 11.188 -8.883 -25.828 1 81.88 212 ASP A N 1
ATOM 1678 C CA . ASP A 1 212 ? 10.438 -7.781 -25.234 1 81.88 212 ASP A CA 1
ATOM 1679 C C . ASP A 1 212 ? 8.938 -8.016 -25.344 1 81.88 212 ASP A C 1
ATOM 1681 O O . ASP A 1 212 ? 8.141 -7.141 -25 1 81.88 212 ASP A O 1
ATOM 1685 N N . ALA A 1 213 ? 8.672 -9.203 -25.766 1 91.44 213 ALA A N 1
ATOM 1686 C CA . ALA A 1 213 ? 7.254 -9.492 -25.938 1 91.44 213 ALA A CA 1
ATOM 1687 C C . ALA A 1 213 ? 6.723 -10.359 -24.797 1 91.44 213 ALA A C 1
ATOM 1689 O O . ALA A 1 213 ? 7.488 -11.078 -24.156 1 91.44 213 ALA A O 1
ATOM 1690 N N . VAL A 1 214 ? 5.469 -10.164 -24.516 1 95.25 214 VAL A N 1
ATOM 1691 C CA . VAL A 1 214 ? 4.824 -10.969 -23.484 1 95.25 214 VAL A CA 1
ATOM 1692 C C . VAL A 1 214 ? 3.635 -11.719 -24.078 1 95.25 214 VAL A C 1
ATOM 1694 O O . VAL A 1 214 ? 3.082 -11.305 -25.094 1 95.25 214 VAL A O 1
ATOM 1697 N N . THR A 1 215 ? 3.389 -12.836 -23.547 1 95.88 215 THR A N 1
ATOM 1698 C CA . THR A 1 215 ? 2.203 -13.641 -23.844 1 95.88 215 THR A CA 1
ATOM 1699 C C . THR A 1 215 ? 1.457 -13.984 -22.562 1 95.88 215 THR A C 1
ATOM 1701 O O . THR A 1 215 ? 1.714 -13.398 -21.5 1 95.88 215 THR A O 1
ATOM 1704 N N . ARG A 1 216 ? 0.398 -14.797 -22.719 1 97 216 ARG A N 1
ATOM 1705 C CA . ARG A 1 216 ? -0.396 -15.117 -21.531 1 97 216 ARG A CA 1
ATOM 1706 C C . ARG A 1 216 ? -0.774 -16.594 -21.516 1 97 216 ARG A C 1
ATOM 1708 O O . ARG A 1 216 ? -0.68 -17.281 -22.531 1 97 216 ARG A O 1
ATOM 1715 N N . VAL A 1 217 ? -1.094 -17.062 -20.391 1 97.31 217 VAL A N 1
ATOM 1716 C CA . VAL A 1 217 ? -1.627 -18.406 -20.219 1 97.31 217 VAL A CA 1
ATOM 1717 C C . VAL A 1 217 ? -2.861 -18.375 -19.328 1 97.31 217 VAL A C 1
ATOM 1719 O O . VAL A 1 217 ? -2.955 -17.547 -18.422 1 97.31 217 VAL A O 1
ATOM 1722 N N . CYS A 1 218 ? -3.828 -19.188 -19.656 1 97.44 218 CYS A N 1
ATOM 1723 C CA . CYS A 1 218 ? -4.969 -19.406 -18.781 1 97.44 218 CYS A CA 1
ATOM 1724 C C . CYS A 1 218 ? -4.688 -20.531 -17.781 1 97.44 218 CYS A C 1
ATOM 1726 O O . CYS A 1 218 ? -4.305 -21.625 -18.172 1 97.44 218 CYS A O 1
ATOM 1728 N N . VAL A 1 219 ? -4.914 -20.234 -16.5 1 97.81 219 VAL A N 1
ATOM 1729 C CA . VAL A 1 219 ? -4.566 -21.172 -15.445 1 97.81 219 VAL A CA 1
ATOM 1730 C C . VAL A 1 219 ? -5.809 -21.5 -14.625 1 97.81 219 VAL A C 1
ATOM 1732 O O . VAL A 1 219 ? -6.602 -20.625 -14.297 1 97.81 219 VAL A O 1
ATOM 1735 N N . CYS A 1 220 ? -5.973 -22.797 -14.312 1 96.56 220 CYS A N 1
ATOM 1736 C CA . CYS A 1 220 ? -7.105 -23.266 -13.516 1 96.56 220 CYS A CA 1
ATOM 1737 C C . CYS A 1 220 ? -6.82 -23.109 -12.023 1 96.56 220 CYS A C 1
ATOM 1739 O O . CYS A 1 220 ? -5.672 -23.234 -11.594 1 96.56 220 CYS A O 1
ATOM 1741 N N . PRO A 1 221 ? -7.859 -22.828 -11.297 1 95.25 221 PRO A N 1
ATOM 1742 C CA . PRO A 1 221 ? -7.672 -22.891 -9.844 1 95.25 221 PRO A CA 1
ATOM 1743 C C . PRO A 1 221 ? -7.438 -24.312 -9.344 1 95.25 221 PRO A C 1
ATOM 1745 O O . PRO A 1 221 ? -7.727 -25.266 -10.055 1 95.25 221 PRO A O 1
ATOM 1748 N N . ASP A 1 222 ? -6.973 -24.422 -8.117 1 94.25 222 ASP A N 1
ATOM 1749 C CA . ASP A 1 222 ? -6.566 -25.719 -7.562 1 94.25 222 ASP A CA 1
ATOM 1750 C C . ASP A 1 222 ? -7.773 -26.625 -7.336 1 94.25 222 ASP A C 1
ATOM 1752 O O . ASP A 1 222 ? -7.641 -27.844 -7.324 1 94.25 222 ASP A O 1
ATOM 1756 N N . ASP A 1 223 ? -8.898 -26.094 -7.16 1 87.81 223 ASP A N 1
ATOM 1757 C CA . ASP A 1 223 ? -10.055 -26.891 -6.75 1 87.81 223 ASP A CA 1
ATOM 1758 C C . ASP A 1 223 ? -10.82 -27.406 -7.961 1 87.81 223 ASP A C 1
ATOM 1760 O O . ASP A 1 223 ? -11.953 -27.891 -7.828 1 87.81 223 ASP A O 1
ATOM 1764 N N . MET A 1 224 ? -10.25 -27.281 -9.141 1 91.25 224 MET A N 1
ATOM 1765 C CA . MET A 1 224 ? -10.852 -27.828 -10.352 1 91.25 224 MET A CA 1
ATOM 1766 C C . MET A 1 224 ? -9.984 -28.922 -10.945 1 91.25 224 MET A C 1
ATOM 1768 O O . MET A 1 224 ? -8.781 -28.984 -10.672 1 91.25 224 MET A O 1
ATOM 1772 N N . ARG A 1 225 ? -10.695 -29.797 -11.703 1 92.25 225 ARG A N 1
ATOM 1773 C CA . ARG A 1 225 ? -9.938 -30.797 -12.461 1 92.25 225 ARG A CA 1
ATOM 1774 C C . ARG A 1 225 ? -9.195 -30.156 -13.625 1 92.25 225 ARG A C 1
ATOM 1776 O O . ARG A 1 225 ? -9.797 -29.453 -14.445 1 92.25 225 ARG A O 1
ATOM 1783 N N . ILE A 1 226 ? -7.957 -30.422 -13.648 1 94.75 226 ILE A N 1
ATOM 1784 C CA . ILE A 1 226 ? -7.098 -29.797 -14.648 1 94.75 226 ILE A CA 1
ATOM 1785 C C . ILE A 1 226 ? -6.684 -30.828 -15.695 1 94.75 226 ILE A C 1
ATOM 1787 O O . ILE A 1 226 ? -6.062 -31.828 -15.359 1 94.75 226 ILE A O 1
ATOM 1791 N N . VAL A 1 227 ? -7.055 -30.578 -16.875 1 94.38 227 VAL A N 1
ATOM 1792 C CA . VAL A 1 227 ? -6.633 -31.406 -18 1 94.38 227 VAL A CA 1
ATOM 1793 C C . VAL A 1 227 ? -5.699 -30.609 -18.906 1 94.38 227 VAL A C 1
ATOM 1795 O O . VAL A 1 227 ? -6.008 -29.484 -19.297 1 94.38 227 VAL A O 1
ATOM 1798 N N . ILE A 1 228 ? -4.594 -31.203 -19.219 1 94.75 228 ILE A N 1
ATOM 1799 C CA . ILE A 1 228 ? -3.652 -30.547 -20.125 1 94.75 228 ILE A CA 1
ATOM 1800 C C . ILE A 1 228 ? -3.977 -30.922 -21.562 1 94.75 228 ILE A C 1
ATOM 1802 O O . ILE A 1 228 ? -3.957 -32.094 -21.922 1 94.75 228 ILE A O 1
ATOM 1806 N N . THR A 1 229 ? -4.27 -29.938 -22.359 1 94.06 229 THR A N 1
ATOM 1807 C CA . THR A 1 229 ? -4.578 -30.141 -23.766 1 94.06 229 THR A CA 1
ATOM 1808 C C . THR A 1 229 ? -3.314 -30.469 -24.547 1 94.06 229 THR A C 1
ATOM 1810 O O . THR A 1 229 ? -2.201 -30.266 -24.062 1 94.06 229 THR A O 1
ATOM 1813 N N . PRO A 1 230 ? -3.518 -30.969 -25.75 1 92.94 230 PRO A N 1
ATOM 1814 C CA . PRO A 1 230 ? -2.354 -31.359 -26.547 1 92.94 230 PRO A CA 1
ATOM 1815 C C . PRO A 1 230 ? -1.401 -30.188 -26.797 1 92.94 230 PRO A C 1
ATOM 1817 O O . PRO A 1 230 ? -0.193 -30.391 -26.938 1 92.94 230 PRO A O 1
ATOM 1820 N N . ASP A 1 231 ? -1.862 -29.031 -26.781 1 90.25 231 ASP A N 1
ATOM 1821 C CA . ASP A 1 231 ? -1.021 -27.859 -27.031 1 90.25 231 ASP A CA 1
ATOM 1822 C C . ASP A 1 231 ? -0.426 -27.328 -25.734 1 90.25 231 ASP A C 1
ATOM 1824 O O . ASP A 1 231 ? 0.194 -26.25 -25.719 1 90.25 231 ASP A O 1
ATOM 1828 N N . GLY A 1 232 ? -0.674 -27.969 -24.609 1 89 232 GLY A N 1
ATOM 1829 C CA . GLY A 1 232 ? -0.008 -27.672 -23.359 1 89 232 GLY A CA 1
ATOM 1830 C C . GLY A 1 232 ? -0.782 -26.688 -22.5 1 89 232 GLY A C 1
ATOM 1831 O O . GLY A 1 232 ? -0.26 -26.188 -21.5 1 89 232 GLY A O 1
ATOM 1832 N N . ARG A 1 233 ? -1.971 -26.484 -22.938 1 92.5 233 ARG A N 1
ATOM 1833 C CA . ARG A 1 233 ? -2.793 -25.531 -22.188 1 92.5 233 ARG A CA 1
ATOM 1834 C C . ARG A 1 233 ? -3.623 -26.25 -21.125 1 92.5 233 ARG A C 1
ATOM 1836 O O . ARG A 1 233 ? -3.906 -27.438 -21.25 1 92.5 233 ARG A O 1
ATOM 1843 N N . GLU A 1 234 ? -3.914 -25.5 -20.062 1 95.44 234 GLU A N 1
ATOM 1844 C CA . GLU A 1 234 ? -4.781 -26.062 -19.031 1 95.44 234 GLU A CA 1
ATOM 1845 C C . GLU A 1 234 ? -6.254 -25.906 -19.406 1 95.44 234 GLU A C 1
ATOM 1847 O O . GLU A 1 234 ? -6.68 -24.828 -19.844 1 95.44 234 GLU A O 1
ATOM 1852 N N . ASP A 1 235 ? -6.969 -26.953 -19.328 1 93.12 235 ASP A N 1
ATOM 1853 C CA . ASP A 1 235 ? -8.422 -26.984 -19.422 1 93.12 235 ASP A CA 1
ATOM 1854 C C . ASP A 1 235 ? -9.055 -27.25 -18.047 1 93.12 235 ASP A C 1
ATOM 1856 O O . ASP A 1 235 ? -8.82 -28.297 -17.453 1 93.12 235 ASP A O 1
ATOM 1860 N N . CYS A 1 236 ? -9.812 -26.25 -17.578 1 93.94 236 CYS A N 1
ATOM 1861 C CA . CYS A 1 236 ? -10.445 -26.359 -16.266 1 93.94 236 CYS A CA 1
ATOM 1862 C C . CYS A 1 236 ? -11.789 -27.062 -16.359 1 93.94 236 CYS A C 1
ATOM 1864 O O . CYS A 1 236 ? -12.734 -26.531 -16.938 1 93.94 236 CYS A O 1
ATOM 1866 N N . GLN A 1 237 ? -11.852 -28.203 -15.789 1 91.62 237 GLN A N 1
ATOM 1867 C CA . GLN A 1 237 ? -13.062 -29 -15.945 1 91.62 237 GLN A CA 1
ATOM 1868 C C . GLN A 1 237 ? -13.758 -29.219 -14.602 1 91.62 237 GLN A C 1
ATOM 1870 O O . GLN A 1 237 ? -13.094 -29.312 -13.57 1 91.62 237 GLN A O 1
ATOM 1875 N N . CYS A 1 238 ? -15.023 -29.312 -14.734 1 87.88 238 CYS A N 1
ATOM 1876 C CA . CYS A 1 238 ? -15.82 -29.656 -13.562 1 87.88 238 CYS A CA 1
ATOM 1877 C C . CYS A 1 238 ? -15.898 -31.156 -13.383 1 87.88 238 CYS A C 1
ATOM 1879 O O . CYS A 1 238 ? -15.57 -31.922 -14.297 1 87.88 238 CYS A O 1
ATOM 1881 N N . GLU A 1 239 ? -16.219 -31.531 -12.164 1 84.31 239 GLU A N 1
ATOM 1882 C CA . GLU A 1 239 ? -16.406 -32.938 -11.883 1 84.31 239 GLU A CA 1
ATOM 1883 C C . GLU A 1 239 ? -17.609 -33.5 -12.633 1 84.31 239 GLU A C 1
ATOM 1885 O O . GLU A 1 239 ? -18.453 -32.75 -13.125 1 84.31 239 GLU A O 1
ATOM 1890 N N . ALA A 1 240 ? -17.562 -34.844 -12.711 1 82.75 240 ALA A N 1
ATOM 1891 C CA . ALA A 1 240 ? -18.688 -35.469 -13.367 1 82.75 240 ALA A CA 1
ATOM 1892 C C . ALA A 1 240 ? -20.016 -35.031 -12.734 1 82.75 240 ALA A C 1
ATOM 1894 O O . ALA A 1 240 ? -20.125 -34.969 -11.508 1 82.75 240 ALA A O 1
ATOM 1895 N N . GLY A 1 241 ? -21 -34.688 -13.5 1 80 241 GLY A N 1
ATOM 1896 C CA . GLY A 1 241 ? -22.297 -34.281 -13 1 80 241 GLY A CA 1
ATOM 1897 C C . GLY A 1 241 ? -22.391 -32.781 -12.82 1 80 241 GLY A C 1
ATOM 1898 O O . GLY A 1 241 ? -23.453 -32.25 -12.461 1 80 241 GLY A O 1
ATOM 1899 N N . GLU A 1 242 ? -21.281 -32.125 -13.062 1 82.69 242 GLU A N 1
ATOM 1900 C CA . GLU A 1 242 ? -21.281 -30.672 -12.922 1 82.69 242 GLU A CA 1
ATOM 1901 C C . GLU A 1 242 ? -21.031 -29.984 -14.258 1 82.69 242 GLU A C 1
ATOM 1903 O O . GLU A 1 242 ? -20.5 -30.594 -15.188 1 82.69 242 GLU A O 1
ATOM 1908 N N . LYS A 1 243 ? -21.641 -28.797 -14.359 1 83.38 243 LYS A N 1
ATOM 1909 C CA . LYS A 1 243 ? -21.359 -27.969 -15.523 1 83.38 243 LYS A CA 1
ATOM 1910 C C . LYS A 1 243 ? -20.75 -26.625 -15.109 1 83.38 243 LYS A C 1
ATOM 1912 O O . LYS A 1 243 ? -21.156 -26.031 -14.109 1 83.38 243 LYS A O 1
ATOM 1917 N N . LEU A 1 244 ? -19.812 -26.172 -15.891 1 83.12 244 LEU A N 1
ATOM 1918 C CA . LEU A 1 244 ? -19.156 -24.906 -15.617 1 83.12 244 LEU A CA 1
ATOM 1919 C C . LEU A 1 244 ? -20.062 -23.734 -15.969 1 83.12 244 LEU A C 1
ATOM 1921 O O . LEU A 1 244 ? -20.609 -23.672 -17.078 1 83.12 244 LEU A O 1
ATOM 1925 N N . ASN A 1 245 ? -20.297 -22.906 -14.977 1 80.94 245 ASN A N 1
ATOM 1926 C CA . ASN A 1 245 ? -20.938 -21.625 -15.242 1 80.94 245 ASN A CA 1
ATOM 1927 C C . ASN A 1 245 ? -19.953 -20.594 -15.773 1 80.94 245 ASN A C 1
ATOM 1929 O O . ASN A 1 245 ? -19.109 -20.109 -15.031 1 80.94 245 ASN A O 1
ATOM 1933 N N . LEU A 1 246 ? -20.078 -20.188 -16.969 1 77 246 LEU A N 1
ATOM 1934 C CA . LEU A 1 246 ? -19.078 -19.359 -17.641 1 77 246 LEU A CA 1
ATOM 1935 C C . LEU A 1 246 ? -19.141 -17.922 -17.109 1 77 246 LEU A C 1
ATOM 1937 O O . LEU A 1 246 ? -18.188 -17.156 -17.266 1 77 246 LEU A O 1
ATOM 1941 N N . THR A 1 247 ? -20.188 -17.562 -16.469 1 74.31 247 THR A N 1
ATOM 1942 C CA . THR A 1 247 ? -20.328 -16.219 -15.93 1 74.31 247 THR A CA 1
ATOM 1943 C C . THR A 1 247 ? -19.625 -16.078 -14.594 1 74.31 247 THR A C 1
ATOM 1945 O O . THR A 1 247 ? -18.875 -15.125 -14.367 1 74.31 247 THR A O 1
ATOM 1948 N N . THR A 1 248 ? -19.75 -17.078 -13.797 1 79.56 248 THR A N 1
ATOM 1949 C CA . THR A 1 248 ? -19.219 -16.969 -12.445 1 79.56 248 THR A CA 1
ATOM 1950 C C . THR A 1 248 ? -17.859 -17.688 -12.352 1 79.56 248 THR A C 1
ATOM 1952 O O . THR A 1 248 ? -17.078 -17.422 -11.438 1 79.56 248 THR A O 1
ATOM 1955 N N . GLY A 1 249 ? -17.672 -18.625 -13.297 1 79.56 249 GLY A N 1
ATOM 1956 C CA . GLY A 1 249 ? -16.438 -19.406 -13.297 1 79.56 249 GLY A CA 1
ATOM 1957 C C . GLY A 1 249 ? -16.484 -20.594 -12.367 1 79.56 249 GLY A C 1
ATOM 1958 O O . GLY A 1 249 ? -15.484 -21.297 -12.195 1 79.56 249 GLY A O 1
ATOM 1959 N N . TYR A 1 250 ? -17.672 -20.891 -11.805 1 83.62 250 TYR A N 1
ATOM 1960 C CA . TYR A 1 250 ? -17.766 -22 -10.867 1 83.62 250 TYR A CA 1
ATOM 1961 C C . TYR A 1 250 ? -18.547 -23.156 -11.461 1 83.62 250 TYR A C 1
ATOM 1963 O O . TYR A 1 250 ? -19.391 -22.969 -12.344 1 83.62 250 TYR A O 1
ATOM 1971 N N . CYS A 1 251 ? -18.219 -24.375 -11.047 1 85.06 251 CYS A N 1
ATOM 1972 C CA . CYS A 1 251 ? -18.953 -25.578 -11.445 1 85.06 251 CYS A CA 1
ATOM 1973 C C . CYS A 1 251 ? -20.266 -25.688 -10.68 1 85.06 251 CYS A C 1
ATOM 1975 O O . CYS A 1 251 ? -20.312 -25.453 -9.477 1 85.06 251 CYS A O 1
ATOM 1977 N N . MET A 1 252 ? -21.281 -25.922 -11.453 1 79.62 252 MET A N 1
ATOM 1978 C CA . MET A 1 252 ? -22.609 -26.094 -10.859 1 79.62 252 MET A CA 1
ATOM 1979 C C . MET A 1 252 ? -23.141 -27.5 -11.094 1 79.62 252 MET A C 1
ATOM 1981 O O . MET A 1 252 ? -22.906 -28.094 -12.148 1 79.62 252 MET A O 1
ATOM 1985 N N . THR A 1 253 ? -23.75 -28.031 -10.062 1 75.88 253 THR A N 1
ATOM 1986 C CA . THR A 1 253 ? -24.359 -29.344 -10.211 1 75.88 253 THR A CA 1
ATOM 1987 C C . THR A 1 253 ? -25.5 -29.297 -11.219 1 75.88 253 THR A C 1
ATOM 1989 O O . THR A 1 253 ? -26.344 -28.391 -11.18 1 75.88 253 THR A O 1
ATOM 1992 N N . GLN A 1 254 ? -25.188 -30.125 -12.297 1 64.25 254 GLN A N 1
ATOM 1993 C CA . GLN A 1 254 ? -26.25 -30.234 -13.289 1 64.25 254 GLN A CA 1
ATOM 1994 C C . GLN A 1 254 ? -27.469 -30.953 -12.711 1 64.25 254 GLN A C 1
ATOM 1996 O O . GLN A 1 254 ? -27.312 -31.938 -11.984 1 64.25 254 GLN A O 1
ATOM 2001 N N . GLY A 1 255 ? -28.688 -30.438 -12.797 1 56.72 255 GLY A N 1
ATOM 2002 C CA . GLY A 1 255 ? -29.969 -30.969 -12.383 1 56.72 255 GLY A CA 1
ATOM 2003 C C . GLY A 1 255 ? -30.578 -30.219 -11.211 1 56.72 255 GLY A C 1
ATOM 2004 O O . GLY A 1 255 ? -30.109 -29.141 -10.836 1 56.72 255 GLY A O 1
ATOM 2005 N N . SER A 1 256 ? -30.953 -31.094 -9.945 1 49.97 256 SER A N 1
ATOM 2006 C CA . SER A 1 256 ? -32.031 -30.828 -8.977 1 49.97 256 SER A CA 1
ATOM 2007 C C . SER A 1 256 ? -31.625 -29.703 -8.023 1 49.97 256 SER A C 1
ATOM 2009 O O . SER A 1 256 ? -30.438 -29.406 -7.855 1 49.97 256 SER A O 1
ATOM 2011 N N . THR A 1 257 ? -32.688 -28.766 -7.57 1 53.19 257 THR A N 1
ATOM 2012 C CA . THR A 1 257 ? -32.844 -28.016 -6.324 1 53.19 257 THR A CA 1
ATOM 2013 C C . THR A 1 257 ? -31.984 -28.625 -5.223 1 53.19 257 THR A C 1
ATOM 2015 O O . THR A 1 257 ? -31.875 -29.859 -5.117 1 53.19 257 THR A O 1
ATOM 2018 N N . CYS A 1 258 ? -30.984 -27.719 -4.934 1 55.03 258 CYS A N 1
ATOM 2019 C CA . CYS A 1 258 ? -30.359 -28.266 -3.734 1 55.03 258 CYS A CA 1
ATOM 2020 C C . CYS A 1 258 ? -31.359 -29.094 -2.93 1 55.03 258 CYS A C 1
ATOM 2022 O O . CYS A 1 258 ? -32.562 -28.797 -2.92 1 55.03 258 CYS A O 1
ATOM 2024 N N . ASN A 1 259 ? -31 -30.328 -2.719 1 51.5 259 ASN A N 1
ATOM 2025 C CA . ASN A 1 259 ? -31.875 -31.031 -1.793 1 51.5 259 ASN A CA 1
ATOM 2026 C C . ASN A 1 259 ? -32.25 -30.156 -0.601 1 51.5 259 ASN A C 1
ATOM 2028 O O . ASN A 1 259 ? -31.547 -29.219 -0.261 1 51.5 259 ASN A O 1
ATOM 2032 N N . PRO A 1 260 ? -33.469 -30.344 -0.152 1 53.09 260 PRO A N 1
ATOM 2033 C CA . PRO A 1 260 ? -33.938 -29.547 0.983 1 53.09 260 PRO A CA 1
ATOM 2034 C C . PRO A 1 260 ? -32.906 -29.391 2.076 1 53.09 260 PRO A C 1
ATOM 2036 O O . PRO A 1 260 ? -32.906 -28.406 2.828 1 53.09 260 PRO A O 1
ATOM 2039 N N . ASP A 1 261 ? -31.938 -30.281 2.127 1 50.44 261 ASP A N 1
ATOM 2040 C CA . ASP A 1 261 ? -30.938 -30.234 3.186 1 50.44 261 ASP A CA 1
ATOM 2041 C C . ASP A 1 261 ? -29.641 -29.594 2.684 1 50.44 261 ASP A C 1
ATOM 2043 O O . ASP A 1 261 ? -28.594 -29.688 3.348 1 50.44 261 ASP A O 1
ATOM 2047 N N . GLN A 1 262 ? -29.75 -29.172 1.55 1 54.97 262 GLN A N 1
ATOM 2048 C CA . GLN A 1 262 ? -28.531 -28.578 1.009 1 54.97 262 GLN A CA 1
ATOM 2049 C C . GLN A 1 262 ? -28.719 -27.094 0.702 1 54.97 262 GLN A C 1
ATOM 2051 O O . GLN A 1 262 ? -29.844 -26.641 0.485 1 54.97 262 GLN A O 1
ATOM 2056 N N . PHE A 1 263 ? -27.703 -26.234 1.005 1 55.91 263 PHE A N 1
ATOM 2057 C CA . PHE A 1 263 ? -27.766 -24.828 0.607 1 55.91 263 PHE A CA 1
ATOM 2058 C C . PHE A 1 263 ? -26.75 -24.531 -0.494 1 55.91 263 PHE A C 1
ATOM 2060 O O . PHE A 1 263 ? -25.688 -25.156 -0.552 1 55.91 263 PHE A O 1
ATOM 2067 N N . ARG A 1 264 ? -27.281 -23.844 -1.475 1 54.38 264 ARG A N 1
ATOM 2068 C CA . ARG A 1 264 ? -26.469 -23.422 -2.613 1 54.38 264 ARG A CA 1
ATOM 2069 C C . ARG A 1 264 ? -25.438 -22.391 -2.195 1 54.38 264 ARG A C 1
ATOM 2071 O O . ARG A 1 264 ? -25.781 -21.344 -1.62 1 54.38 264 ARG A O 1
ATOM 2078 N N . CYS A 1 265 ? -24.188 -22.828 -2.205 1 53 265 CYS A N 1
ATOM 2079 C CA . CYS A 1 265 ? -23.156 -21.875 -1.794 1 53 265 CYS A CA 1
ATOM 2080 C C . CYS A 1 265 ? -22.953 -20.797 -2.844 1 53 265 CYS A C 1
ATOM 2082 O O . CYS A 1 265 ? -22.938 -21.078 -4.043 1 53 265 CYS A O 1
ATOM 2084 N N . LEU A 1 266 ? -23.156 -19.734 -2.5 1 48.5 266 LEU A N 1
ATOM 2085 C CA . LEU A 1 266 ? -23.031 -18.578 -3.367 1 48.5 266 LEU A CA 1
ATOM 2086 C C . LEU A 1 266 ? -21.75 -18.656 -4.203 1 48.5 266 LEU A C 1
ATOM 2088 O O . LEU A 1 266 ? -21.781 -18.391 -5.406 1 48.5 266 LEU A O 1
ATOM 2092 N N . ASP A 1 267 ? -20.656 -18.875 -3.588 1 47.69 267 ASP A N 1
ATOM 2093 C CA . ASP A 1 267 ? -19.359 -18.75 -4.246 1 47.69 267 ASP A CA 1
ATOM 2094 C C . ASP A 1 267 ? -19.031 -20 -5.066 1 47.69 267 ASP A C 1
ATOM 2096 O O . ASP A 1 267 ? -17.953 -20.094 -5.652 1 47.69 267 ASP A O 1
ATOM 2100 N N . SER A 1 268 ? -19.938 -21.016 -5.09 1 51.25 268 SER A N 1
ATOM 2101 C CA . SER A 1 268 ? -19.609 -22.203 -5.871 1 51.25 268 SER A CA 1
ATOM 2102 C C . SER A 1 268 ? -20.828 -22.734 -6.621 1 51.25 268 SER A C 1
ATOM 2104 O O . SER A 1 268 ? -20.719 -23.625 -7.465 1 51.25 268 SER A O 1
ATOM 2106 N N . ASP A 1 269 ? -21.922 -22.188 -6.492 1 54 269 ASP A N 1
ATOM 2107 C CA . ASP A 1 269 ? -23.203 -22.656 -7 1 54 269 ASP A CA 1
ATOM 2108 C C . ASP A 1 269 ? -23.406 -24.141 -6.684 1 54 269 ASP A C 1
ATOM 2110 O O . ASP A 1 269 ? -24.109 -24.844 -7.418 1 54 269 ASP A O 1
ATOM 2114 N N . ARG A 1 270 ? -22.531 -24.641 -5.781 1 53.81 270 ARG A N 1
ATOM 2115 C CA . ARG A 1 270 ? -22.703 -26.031 -5.379 1 53.81 270 ARG A CA 1
ATOM 2116 C C . ARG A 1 270 ? -23.734 -26.156 -4.27 1 53.81 270 ARG A C 1
ATOM 2118 O O . ARG A 1 270 ? -23.938 -25.234 -3.492 1 53.81 270 ARG A O 1
ATOM 2125 N N . CYS A 1 271 ? -24.547 -27.109 -4.223 1 55.41 271 CYS A N 1
ATOM 2126 C CA . CYS A 1 271 ? -25.406 -27.516 -3.115 1 55.41 271 CYS A CA 1
ATOM 2127 C C . CYS A 1 271 ? -24.625 -28.25 -2.047 1 55.41 271 CYS A C 1
ATOM 2129 O O . CYS A 1 271 ? -23.953 -29.25 -2.338 1 55.41 271 CYS A O 1
ATOM 2131 N N . ILE A 1 272 ? -24.203 -27.562 -0.974 1 53.03 272 ILE A N 1
ATOM 2132 C CA . ILE A 1 272 ? -23.531 -28.234 0.128 1 53.03 272 ILE A CA 1
ATOM 2133 C C . ILE A 1 272 ? -24.547 -28.609 1.209 1 53.03 272 ILE A C 1
ATOM 2135 O O . ILE A 1 272 ? -25.578 -27.953 1.342 1 53.03 272 ILE A O 1
ATOM 2139 N N . PRO A 1 273 ? -24.266 -29.781 1.942 1 45.03 273 PRO A N 1
ATOM 2140 C CA . PRO A 1 273 ? -25.203 -30.172 2.994 1 45.03 273 PRO A CA 1
ATOM 2141 C C . PRO A 1 273 ? -25.328 -29.109 4.09 1 45.03 273 PRO A C 1
ATOM 2143 O O . PRO A 1 273 ? -24.328 -28.453 4.422 1 45.03 273 PRO A O 1
ATOM 2146 N N . SER A 1 274 ? -26.578 -28.609 4.328 1 43.5 274 SER A N 1
ATOM 2147 C CA . SER A 1 274 ? -26.844 -27.766 5.492 1 43.5 274 SER A CA 1
ATOM 2148 C C . SER A 1 274 ? -26.375 -28.438 6.777 1 43.5 274 SER A C 1
ATOM 2150 O O . SER A 1 274 ? -26.672 -29.609 7.031 1 43.5 274 SER A O 1
ATOM 2152 N N . PHE A 1 275 ? -25.188 -28.234 7.148 1 40.81 275 PHE A N 1
ATOM 2153 C CA . PHE A 1 275 ? -24.938 -28.812 8.469 1 40.81 275 PHE A CA 1
ATOM 2154 C C . PHE A 1 275 ? -25.922 -28.25 9.484 1 40.81 275 PHE A C 1
ATOM 2156 O O . PHE A 1 275 ? -26.359 -27.109 9.383 1 40.81 275 PHE A O 1
ATOM 2163 N N . MET B 1 1 ? 2.988 6.469 18.984 1 78.31 1 MET B N 1
ATOM 2164 C CA . MET B 1 1 ? 3.322 5.465 17.984 1 78.31 1 MET B CA 1
ATOM 2165 C C . MET B 1 1 ? 2.562 5.719 16.688 1 78.31 1 MET B C 1
ATOM 2167 O O . MET B 1 1 ? 1.381 6.066 16.703 1 78.31 1 MET B O 1
ATOM 2171 N N . VAL B 1 2 ? 3.324 5.598 15.539 1 72.5 2 VAL B N 1
ATOM 2172 C CA . VAL B 1 2 ? 2.678 5.812 14.25 1 72.5 2 VAL B CA 1
ATOM 2173 C C . VAL B 1 2 ? 1.747 4.645 13.938 1 72.5 2 VAL B C 1
ATOM 2175 O O . VAL B 1 2 ? 2.176 3.488 13.914 1 72.5 2 VAL B O 1
ATOM 2178 N N . GLU B 1 3 ? 0.475 4.992 13.695 1 74.56 3 GLU B N 1
ATOM 2179 C CA . GLU B 1 3 ? -0.562 3.975 13.547 1 74.56 3 GLU B CA 1
ATOM 2180 C C . GLU B 1 3 ? -1.131 3.975 12.133 1 74.56 3 GLU B C 1
ATOM 2182 O O . GLU B 1 3 ? -1.667 2.963 11.672 1 74.56 3 GLU B O 1
ATOM 2187 N N . GLY B 1 4 ? -1.103 5.039 11.516 1 83 4 GLY B N 1
ATOM 2188 C CA . GLY B 1 4 ? -1.672 5.184 10.188 1 83 4 GLY B CA 1
ATOM 2189 C C . GLY B 1 4 ? -0.874 6.109 9.289 1 83 4 GLY B C 1
ATOM 2190 O O . GLY B 1 4 ? -0.361 7.133 9.75 1 83 4 GLY B O 1
ATOM 2191 N N . ILE B 1 5 ? -0.717 5.762 8.078 1 86.62 5 ILE B N 1
ATOM 2192 C CA . ILE B 1 5 ? -0.014 6.547 7.074 1 86.62 5 ILE B CA 1
ATOM 2193 C C . ILE B 1 5 ? -0.88 6.68 5.824 1 86.62 5 ILE B C 1
ATOM 2195 O O . ILE B 1 5 ? -1.556 5.727 5.426 1 86.62 5 ILE B O 1
ATOM 2199 N N . ALA B 1 6 ? -0.92 7.762 5.242 1 88.19 6 ALA B N 1
ATOM 2200 C CA . ALA B 1 6 ? -1.618 8.039 3.988 1 88.19 6 ALA B CA 1
ATOM 2201 C C . ALA B 1 6 ? -0.77 8.906 3.068 1 88.19 6 ALA B C 1
ATOM 2203 O O . ALA B 1 6 ? 0.02 9.734 3.537 1 88.19 6 ALA B O 1
ATOM 2204 N N . PHE B 1 7 ? -0.951 8.727 1.797 1 88.81 7 PHE B N 1
ATOM 2205 C CA . PHE B 1 7 ? -0.13 9.43 0.818 1 88.81 7 PHE B CA 1
ATOM 2206 C C . PHE B 1 7 ? -0.996 10.266 -0.117 1 88.81 7 PHE B C 1
ATOM 2208 O O . PHE B 1 7 ? -1.996 9.781 -0.646 1 88.81 7 PHE B O 1
ATOM 2215 N N . ASP B 1 8 ? -0.664 11.5 -0.232 1 90.69 8 ASP B N 1
ATOM 2216 C CA . ASP B 1 8 ? -1.195 12.391 -1.261 1 90.69 8 ASP B CA 1
ATOM 2217 C C . ASP B 1 8 ? -0.361 12.312 -2.537 1 90.69 8 ASP B C 1
ATOM 2219 O O . ASP B 1 8 ? 0.664 12.984 -2.654 1 90.69 8 ASP B O 1
ATOM 2223 N N . TRP B 1 9 ? -0.862 11.617 -3.518 1 86.75 9 TRP B N 1
ATOM 2224 C CA . TRP B 1 9 ? -0.092 11.359 -4.73 1 86.75 9 TRP B CA 1
ATOM 2225 C C . TRP B 1 9 ? -0.035 12.602 -5.613 1 86.75 9 TRP B C 1
ATOM 2227 O O . TRP B 1 9 ? 0.833 12.711 -6.48 1 86.75 9 TRP B O 1
ATOM 2237 N N . LEU B 1 10 ? -0.961 13.461 -5.438 1 90.12 10 LEU B N 1
ATOM 2238 C CA . LEU B 1 10 ? -1.034 14.641 -6.293 1 90.12 10 LEU B CA 1
ATOM 2239 C C . LEU B 1 10 ? -0.031 15.695 -5.852 1 90.12 10 LEU B C 1
ATOM 2241 O O . LEU B 1 10 ? 0.617 16.328 -6.684 1 90.12 10 LEU B O 1
ATOM 2245 N N . ALA B 1 11 ? 0.079 15.844 -4.59 1 93.69 11 ALA B N 1
ATOM 2246 C CA . ALA B 1 11 ? 0.997 16.844 -4.055 1 93.69 11 ALA B CA 1
ATOM 2247 C C . ALA B 1 11 ? 2.299 16.203 -3.588 1 93.69 11 ALA B C 1
ATOM 2249 O O . ALA B 1 11 ? 3.268 16.906 -3.279 1 93.69 11 ALA B O 1
ATOM 2250 N N . GLU B 1 12 ? 2.279 14.867 -3.516 1 90.5 12 GLU B N 1
ATOM 2251 C CA . GLU B 1 12 ? 3.43 14.078 -3.088 1 90.5 12 GLU B CA 1
ATOM 2252 C C . GLU B 1 12 ? 3.816 14.406 -1.648 1 90.5 12 GLU B C 1
ATOM 2254 O O . GLU B 1 12 ? 4.984 14.688 -1.361 1 90.5 12 GLU B O 1
ATOM 2259 N N . ASN B 1 13 ? 2.875 14.398 -0.785 1 93.94 13 ASN B N 1
ATOM 2260 C CA . ASN B 1 13 ? 3.061 14.539 0.656 1 93.94 13 ASN B CA 1
ATOM 2261 C C . ASN B 1 13 ? 2.666 13.266 1.397 1 93.94 13 ASN B C 1
ATOM 2263 O O . ASN B 1 13 ? 1.707 12.594 1.017 1 93.94 13 ASN B O 1
ATOM 2267 N N . LEU B 1 14 ? 3.41 13.008 2.414 1 91.88 14 LEU B N 1
ATOM 2268 C CA . LEU B 1 14 ? 3.125 11.891 3.309 1 91.88 14 LEU B CA 1
ATOM 2269 C C . LEU B 1 14 ? 2.486 12.383 4.605 1 91.88 14 LEU B C 1
ATOM 2271 O O . LEU B 1 14 ? 2.994 13.305 5.242 1 91.88 14 LEU B O 1
ATOM 2275 N N . TYR B 1 15 ? 1.32 11.781 4.945 1 93.12 15 TYR B N 1
ATOM 2276 C CA . TYR B 1 15 ? 0.642 12.07 6.203 1 93.12 15 TYR B CA 1
ATOM 2277 C C . TYR B 1 15 ? 0.664 10.852 7.125 1 93.12 15 TYR B C 1
ATOM 2279 O O . TYR B 1 15 ? 0.553 9.719 6.668 1 93.12 15 TYR B O 1
ATOM 2287 N N . TRP B 1 16 ? 0.77 11.141 8.422 1 91 16 TRP B N 1
ATOM 2288 C CA . TRP B 1 16 ? 0.658 10.016 9.344 1 91 16 TRP B CA 1
ATOM 2289 C C . TRP B 1 16 ? 0.086 10.461 10.688 1 91 16 TRP B C 1
ATOM 2291 O O . TRP B 1 16 ? 0.122 11.648 11.023 1 91 16 TRP B O 1
ATOM 2301 N N . VAL B 1 17 ? -0.515 9.531 11.359 1 92.12 17 VAL B N 1
ATOM 2302 C CA . VAL B 1 17 ? -1.024 9.75 12.711 1 92.12 17 VAL B CA 1
ATOM 2303 C C . VAL B 1 17 ? -0.105 9.07 13.727 1 92.12 17 VAL B C 1
ATOM 2305 O O . VAL B 1 17 ? 0.399 7.973 13.477 1 92.12 17 VAL B O 1
ATOM 2308 N N . ASP B 1 18 ? 0.118 9.781 14.828 1 89.56 18 ASP B N 1
ATOM 2309 C CA . ASP B 1 18 ? 0.937 9.266 15.922 1 89.56 18 ASP B CA 1
ATOM 2310 C C . ASP B 1 18 ? 0.145 9.219 17.234 1 89.56 18 ASP B C 1
ATOM 2312 O O . ASP B 1 18 ? -0.211 10.266 17.781 1 89.56 18 ASP B O 1
ATOM 2316 N N . SER B 1 19 ? -0.083 8.031 17.75 1 88.94 19 SER B N 1
ATOM 2317 C CA . SER B 1 19 ? -0.908 7.883 18.938 1 88.94 19 SER B CA 1
ATOM 2318 C C . SER B 1 19 ? -0.122 8.227 20.203 1 88.94 19 SER B C 1
ATOM 2320 O O . SER B 1 19 ? -0.707 8.438 21.266 1 88.94 19 SER B O 1
ATOM 2322 N N . ASN B 1 20 ? 1.18 8.195 20.125 1 88.44 20 ASN B N 1
ATOM 2323 C CA . ASN B 1 20 ? 1.981 8.609 21.281 1 88.44 20 ASN B CA 1
ATOM 2324 C C . ASN B 1 20 ? 1.928 10.117 21.484 1 88.44 20 ASN B C 1
ATOM 2326 O O . ASN B 1 20 ? 1.687 10.586 22.609 1 88.44 20 ASN B O 1
ATOM 2330 N N . SER B 1 21 ? 2.166 10.867 20.391 1 91 21 SER B N 1
ATOM 2331 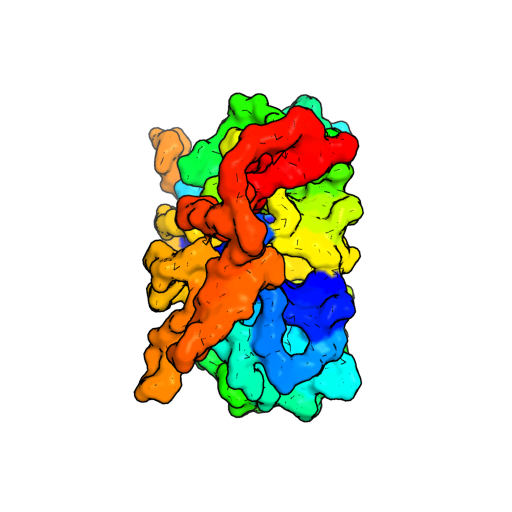C CA . SER B 1 21 ? 2.148 12.328 20.484 1 91 21 SER B CA 1
ATOM 2332 C C . SER B 1 21 ? 0.744 12.875 20.25 1 91 21 SER B C 1
ATOM 2334 O O . SER B 1 21 ? 0.499 14.07 20.453 1 91 21 SER B O 1
ATOM 2336 N N . ASP B 1 22 ? -0.183 12.008 19.875 1 94.31 22 ASP B N 1
ATOM 2337 C CA . ASP B 1 22 ? -1.558 12.398 19.578 1 94.31 22 ASP B CA 1
ATOM 2338 C C . ASP B 1 22 ? -1.598 13.508 18.531 1 94.31 22 ASP B C 1
ATOM 2340 O O . ASP B 1 22 ? -2.225 14.547 18.75 1 94.31 22 ASP B O 1
ATOM 2344 N N . THR B 1 23 ? -0.927 13.227 17.438 1 95.75 23 THR B N 1
ATOM 2345 C CA . THR B 1 23 ? -0.818 14.25 16.406 1 95.75 23 THR B CA 1
ATOM 2346 C C . THR B 1 23 ? -1.028 13.648 15.023 1 95.75 23 THR B C 1
ATOM 2348 O O . THR B 1 23 ? -0.954 12.43 14.859 1 95.75 23 THR B O 1
ATOM 2351 N N . ILE B 1 24 ? -1.373 14.445 14.109 1 96.75 24 ILE B N 1
ATOM 2352 C CA . ILE B 1 24 ? -1.267 14.188 12.68 1 96.75 24 ILE B CA 1
ATOM 2353 C C . ILE B 1 24 ? -0.164 15.055 12.078 1 96.75 24 ILE B C 1
ATOM 2355 O O . ILE B 1 24 ? -0.124 16.266 12.312 1 96.75 24 ILE B O 1
ATOM 2359 N N . GLU B 1 25 ? 0.708 14.414 11.352 1 96.31 25 GLU B N 1
ATOM 2360 C CA . GLU B 1 25 ? 1.854 15.109 10.781 1 96.31 25 GLU B CA 1
ATOM 2361 C C . GLU B 1 25 ? 1.933 14.898 9.273 1 96.31 25 GLU B C 1
ATOM 2363 O O . GLU B 1 25 ? 1.311 13.984 8.734 1 96.31 25 GLU B O 1
ATOM 2368 N N . VAL B 1 26 ? 2.668 15.82 8.641 1 96.75 26 VAL B N 1
ATOM 2369 C CA . VAL B 1 26 ? 2.846 15.766 7.191 1 96.75 26 VAL B CA 1
ATOM 2370 C C . VAL B 1 26 ? 4.285 16.125 6.836 1 96.75 26 VAL B C 1
ATOM 2372 O O . VAL B 1 26 ? 4.934 16.906 7.539 1 96.75 26 VAL B O 1
ATOM 2375 N N . ALA B 1 27 ? 4.797 15.5 5.789 1 95.38 27 ALA B N 1
ATOM 2376 C CA . ALA B 1 27 ? 6.09 15.805 5.188 1 95.38 27 ALA B CA 1
ATOM 2377 C C . ALA B 1 27 ? 6.074 15.523 3.686 1 95.38 27 ALA B C 1
ATOM 2379 O O . ALA B 1 27 ? 5.148 14.891 3.174 1 95.38 27 ALA B O 1
ATOM 2380 N N . ARG B 1 28 ? 7.055 16.062 3.016 1 94.19 28 ARG B N 1
ATOM 2381 C CA . ARG B 1 28 ? 7.254 15.633 1.634 1 94.19 28 ARG B CA 1
ATOM 2382 C C . ARG B 1 28 ? 7.551 14.141 1.561 1 94.19 28 ARG B C 1
ATOM 2384 O O . ARG B 1 28 ? 8.023 13.547 2.533 1 94.19 28 ARG B O 1
ATOM 2391 N N . PHE B 1 29 ? 7.352 13.547 0.435 1 88.62 29 PHE B N 1
ATOM 2392 C CA . PHE B 1 29 ? 7.504 12.102 0.253 1 88.62 29 PHE B CA 1
ATOM 2393 C C . PHE B 1 29 ? 8.898 11.648 0.666 1 88.62 29 PHE B C 1
ATOM 2395 O O . PHE B 1 29 ? 9.086 10.5 1.071 1 88.62 29 PHE B O 1
ATOM 2402 N N . ASP B 1 30 ? 9.867 12.555 0.664 1 86.31 30 ASP B N 1
ATOM 2403 C CA . ASP B 1 30 ? 11.242 12.164 0.965 1 86.31 30 ASP B CA 1
ATOM 2404 C C . ASP B 1 30 ? 11.586 12.461 2.424 1 86.31 30 ASP B C 1
ATOM 2406 O O . ASP B 1 30 ? 12.742 12.336 2.828 1 86.31 30 ASP B O 1
ATOM 2410 N N . GLY B 1 31 ? 10.648 12.891 3.131 1 89.69 31 GLY B N 1
ATOM 2411 C CA . GLY B 1 31 ? 10.844 13.078 4.559 1 89.69 31 GLY B CA 1
ATOM 2412 C C . GLY B 1 31 ? 11.211 14.508 4.926 1 89.69 31 GLY B C 1
ATOM 2413 O O . GLY B 1 31 ? 11.297 14.844 6.109 1 89.69 31 GLY B O 1
ATOM 2414 N N . ARG B 1 32 ? 11.352 15.406 3.855 1 92.25 32 ARG B N 1
ATOM 2415 C CA . ARG B 1 32 ? 11.719 16.797 4.121 1 92.25 32 ARG B CA 1
ATOM 2416 C C . ARG B 1 32 ? 10.508 17.609 4.559 1 92.25 32 ARG B C 1
ATOM 2418 O O . ARG B 1 32 ? 9.375 17.297 4.176 1 92.25 32 ARG B O 1
ATOM 2425 N N . PHE B 1 33 ? 10.695 18.516 5.371 1 94.69 33 PHE B N 1
ATOM 2426 C CA . PHE B 1 33 ? 9.773 19.594 5.699 1 94.69 33 PHE B CA 1
ATOM 2427 C C . PHE B 1 33 ? 8.602 19.078 6.52 1 94.69 33 PHE B C 1
ATOM 2429 O O . PHE B 1 33 ? 7.441 19.344 6.188 1 94.69 33 PHE B O 1
ATOM 2436 N N . ARG B 1 34 ? 8.945 18.531 7.621 1 95.06 34 ARG B N 1
ATOM 2437 C CA . ARG B 1 34 ? 7.938 17.953 8.508 1 95.06 34 ARG B CA 1
ATOM 2438 C C . ARG B 1 34 ? 7.145 19.047 9.219 1 95.06 34 ARG B C 1
ATOM 2440 O O . ARG B 1 34 ? 7.715 20.047 9.656 1 95.06 34 ARG B O 1
ATOM 2447 N N . ARG B 1 35 ? 5.871 18.844 9.25 1 97.38 35 ARG B N 1
ATOM 2448 C CA . ARG B 1 35 ? 4.949 19.75 9.938 1 97.38 35 ARG B CA 1
ATOM 2449 C C . ARG B 1 35 ? 3.914 18.969 10.742 1 97.38 35 ARG B C 1
ATOM 2451 O O . ARG B 1 35 ? 3.246 18.078 10.211 1 97.38 35 ARG B O 1
ATOM 2458 N N . GLU B 1 36 ? 3.865 19.25 12.039 1 97.25 36 GLU B N 1
ATOM 2459 C CA . GLU B 1 36 ? 2.705 18.812 12.812 1 97.25 36 GLU B CA 1
ATOM 2460 C C . GLU B 1 36 ? 1.492 19.688 12.523 1 97.25 36 GLU B C 1
ATOM 2462 O O . GLU B 1 36 ? 1.554 20.922 12.672 1 97.25 36 GLU B O 1
ATOM 2467 N N . LEU B 1 37 ? 0.429 19.078 12.086 1 98 37 LEU B N 1
ATOM 2468 C CA . LEU B 1 37 ? -0.761 19.859 11.773 1 98 37 LEU B CA 1
ATOM 2469 C C . LEU B 1 37 ? -1.42 20.375 13.055 1 98 37 LEU B C 1
ATOM 2471 O O . LEU B 1 37 ? -1.69 19.594 13.969 1 98 37 LEU B O 1
ATOM 2475 N N . LYS B 1 38 ? -1.65 21.672 13.07 1 94.25 38 LYS B N 1
ATOM 2476 C CA . LYS B 1 38 ? -2.342 22.281 14.195 1 94.25 38 LYS B CA 1
ATOM 2477 C C . LYS B 1 38 ? -3.854 22.25 14 1 94.25 38 LYS B C 1
ATOM 2479 O O . LYS B 1 38 ? -4.379 22.938 13.117 1 94.25 38 LYS B O 1
ATOM 2484 N N . MET B 1 39 ? -4.426 21.469 14.781 1 96.25 39 MET B N 1
ATOM 2485 C CA . MET B 1 39 ? -5.875 21.312 14.703 1 96.25 39 MET B CA 1
ATOM 2486 C C . MET B 1 39 ? -6.551 21.906 15.93 1 96.25 39 MET B C 1
ATOM 2488 O O . MET B 1 39 ? -5.934 22.016 17 1 96.25 39 MET B O 1
ATOM 2492 N N . ASN B 1 40 ? -7.816 22.359 15.797 1 95 40 ASN B N 1
ATOM 2493 C CA . ASN B 1 40 ? -8.57 22.953 16.906 1 95 40 ASN B CA 1
ATOM 2494 C C . ASN B 1 40 ? -9.242 21.875 17.75 1 95 40 ASN B C 1
ATOM 2496 O O . ASN B 1 40 ? -10.297 22.125 18.344 1 95 40 ASN B O 1
ATOM 2500 N N . VAL B 1 41 ? -8.75 20.719 17.797 1 95.44 41 VAL B N 1
ATOM 2501 C CA . VAL B 1 41 ? -9.203 19.609 18.625 1 95.44 41 VAL B CA 1
ATOM 2502 C C . VAL B 1 41 ? -7.996 18.859 19.188 1 95.44 41 VAL B C 1
ATOM 2504 O O . VAL B 1 41 ? -6.898 18.938 18.625 1 95.44 41 VAL B O 1
ATOM 2507 N N . THR B 1 42 ? -8.25 18.234 20.312 1 94.75 42 THR B N 1
ATOM 2508 C CA . THR B 1 42 ? -7.223 17.375 20.891 1 94.75 42 THR B CA 1
ATOM 2509 C C . THR B 1 42 ? -7.469 15.922 20.516 1 94.75 42 THR B C 1
ATOM 2511 O O . THR B 1 42 ? -8.57 15.398 20.703 1 94.75 42 THR B O 1
ATOM 2514 N N . LEU B 1 43 ? -6.469 15.367 19.953 1 96.06 43 LEU B N 1
ATOM 2515 C CA . LEU B 1 43 ? -6.547 13.945 19.641 1 96.06 43 LEU B CA 1
ATOM 2516 C C . LEU B 1 43 ? -6.215 13.102 20.859 1 96.06 43 LEU B C 1
ATOM 2518 O O . LEU B 1 43 ? -5.449 13.531 21.734 1 96.06 43 LEU B O 1
ATOM 2522 N N . ASP B 1 44 ? -6.754 11.945 20.984 1 95.81 44 ASP B N 1
ATOM 2523 C CA . ASP B 1 44 ? -6.551 11.07 22.125 1 95.81 44 ASP B CA 1
ATOM 2524 C C . ASP B 1 44 ? -5.797 9.805 21.734 1 95.81 44 ASP B C 1
ATOM 2526 O O . ASP B 1 44 ? -4.684 9.562 22.203 1 95.81 44 ASP B O 1
ATOM 2530 N N . GLN B 1 45 ? -6.348 8.969 20.859 1 94.12 45 GLN B N 1
ATOM 2531 C CA . GLN B 1 45 ? -5.715 7.773 20.297 1 94.12 45 GLN B CA 1
ATOM 2532 C C . GLN B 1 45 ? -5.98 7.648 18.812 1 94.12 45 GLN B C 1
ATOM 2534 O O . GLN B 1 45 ? -6.598 6.68 18.359 1 94.12 45 GLN B O 1
ATOM 2539 N N . PRO B 1 46 ? -5.492 8.656 18.047 1 94.75 46 PRO B N 1
ATOM 2540 C CA . PRO B 1 46 ? -5.711 8.555 16.609 1 94.75 46 PRO B CA 1
ATOM 2541 C C . PRO B 1 46 ? -5.074 7.305 16 1 94.75 46 PRO B C 1
ATOM 2543 O O . PRO B 1 46 ? -3.988 6.895 16.422 1 94.75 46 PRO B O 1
ATOM 2546 N N . ARG B 1 47 ? -5.715 6.715 15.031 1 92.44 47 ARG B N 1
ATOM 2547 C CA . ARG B 1 47 ? -5.219 5.418 14.586 1 92.44 47 ARG B CA 1
ATOM 2548 C C . ARG B 1 47 ? -5.168 5.344 13.062 1 92.44 47 ARG B C 1
ATOM 2550 O O . ARG B 1 47 ? -4.109 5.109 12.477 1 92.44 47 ARG B O 1
ATOM 2557 N N . ALA B 1 48 ? -6.27 5.504 12.383 1 92.06 48 ALA B N 1
ATOM 2558 C CA . ALA B 1 48 ? -6.312 5.383 10.93 1 92.06 48 ALA B CA 1
ATOM 2559 C C . ALA B 1 48 ? -6.465 6.746 10.266 1 92.06 48 ALA B C 1
ATOM 2561 O O . ALA B 1 48 ? -7.012 7.676 10.867 1 92.06 48 ALA B O 1
ATOM 2562 N N . LEU B 1 49 ? -5.988 6.848 9.047 1 93.69 49 LEU B N 1
ATOM 2563 C CA . LEU B 1 49 ? -5.98 8.094 8.289 1 93.69 49 LEU B CA 1
ATOM 2564 C C . LEU B 1 49 ? -6.203 7.832 6.805 1 93.69 49 LEU B C 1
ATOM 2566 O O . LEU B 1 49 ? -5.645 6.891 6.242 1 93.69 49 LEU B O 1
ATOM 2570 N N . ALA B 1 50 ? -7.047 8.625 6.199 1 93.06 50 ALA B N 1
ATOM 2571 C CA . ALA B 1 50 ? -7.27 8.609 4.758 1 93.06 50 ALA B CA 1
ATOM 2572 C C . ALA B 1 50 ? -7.344 10.031 4.199 1 93.06 50 ALA B C 1
ATOM 2574 O O . ALA B 1 50 ? -7.754 10.961 4.898 1 93.06 50 ALA B O 1
ATOM 2575 N N . LEU B 1 51 ? -6.918 10.141 2.945 1 94 51 LEU B N 1
ATOM 2576 C CA . LEU B 1 51 ? -6.887 11.453 2.311 1 94 51 LEU B CA 1
ATOM 2577 C C . LEU B 1 51 ? -7.777 11.484 1.072 1 94 51 LEU B C 1
ATOM 2579 O O . LEU B 1 51 ? -7.926 10.469 0.387 1 94 51 LEU B O 1
ATOM 2583 N N . GLU B 1 52 ? -8.289 12.625 0.779 1 92.62 52 GLU B N 1
ATOM 2584 C CA . GLU B 1 52 ? -9 12.945 -0.457 1 92.62 52 GLU B CA 1
ATOM 2585 C C . GLU B 1 52 ? -8.359 14.133 -1.17 1 92.62 52 GLU B C 1
ATOM 2587 O O . GLU B 1 52 ? -8.922 15.227 -1.195 1 92.62 52 GLU B O 1
ATOM 2592 N N . PRO B 1 53 ? -7.262 13.883 -1.812 1 92.94 53 PRO B N 1
ATOM 2593 C CA . PRO B 1 53 ? -6.445 14.977 -2.346 1 92.94 53 PRO B CA 1
ATOM 2594 C C . PRO B 1 53 ? -7.172 15.781 -3.424 1 92.94 53 PRO B C 1
ATOM 2596 O O . PRO B 1 53 ? -6.848 16.953 -3.65 1 92.94 53 PRO B O 1
ATOM 2599 N N . LYS B 1 54 ? -8.125 15.227 -4.113 1 91.38 54 LYS B N 1
ATOM 2600 C CA . LYS B 1 54 ? -8.852 15.945 -5.16 1 91.38 54 LYS B CA 1
ATOM 2601 C C . LYS B 1 54 ? -9.75 17.016 -4.566 1 91.38 54 LYS B C 1
ATOM 2603 O O . LYS B 1 54 ? -10.031 18.031 -5.215 1 91.38 54 LYS B O 1
ATOM 2608 N N . ARG B 1 55 ? -10.156 16.781 -3.352 1 93.25 55 ARG B N 1
ATOM 2609 C CA . ARG B 1 55 ? -11.102 17.719 -2.748 1 93.25 55 ARG B CA 1
ATOM 2610 C C . ARG B 1 55 ? -10.492 18.406 -1.538 1 93.25 55 ARG B C 1
ATOM 2612 O O . ARG B 1 55 ? -11.07 19.359 -1.002 1 93.25 55 ARG B O 1
ATOM 2619 N N . GLY B 1 56 ? -9.391 17.922 -1.124 1 95.56 56 GLY B N 1
ATOM 2620 C CA . GLY B 1 56 ? -8.625 18.609 -0.104 1 95.56 56 GLY B CA 1
ATOM 2621 C C . GLY B 1 56 ? -9.047 18.25 1.309 1 95.56 56 GLY B C 1
ATOM 2622 O O . GLY B 1 56 ? -8.867 19.047 2.234 1 95.56 56 GLY B O 1
ATOM 2623 N N . ASN B 1 57 ? -9.633 17.062 1.494 1 96.44 57 ASN B N 1
ATOM 2624 C CA . ASN B 1 57 ? -10.07 16.625 2.816 1 96.44 57 ASN B CA 1
ATOM 2625 C C . ASN B 1 57 ? -9.25 15.453 3.33 1 96.44 57 ASN B C 1
ATOM 2627 O O . ASN B 1 57 ? -8.641 14.727 2.543 1 96.44 57 ASN B O 1
ATOM 2631 N N . MET B 1 58 ? -9.219 15.383 4.633 1 97.31 58 MET B N 1
ATOM 2632 C CA . MET B 1 58 ? -8.688 14.18 5.273 1 97.31 58 MET B CA 1
ATOM 2633 C C . MET B 1 58 ? -9.68 13.617 6.281 1 97.31 58 MET B C 1
ATOM 2635 O O . MET B 1 58 ? -10.578 14.328 6.742 1 97.31 58 MET B O 1
ATOM 2639 N N . TYR B 1 59 ? -9.555 12.359 6.586 1 97.62 59 TYR B N 1
ATOM 2640 C CA . TYR B 1 59 ? -10.391 11.617 7.527 1 97.62 59 TYR B CA 1
ATOM 2641 C C . TYR B 1 59 ? -9.547 10.773 8.461 1 97.62 59 TYR B C 1
ATOM 2643 O O . TYR B 1 59 ? -8.531 10.211 8.055 1 97.62 59 TYR B O 1
ATOM 2651 N N . TRP B 1 60 ? -9.977 10.695 9.734 1 96.88 60 TRP B N 1
ATOM 2652 C CA . TRP B 1 60 ? -9.219 9.852 10.648 1 96.88 60 TRP B CA 1
ATOM 2653 C C . TRP B 1 60 ? -10.125 9.266 11.727 1 96.88 60 TRP B C 1
ATOM 2655 O O . TRP B 1 60 ? -11.258 9.711 11.898 1 96.88 60 TRP B O 1
ATOM 2665 N N . THR B 1 61 ? -9.656 8.188 12.32 1 97.31 61 THR B N 1
ATOM 2666 C CA . THR B 1 61 ? -10.297 7.637 13.508 1 97.31 61 THR B CA 1
ATOM 2667 C C . THR B 1 61 ? -9.539 8.031 14.773 1 97.31 61 THR B C 1
ATOM 2669 O O . THR B 1 61 ? -8.32 8.211 14.734 1 97.31 61 THR B O 1
ATOM 2672 N N . ASP B 1 62 ? -10.219 8.203 15.789 1 96.44 62 ASP B N 1
ATOM 2673 C CA . ASP B 1 62 ? -9.664 8.453 17.109 1 96.44 62 ASP B CA 1
ATOM 2674 C C . ASP B 1 62 ? -10.383 7.621 18.172 1 96.44 62 ASP B C 1
ATOM 2676 O O . ASP B 1 62 ? -11.57 7.824 18.438 1 96.44 62 ASP B O 1
ATOM 2680 N N . TRP B 1 63 ? -9.555 6.711 18.641 1 92.88 63 TRP B N 1
ATOM 2681 C CA . TRP B 1 63 ? -10.188 5.926 19.688 1 92.88 63 TRP B CA 1
ATOM 2682 C C . TRP B 1 63 ? -9.695 6.359 21.062 1 92.88 63 TRP B C 1
ATOM 2684 O O . TRP B 1 63 ? -8.812 7.215 21.172 1 92.88 63 TRP B O 1
ATOM 2694 N N . GLY B 1 64 ? -10.289 6.098 22.188 1 89.88 64 GLY B N 1
ATOM 2695 C CA . GLY B 1 64 ? -10.031 6.547 23.547 1 89.88 64 GLY B CA 1
ATOM 2696 C C . GLY B 1 64 ? -11.297 6.777 24.344 1 89.88 64 GLY B C 1
ATOM 2697 O O . GLY B 1 64 ? -12.227 5.969 24.297 1 89.88 64 GLY B O 1
ATOM 2698 N N . ALA B 1 65 ? -11.188 8.031 25.094 1 93.38 65 ALA B N 1
ATOM 2699 C CA . ALA B 1 65 ? -12.32 8.281 25.984 1 93.38 65 ALA B CA 1
ATOM 2700 C C . ALA B 1 65 ? -13.578 8.625 25.188 1 93.38 65 ALA B C 1
ATOM 2702 O O . ALA B 1 65 ? -14.688 8.258 25.578 1 93.38 65 ALA B O 1
ATOM 2703 N N . ASN B 1 66 ? -13.445 9.391 24.078 1 95.5 66 ASN B N 1
ATOM 2704 C CA . ASN B 1 66 ? -14.531 9.781 23.188 1 95.5 66 ASN B CA 1
ATOM 2705 C C . ASN B 1 66 ? -14.266 9.359 21.75 1 95.5 66 ASN B C 1
ATOM 2707 O O . ASN B 1 66 ? -13.883 10.188 20.906 1 95.5 66 ASN B O 1
ATOM 2711 N N . PRO B 1 67 ? -14.57 8.109 21.453 1 97.62 67 PRO B N 1
ATOM 2712 C CA . PRO B 1 67 ? -14.258 7.617 20.109 1 97.62 67 PRO B CA 1
ATOM 2713 C C . PRO B 1 67 ? -15.008 8.367 19.016 1 97.62 67 PRO B C 1
ATOM 2715 O O . PRO B 1 67 ? -16.188 8.711 19.188 1 97.62 67 PRO B O 1
ATOM 2718 N N . VAL B 1 68 ? -14.312 8.688 17.875 1 98.06 68 VAL B N 1
ATOM 2719 C CA . VAL B 1 68 ? -14.938 9.469 16.812 1 98.06 68 VAL B CA 1
ATOM 2720 C C . VAL B 1 68 ? -14.344 9.078 15.469 1 98.06 68 VAL B C 1
ATOM 2722 O O . VAL B 1 68 ? -13.242 8.531 15.406 1 98.06 68 VAL B O 1
ATOM 2725 N N . ILE B 1 69 ? -15.078 9.211 14.453 1 98.62 69 ILE B N 1
ATOM 2726 C CA . ILE B 1 69 ? -14.609 9.453 13.094 1 98.62 69 ILE B CA 1
ATOM 2727 C C . ILE B 1 69 ? -14.711 10.938 12.758 1 98.62 69 ILE B C 1
ATOM 2729 O O . ILE B 1 69 ? -15.773 11.547 12.953 1 98.62 69 ILE B O 1
ATOM 2733 N N . ALA B 1 70 ? -13.609 11.492 12.266 1 98.62 70 ALA B N 1
ATOM 2734 C CA . ALA B 1 70 ? -13.602 12.938 12.031 1 98.62 70 ALA B CA 1
ATOM 2735 C C . ALA B 1 70 ? -13.016 13.266 10.664 1 98.62 70 ALA B C 1
ATOM 2737 O O . ALA B 1 70 ? -12.43 12.398 10.008 1 98.62 70 ALA B O 1
ATOM 2738 N N . THR B 1 71 ? -13.312 14.492 10.211 1 98.5 71 THR B N 1
ATOM 2739 C CA . THR B 1 71 ? -12.742 15.023 8.977 1 98.5 71 THR B CA 1
ATOM 2740 C C . THR B 1 71 ? -12.242 16.453 9.188 1 98.5 71 THR B C 1
ATOM 2742 O O . THR B 1 71 ? -12.625 17.109 10.156 1 98.5 71 THR B O 1
ATOM 2745 N N . ALA B 1 72 ? -11.336 16.812 8.375 1 98.56 72 ALA B N 1
ATOM 2746 C CA . ALA B 1 72 ? -10.789 18.156 8.289 1 98.56 72 ALA B CA 1
ATOM 2747 C C . ALA B 1 72 ? -10.234 18.438 6.895 1 98.56 72 ALA B C 1
ATOM 2749 O O . ALA B 1 72 ? -10.109 17.531 6.074 1 98.56 72 ALA B O 1
ATOM 2750 N N . HIS B 1 73 ? -10.008 19.734 6.648 1 98 73 HIS B N 1
ATOM 2751 C CA . HIS B 1 73 ? -9.156 20.031 5.5 1 98 73 HIS B CA 1
ATOM 2752 C C . HIS B 1 73 ? -7.773 19.406 5.668 1 98 73 HIS B C 1
ATOM 2754 O O . HIS B 1 73 ? -7.32 19.188 6.789 1 98 73 HIS B O 1
ATOM 2760 N N . MET B 1 74 ? -7.078 19.141 4.574 1 98 74 MET B N 1
ATOM 2761 C CA . MET B 1 74 ? -5.801 18.438 4.621 1 98 74 MET B CA 1
ATOM 2762 C C . MET B 1 74 ? -4.738 19.281 5.32 1 98 74 MET B C 1
ATOM 2764 O O . MET B 1 74 ? -3.686 18.766 5.699 1 98 74 MET B O 1
ATOM 2768 N N . ASP B 1 75 ? -4.98 20.594 5.562 1 97.94 75 ASP B N 1
ATOM 2769 C CA . ASP B 1 75 ? -4.059 21.422 6.328 1 97.94 75 ASP B CA 1
ATOM 2770 C C . ASP B 1 75 ? -4.406 21.406 7.816 1 97.94 75 ASP B C 1
ATOM 2772 O O . ASP B 1 75 ? -3.797 22.125 8.609 1 97.94 75 ASP B O 1
ATOM 2776 N N . GLY B 1 76 ? -5.426 20.641 8.188 1 98 76 GLY B N 1
ATOM 2777 C CA . GLY B 1 76 ? -5.797 20.469 9.586 1 98 76 GLY B CA 1
ATOM 2778 C C . GLY B 1 76 ? -6.926 21.391 10.016 1 98 76 GLY B C 1
ATOM 2779 O O . GLY B 1 76 ? -7.453 21.25 11.117 1 98 76 GLY B O 1
ATOM 2780 N N . MET B 1 77 ? -7.305 22.281 9.172 1 96.75 77 MET B N 1
ATOM 2781 C CA . MET B 1 77 ? -8.336 23.266 9.523 1 96.75 77 MET B CA 1
ATOM 2782 C C . MET B 1 77 ? -9.727 22.688 9.297 1 96.75 77 MET B C 1
ATOM 2784 O O . MET B 1 77 ? -9.883 21.656 8.633 1 96.75 77 MET B O 1
ATOM 2788 N N . ASN B 1 78 ? -10.789 23.297 9.914 1 96.81 78 ASN B N 1
ATOM 2789 C CA . ASN B 1 78 ? -12.203 23 9.719 1 96.81 78 ASN B CA 1
ATOM 2790 C C . ASN B 1 78 ? -12.531 21.562 10.125 1 96.81 78 ASN B C 1
ATOM 2792 O O . ASN B 1 78 ? -13.102 20.812 9.336 1 96.81 78 ASN B O 1
ATOM 2796 N N . VAL B 1 79 ? -12.289 21.25 11.336 1 98.25 79 VAL B N 1
ATOM 2797 C CA . VAL B 1 79 ? -12.531 19.922 11.867 1 98.25 79 VAL B CA 1
ATOM 2798 C C . VAL B 1 79 ? -14.023 19.703 12.062 1 98.25 79 VAL B C 1
ATOM 2800 O O . VAL B 1 79 ? -14.734 20.594 12.539 1 98.25 79 VAL B O 1
ATOM 2803 N N . THR B 1 80 ? -14.5 18.609 11.625 1 98.06 80 THR B N 1
ATOM 2804 C CA . THR B 1 80 ? -15.875 18.172 11.836 1 98.06 80 THR B CA 1
ATOM 2805 C C . THR B 1 80 ? -15.922 16.734 12.352 1 98.06 80 THR B C 1
ATOM 2807 O O . THR B 1 80 ? -15.227 15.867 11.836 1 98.06 80 THR B O 1
ATOM 2810 N N . MET B 1 81 ? -16.75 16.516 13.438 1 98.06 81 MET B N 1
ATOM 2811 C CA . MET B 1 81 ? -16.984 15.156 13.93 1 98.06 81 MET B CA 1
ATOM 2812 C C . MET B 1 81 ? -18.109 14.484 13.148 1 98.06 81 MET B C 1
ATOM 2814 O O . MET B 1 81 ? -19.266 14.914 13.211 1 98.06 81 MET B O 1
ATOM 2818 N N . LEU B 1 82 ? -17.781 13.43 12.422 1 98.5 82 LEU B N 1
ATOM 2819 C CA . LEU B 1 82 ? -18.75 12.781 11.531 1 98.5 82 LEU B CA 1
ATOM 2820 C C . LEU B 1 82 ? -19.562 11.75 12.289 1 98.5 82 LEU B C 1
ATOM 2822 O O . LEU B 1 82 ? -20.781 11.656 12.102 1 98.5 82 LEU B O 1
ATOM 2826 N N . VAL B 1 83 ? -18.922 10.898 13.031 1 98.38 83 VAL B N 1
ATOM 2827 C CA . VAL B 1 83 ? -19.547 9.836 13.812 1 98.38 83 VAL B CA 1
ATOM 2828 C C . VAL B 1 83 ? -19.078 9.93 15.266 1 98.38 83 VAL B C 1
ATOM 2830 O O . VAL B 1 83 ? -17.891 9.828 15.555 1 98.38 83 VAL B O 1
ATOM 2833 N N . THR B 1 84 ? -19.984 10.055 16.234 1 97.81 84 THR B N 1
ATOM 2834 C CA . THR B 1 84 ? -19.609 10.242 17.625 1 97.81 84 THR B CA 1
ATOM 2835 C C . THR B 1 84 ? -20.359 9.273 18.531 1 97.81 84 THR B C 1
ATOM 2837 O O . THR B 1 84 ? -20.109 9.211 19.734 1 97.81 84 THR B O 1
ATOM 2840 N N . THR B 1 85 ? -21.312 8.555 18 1 97.62 85 THR B N 1
ATOM 2841 C CA . THR B 1 85 ? -22.109 7.617 18.797 1 97.62 85 THR B CA 1
ATOM 2842 C C . THR B 1 85 ? -22.031 6.215 18.203 1 97.62 85 THR B C 1
ATOM 2844 O O . THR B 1 85 ? -21.797 6.055 17 1 97.62 85 THR B O 1
ATOM 2847 N N . GLY B 1 86 ? -22.281 5.23 19.047 1 97.31 86 GLY B N 1
ATOM 2848 C CA . GLY B 1 86 ? -22.281 3.859 18.562 1 97.31 86 GLY B CA 1
ATOM 2849 C C . GLY B 1 86 ? -20.938 3.441 17.984 1 97.31 86 GLY B C 1
ATOM 2850 O O . GLY B 1 86 ? -20.891 2.691 17 1 97.31 86 GLY B O 1
ATOM 2851 N N . ILE B 1 87 ? -19.922 3.994 18.422 1 97.75 87 ILE B N 1
ATOM 2852 C CA . ILE B 1 87 ? -18.547 3.73 17.984 1 97.75 87 ILE B CA 1
ATOM 2853 C C . ILE B 1 87 ? -17.641 3.568 19.188 1 97.75 87 ILE B C 1
ATOM 2855 O O . ILE B 1 87 ? -17.828 4.242 20.203 1 97.75 87 ILE B O 1
ATOM 2859 N N . TYR B 1 88 ? -16.609 2.609 19.109 1 97.06 88 TYR B N 1
ATOM 2860 C CA . TYR B 1 88 ? -15.805 2.387 20.297 1 97.06 88 TYR B CA 1
ATOM 2861 C C . TYR B 1 88 ? -14.336 2.184 19.938 1 97.06 88 TYR B C 1
ATOM 2863 O O . TYR B 1 88 ? -13.469 2.949 20.359 1 97.06 88 TYR B O 1
ATOM 2871 N N . TRP B 1 89 ? -13.961 1.163 19.125 1 96.38 89 TRP B N 1
ATOM 2872 C CA . TRP B 1 89 ? -12.586 0.938 18.688 1 96.38 89 TRP B CA 1
ATOM 2873 C C . TRP B 1 89 ? -12.492 0.999 17.172 1 96.38 89 TRP B C 1
ATOM 2875 O O . TRP B 1 89 ? -12.188 -0.006 16.516 1 96.38 89 TRP B O 1
ATOM 2885 N N . PRO B 1 90 ? -12.672 2.23 16.578 1 96.88 90 PRO B N 1
ATOM 2886 C CA . PRO B 1 90 ? -12.531 2.348 15.133 1 96.88 90 PRO B CA 1
ATOM 2887 C C . PRO B 1 90 ? -11.078 2.266 14.672 1 96.88 90 PRO B C 1
ATOM 2889 O O . PRO B 1 90 ? -10.438 3.297 14.453 1 96.88 90 PRO B O 1
ATOM 2892 N N . ASN B 1 91 ? -10.641 1.078 14.312 1 91.31 91 ASN B N 1
ATOM 2893 C CA . ASN B 1 91 ? -9.227 0.81 14.07 1 91.31 91 ASN B CA 1
ATOM 2894 C C . ASN B 1 91 ? -8.836 1.112 12.625 1 91.31 91 ASN B C 1
ATOM 2896 O O . ASN B 1 91 ? -7.684 1.453 12.352 1 91.31 91 ASN B O 1
ATOM 2900 N N . GLY B 1 92 ? -9.68 0.888 11.75 1 92 92 GLY B N 1
ATOM 2901 C CA . GLY B 1 92 ? -9.398 1.113 10.344 1 92 92 GLY B CA 1
ATOM 2902 C C . GLY B 1 92 ? -10.352 2.098 9.695 1 92 92 GLY B C 1
ATOM 2903 O O . GLY B 1 92 ? -11.5 2.223 10.117 1 92 92 GLY B O 1
ATOM 2904 N N . LEU B 1 93 ? -9.797 2.725 8.648 1 94.44 93 LEU B N 1
ATOM 2905 C CA . LEU B 1 93 ? -10.609 3.678 7.902 1 94.44 93 LEU B CA 1
ATOM 2906 C C . LEU B 1 93 ? -10.078 3.857 6.488 1 94.44 93 LEU B C 1
ATOM 2908 O O . LEU B 1 93 ? -8.859 3.928 6.285 1 94.44 93 LEU B O 1
ATOM 2912 N N . ASN B 1 94 ? -11.008 3.918 5.574 1 93.5 94 ASN B N 1
ATOM 2913 C CA . ASN B 1 94 ? -10.68 4.305 4.207 1 93.5 94 ASN B CA 1
ATOM 2914 C C . ASN B 1 94 ? -11.867 4.973 3.516 1 93.5 94 ASN B C 1
ATOM 2916 O O . ASN B 1 94 ? -12.977 4.996 4.059 1 93.5 94 ASN B O 1
ATOM 2920 N N . ILE B 1 95 ? -11.555 5.582 2.402 1 94.12 95 ILE B N 1
ATOM 2921 C CA . ILE B 1 95 ? -12.633 6.254 1.691 1 94.12 95 ILE B CA 1
ATOM 2922 C C . ILE B 1 95 ? -12.664 5.781 0.24 1 94.12 95 ILE B C 1
ATOM 2924 O O . ILE B 1 95 ? -11.703 5.188 -0.249 1 94.12 95 ILE B O 1
ATOM 29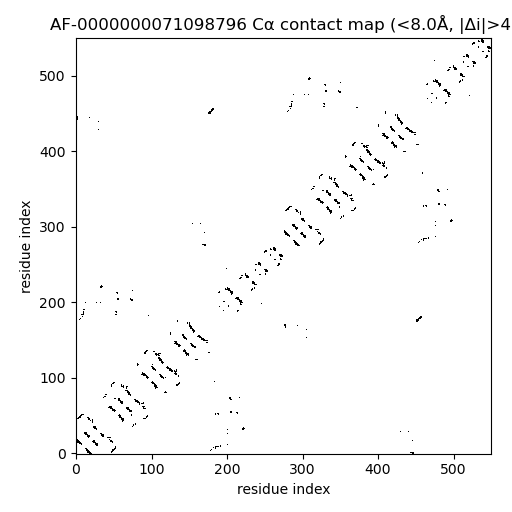28 N N . ASP B 1 96 ? -13.781 5.973 -0.346 1 92.12 96 ASP B N 1
ATOM 2929 C CA . ASP B 1 96 ? -13.977 5.859 -1.788 1 92.12 96 ASP B CA 1
ATOM 2930 C C . ASP B 1 96 ? -14.531 7.16 -2.369 1 92.12 96 ASP B C 1
ATOM 2932 O O . ASP B 1 96 ? -15.734 7.418 -2.281 1 92.12 96 ASP B O 1
ATOM 2936 N N . ASP B 1 97 ? -13.648 7.828 -3.01 1 88 97 ASP B N 1
ATOM 2937 C CA . ASP B 1 97 ? -14.039 9.148 -3.49 1 88 97 ASP B CA 1
ATOM 2938 C C . ASP B 1 97 ? -15.016 9.047 -4.66 1 88 97 ASP B C 1
ATOM 2940 O O . ASP B 1 97 ? -15.805 9.961 -4.902 1 88 97 ASP B O 1
ATOM 2944 N N . GLN B 1 98 ? -14.969 7.977 -5.387 1 87 98 GLN B N 1
ATOM 2945 C CA . GLN B 1 98 ? -15.852 7.801 -6.535 1 87 98 GLN B CA 1
ATOM 2946 C C . GLN B 1 98 ? -17.297 7.641 -6.086 1 87 98 GLN B C 1
ATOM 2948 O O . GLN B 1 98 ? -18.203 8.258 -6.656 1 87 98 GLN B O 1
ATOM 2953 N N . SER B 1 99 ? -17.5 6.883 -5.113 1 91.06 99 SER B N 1
ATOM 2954 C CA . SER B 1 99 ? -18.859 6.656 -4.633 1 91.06 99 SER B CA 1
ATOM 2955 C C . SER B 1 99 ? -19.172 7.555 -3.439 1 91.06 99 SER B C 1
ATOM 2957 O O . SER B 1 99 ? -20.281 7.516 -2.908 1 91.06 99 SER B O 1
ATOM 2959 N N . SER B 1 100 ? -18.234 8.305 -2.996 1 93.5 100 SER B N 1
ATOM 2960 C CA . SER B 1 100 ? -18.375 9.242 -1.886 1 93.5 100 SER B CA 1
ATOM 2961 C C . SER B 1 100 ? -18.734 8.516 -0.595 1 93.5 100 SER B C 1
ATOM 2963 O O . SER B 1 100 ? -19.656 8.914 0.112 1 93.5 100 SER B O 1
ATOM 2965 N N . HIS B 1 101 ? -18.031 7.438 -0.334 1 96.56 101 HIS B N 1
ATOM 2966 C CA . HIS B 1 101 ? -18.266 6.656 0.876 1 96.56 101 HIS B CA 1
ATOM 2967 C C . HIS B 1 101 ? -17.016 6.637 1.76 1 96.56 101 HIS B C 1
ATOM 2969 O O . HIS B 1 101 ? -15.891 6.703 1.257 1 96.56 101 HIS B O 1
ATOM 2975 N N . ILE B 1 102 ? -17.297 6.594 3.01 1 97.62 102 ILE B N 1
ATOM 2976 C CA . ILE B 1 102 ? -16.281 6.285 4.012 1 97.62 102 ILE B CA 1
ATOM 2977 C C . ILE B 1 102 ? -16.578 4.93 4.648 1 97.62 102 ILE B C 1
ATOM 2979 O O . ILE B 1 102 ? -17.734 4.594 4.891 1 97.62 102 ILE B O 1
ATOM 2983 N N . PHE B 1 103 ? -15.57 4.105 4.859 1 97.44 103 PHE B N 1
ATOM 2984 C CA . PHE B 1 103 ? -15.656 2.793 5.488 1 97.44 103 PHE B CA 1
ATOM 2985 C C . PHE B 1 103 ? -14.75 2.719 6.711 1 97.44 103 PHE B C 1
ATOM 2987 O O . PHE B 1 103 ? -13.633 3.236 6.691 1 97.44 103 PHE B O 1
ATOM 2994 N N . TRP B 1 104 ? -15.258 2.059 7.785 1 97.31 104 TRP B N 1
ATOM 2995 C CA . TRP B 1 104 ? -14.375 1.874 8.938 1 97.31 104 TRP B CA 1
ATOM 2996 C C . TRP B 1 104 ? -14.672 0.554 9.641 1 97.31 104 TRP B C 1
ATOM 2998 O O . TRP B 1 104 ? -15.758 -0.01 9.484 1 97.31 104 TRP B O 1
ATOM 3008 N N . THR B 1 105 ? -13.672 0.07 10.305 1 96.12 105 THR B N 1
ATOM 3009 C CA . THR B 1 105 ? -13.797 -1.11 11.148 1 96.12 105 THR B CA 1
ATOM 3010 C C . THR B 1 105 ? -13.914 -0.712 12.617 1 96.12 105 THR B C 1
ATOM 3012 O O . THR B 1 105 ? -13.273 0.243 13.062 1 96.12 105 THR B O 1
ATOM 3015 N N . ASP B 1 106 ? -14.766 -1.418 13.367 1 97.62 106 ASP B N 1
ATOM 3016 C CA . ASP B 1 106 ? -14.852 -1.284 14.812 1 97.62 106 ASP B CA 1
ATOM 3017 C C . ASP B 1 106 ? -14.625 -2.629 15.5 1 97.62 106 ASP B C 1
ATOM 3019 O O . ASP B 1 106 ? -15.492 -3.502 15.469 1 97.62 106 ASP B O 1
ATOM 3023 N N . ALA B 1 107 ? -13.523 -2.758 16.188 1 94 107 ALA B N 1
ATOM 3024 C CA . ALA B 1 107 ? -13.109 -4.047 16.75 1 94 107 ALA B CA 1
ATOM 3025 C C . ALA B 1 107 ? -13.922 -4.391 18 1 94 107 ALA B C 1
ATOM 3027 O O . ALA B 1 107 ? -14.039 -5.562 18.359 1 94 107 ALA B O 1
ATOM 3028 N N . HIS B 1 108 ? -14.367 -3.369 18.672 1 95.44 108 HIS B N 1
ATOM 3029 C CA . HIS B 1 108 ? -15.18 -3.641 19.844 1 95.44 108 HIS B CA 1
ATOM 3030 C C . HIS B 1 108 ? -16.531 -4.223 19.453 1 95.44 108 HIS B C 1
ATOM 3032 O O . HIS B 1 108 ? -16.984 -5.215 20.031 1 95.44 108 HIS B O 1
ATOM 3038 N N . PHE B 1 109 ? -17.188 -3.629 18.469 1 96.38 109 PHE B N 1
ATOM 3039 C CA . PHE B 1 109 ? -18.531 -4.047 18.047 1 96.38 109 PHE B CA 1
ATOM 3040 C C . PHE B 1 109 ? -18.453 -5.168 17.016 1 96.38 109 PHE B C 1
ATOM 3042 O O . PHE B 1 109 ? -19.469 -5.691 16.578 1 96.38 109 PHE B O 1
ATOM 3049 N N . ASP B 1 110 ? -17.312 -5.512 16.547 1 96.81 110 ASP B N 1
ATOM 3050 C CA . ASP B 1 110 ? -17.094 -6.566 15.555 1 96.81 110 ASP B CA 1
ATOM 3051 C C . ASP B 1 110 ? -17.859 -6.281 14.266 1 96.81 110 ASP B C 1
ATOM 3053 O O . ASP B 1 110 ? -18.594 -7.133 13.781 1 96.81 110 ASP B O 1
ATOM 3057 N N . ARG B 1 111 ? -17.594 -5.09 13.75 1 97.75 111 ARG B N 1
ATOM 3058 C CA . ARG B 1 111 ? -18.391 -4.785 12.562 1 97.75 111 ARG B CA 1
ATOM 3059 C C . ARG B 1 111 ? -17.641 -3.803 11.656 1 97.75 111 ARG B C 1
ATOM 3061 O O . ARG B 1 111 ? -16.672 -3.174 12.078 1 97.75 111 ARG B O 1
ATOM 3068 N N . ILE B 1 112 ? -18.047 -3.744 10.461 1 98.44 112 ILE B N 1
ATOM 3069 C CA . ILE B 1 112 ? -17.656 -2.781 9.445 1 98.44 112 ILE B CA 1
ATOM 3070 C C . ILE B 1 112 ? -18.844 -1.908 9.062 1 98.44 112 ILE B C 1
ATOM 3072 O O . ILE B 1 112 ? -19.938 -2.42 8.789 1 98.44 112 ILE B O 1
ATOM 3076 N N . GLU B 1 113 ? -18.609 -0.592 9.109 1 98.81 113 GLU B N 1
ATOM 3077 C CA . GLU B 1 113 ? -19.688 0.348 8.797 1 98.81 113 GLU B CA 1
ATOM 3078 C C . GLU B 1 113 ? -19.266 1.297 7.672 1 98.81 113 GLU B C 1
ATOM 3080 O O . GLU B 1 113 ? -18.094 1.396 7.34 1 98.81 113 GLU B O 1
ATOM 3085 N N . THR B 1 114 ? -20.266 1.888 7.082 1 98.62 114 THR B N 1
ATOM 3086 C CA . THR B 1 114 ? -20.078 2.869 6.023 1 98.62 114 THR B CA 1
ATOM 3087 C C . THR B 1 114 ? -21.031 4.047 6.188 1 98.62 114 THR B C 1
ATOM 3089 O O . THR B 1 114 ? -22.016 3.957 6.934 1 98.62 114 THR B O 1
ATOM 3092 N N . ALA B 1 115 ? -20.672 5.129 5.637 1 98.69 115 ALA B N 1
ATOM 3093 C CA . ALA B 1 115 ? -21.469 6.348 5.527 1 98.69 115 ALA B CA 1
ATOM 3094 C C . ALA B 1 115 ? -21.047 7.168 4.312 1 98.69 115 ALA B C 1
ATOM 3096 O O . ALA B 1 115 ? -20.047 6.844 3.648 1 98.69 115 ALA B O 1
ATOM 3097 N N . TRP B 1 116 ? -21.922 8.141 3.996 1 98 116 TRP B N 1
ATOM 3098 C CA . TRP B 1 116 ? -21.406 9.133 3.057 1 98 116 TRP B CA 1
ATOM 3099 C C . TRP B 1 116 ? -20.234 9.898 3.66 1 98 116 TRP B C 1
ATOM 3101 O O . TRP B 1 116 ? -20.016 9.867 4.875 1 98 116 TRP B O 1
ATOM 3111 N N . LEU B 1 117 ? -19.5 10.602 2.854 1 97 117 LEU B N 1
ATOM 3112 C CA . LEU B 1 117 ? -18.281 11.281 3.307 1 97 117 LEU B CA 1
ATOM 3113 C C . LEU B 1 117 ? -18.625 12.391 4.301 1 97 117 LEU B C 1
ATOM 3115 O O . LEU B 1 117 ? -17.75 12.836 5.059 1 97 117 LEU B O 1
ATOM 3119 N N . ASP B 1 118 ? -19.844 12.82 4.363 1 96.12 118 ASP B N 1
ATOM 3120 C CA . ASP B 1 118 ? -20.25 13.852 5.312 1 96.12 118 ASP B CA 1
ATOM 3121 C C . ASP B 1 118 ? -20.797 13.234 6.594 1 96.12 118 ASP B C 1
ATOM 3123 O O . ASP B 1 118 ? -21.312 13.945 7.465 1 96.12 118 ASP B O 1
ATOM 3127 N N . GLY B 1 119 ? -20.781 11.898 6.66 1 97.69 119 GLY B N 1
ATOM 3128 C CA . GLY B 1 119 ? -21.203 11.195 7.859 1 97.69 119 GLY B CA 1
ATOM 3129 C C . GLY B 1 119 ? -22.656 10.766 7.812 1 97.69 119 GLY B C 1
ATOM 3130 O O . GLY B 1 119 ? -23.125 10.008 8.672 1 97.69 119 GLY B O 1
ATOM 3131 N N . SER B 1 120 ? -23.375 11.195 6.852 1 98 120 SER B N 1
ATOM 3132 C CA . SER B 1 120 ? -24.781 10.82 6.75 1 98 120 SER B CA 1
ATOM 3133 C C . SER B 1 120 ? -24.953 9.438 6.133 1 98 120 SER B C 1
ATOM 3135 O O . SER B 1 120 ? -23.969 8.844 5.664 1 98 120 SER B O 1
ATOM 3137 N N . ASN B 1 121 ? -26.156 8.844 6.23 1 98.12 121 ASN B N 1
ATOM 3138 C CA . ASN B 1 121 ? -26.516 7.543 5.68 1 98.12 121 ASN B CA 1
ATOM 3139 C C . ASN B 1 121 ? -25.625 6.438 6.234 1 98.12 121 ASN B C 1
ATOM 3141 O O . ASN B 1 121 ? -25.094 5.625 5.477 1 98.12 121 ASN B O 1
ATOM 3145 N N . ARG B 1 122 ? -25.484 6.465 7.477 1 98.44 122 ARG B N 1
ATOM 3146 C CA . ARG B 1 122 ? -24.656 5.473 8.164 1 98.44 122 ARG B CA 1
ATOM 3147 C C . ARG B 1 122 ? -25.328 4.105 8.164 1 98.44 122 ARG B C 1
ATOM 3149 O O . ARG B 1 122 ? -26.531 4 8.414 1 98.44 122 ARG B O 1
ATOM 3156 N N . GLU B 1 123 ? -24.609 3.084 7.82 1 98.06 123 GLU B N 1
ATOM 3157 C CA . GLU B 1 123 ? -25.109 1.716 7.746 1 98.06 123 GLU B CA 1
ATOM 3158 C C . GLU B 1 123 ? -24.078 0.717 8.258 1 98.06 123 GLU B C 1
ATOM 3160 O O . GLU B 1 123 ? -22.875 0.901 8.062 1 98.06 123 GLU B O 1
ATOM 3165 N N . VAL B 1 124 ? -24.594 -0.318 8.945 1 98.31 124 VAL B N 1
ATOM 3166 C CA . VAL B 1 124 ? -23.766 -1.473 9.242 1 98.31 124 VAL B CA 1
ATOM 3167 C C . VAL B 1 124 ? -23.641 -2.365 8.016 1 98.31 124 VAL B C 1
ATOM 3169 O O . VAL B 1 124 ? -24.641 -2.969 7.586 1 98.31 124 VAL B O 1
ATOM 3172 N N . LEU B 1 125 ? -22.469 -2.457 7.457 1 98 125 LEU B N 1
ATOM 3173 C CA . LEU B 1 125 ? -22.25 -3.229 6.238 1 98 125 LEU B CA 1
ATOM 3174 C C . LEU B 1 125 ? -22.062 -4.707 6.555 1 98 125 LEU B C 1
ATOM 3176 O O . LEU B 1 125 ? -22.594 -5.57 5.848 1 98 125 LEU B O 1
ATOM 3180 N N . LEU B 1 126 ? -21.219 -5 7.527 1 97.94 126 LEU B N 1
ATOM 3181 C CA . LEU B 1 126 ? -20.938 -6.352 8 1 97.94 126 LEU B CA 1
ATOM 3182 C C . LEU B 1 126 ? -20.922 -6.402 9.523 1 97.94 126 LEU B C 1
ATOM 3184 O O . LEU B 1 126 ? -20.312 -5.551 10.172 1 97.94 126 LEU B O 1
ATOM 3188 N N . ASP B 1 127 ? -21.531 -7.367 10.086 1 95.81 127 ASP B N 1
ATOM 3189 C CA . ASP B 1 127 ? -21.484 -7.566 11.531 1 95.81 127 ASP B CA 1
ATOM 3190 C C . ASP B 1 127 ? -21.406 -9.055 11.875 1 95.81 127 ASP B C 1
ATOM 3192 O O . ASP B 1 127 ? -21.562 -9.43 13.039 1 95.81 127 ASP B O 1
ATOM 3196 N N . GLN B 1 128 ? -21.25 -9.844 10.844 1 92.31 128 GLN B N 1
ATOM 3197 C CA . GLN B 1 128 ? -21.047 -11.273 11.031 1 92.31 128 GLN B CA 1
ATOM 3198 C C . GLN B 1 128 ? -19.672 -11.703 10.547 1 92.31 128 GLN B C 1
ATOM 3200 O O . GLN B 1 128 ? -19.172 -11.18 9.547 1 92.31 128 GLN B O 1
ATOM 3205 N N . ASN B 1 129 ? -19.062 -12.523 11.227 1 87.69 129 ASN B N 1
ATOM 3206 C CA . ASN B 1 129 ? -17.781 -13.086 10.844 1 87.69 129 ASN B CA 1
ATOM 3207 C C . ASN B 1 129 ? -16.703 -12.008 10.766 1 87.69 129 ASN B C 1
ATOM 3209 O O . ASN B 1 129 ? -15.852 -12.039 9.867 1 87.69 129 ASN B O 1
ATOM 3213 N N . THR B 1 130 ? -16.812 -11 11.57 1 94.25 130 THR B N 1
ATOM 3214 C CA . THR B 1 130 ? -15.828 -9.93 11.711 1 94.25 130 THR B CA 1
ATOM 3215 C C . THR B 1 130 ? -15.383 -9.805 13.164 1 94.25 130 THR B C 1
ATOM 3217 O O . THR B 1 130 ? -15.516 -8.734 13.766 1 94.25 130 THR B O 1
ATOM 3220 N N . PRO B 1 131 ? -14.805 -10.875 13.695 1 93.5 131 PRO B N 1
ATOM 3221 C CA . PRO B 1 131 ? -14.57 -10.906 15.141 1 93.5 131 PRO B CA 1
ATOM 3222 C C . PRO B 1 131 ? -13.555 -9.859 15.594 1 93.5 131 PRO B C 1
ATOM 3224 O O . PRO B 1 131 ? -13.562 -9.461 16.766 1 93.5 131 PRO B O 1
ATOM 3227 N N . HIS B 1 132 ? -12.562 -9.453 14.805 1 91.44 132 HIS B N 1
ATOM 3228 C CA . HIS B 1 132 ? -11.609 -8.406 15.164 1 91.44 132 HIS B CA 1
ATOM 3229 C C . HIS B 1 132 ? -11.078 -7.695 13.93 1 91.44 132 HIS B C 1
ATOM 3231 O O . HIS B 1 132 ? -9.867 -7.695 13.68 1 91.44 132 HIS B O 1
ATOM 3237 N N . PRO B 1 133 ? -12.023 -7.023 13.172 1 91.62 133 PRO B N 1
ATOM 3238 C CA . PRO B 1 133 ? -11.562 -6.293 11.992 1 91.62 133 PRO B CA 1
ATOM 3239 C C . PRO B 1 133 ? -10.648 -5.121 12.344 1 91.62 133 PRO B C 1
ATOM 3241 O O . PRO B 1 133 ? -10.875 -4.434 13.344 1 91.62 133 PRO B O 1
ATOM 3244 N N . PHE B 1 134 ? -9.648 -4.926 11.594 1 88.75 134 PHE B N 1
ATOM 3245 C CA . PHE B 1 134 ? -8.648 -3.934 11.969 1 88.75 134 PHE B CA 1
ATOM 3246 C C . PHE B 1 134 ? -8.469 -2.906 10.852 1 88.75 134 PHE B C 1
ATOM 3248 O O . PHE B 1 134 ? -9.172 -1.895 10.82 1 88.75 134 PHE B O 1
ATOM 3255 N N . SER B 1 135 ? -7.68 -3.172 9.852 1 87.94 135 SER B N 1
ATOM 3256 C CA . SER B 1 135 ? -7.492 -2.252 8.734 1 87.94 135 SER B CA 1
ATOM 3257 C C . SER B 1 135 ? -8.484 -2.531 7.613 1 87.94 135 SER B C 1
ATOM 3259 O O . SER B 1 135 ? -9 -3.645 7.496 1 87.94 135 SER B O 1
ATOM 3261 N N . ILE B 1 136 ? -8.711 -1.536 6.793 1 89.81 136 ILE B N 1
ATOM 3262 C CA . ILE B 1 136 ? -9.656 -1.69 5.691 1 89.81 136 ILE B CA 1
ATOM 3263 C C . ILE B 1 136 ? -9.164 -0.913 4.473 1 89.81 136 ILE B C 1
ATOM 3265 O O . ILE B 1 136 ? -8.586 0.169 4.609 1 89.81 136 ILE B O 1
ATOM 3269 N N . ALA B 1 137 ? -9.375 -1.479 3.35 1 87.75 137 ALA B N 1
ATOM 3270 C CA . ALA B 1 137 ? -9.062 -0.873 2.059 1 87.75 137 ALA B CA 1
ATOM 3271 C C . ALA B 1 137 ? -10.227 -1.016 1.087 1 87.75 137 ALA B C 1
ATOM 3273 O O . ALA B 1 137 ? -11.133 -1.828 1.305 1 87.75 137 ALA B O 1
ATOM 3274 N N . VAL B 1 138 ? -10.141 -0.185 0.054 1 88.88 138 VAL B N 1
ATOM 3275 C CA . VAL B 1 138 ? -11.18 -0.205 -0.971 1 88.88 138 VAL B CA 1
ATOM 3276 C C . VAL B 1 138 ? -10.539 -0.332 -2.352 1 88.88 138 VAL B C 1
ATOM 3278 O O . VAL B 1 138 ? -9.57 0.36 -2.658 1 88.88 138 VAL B O 1
ATOM 3281 N N . TYR B 1 139 ? -11.039 -1.232 -3.166 1 85.62 139 TYR B N 1
ATOM 3282 C CA . TYR B 1 139 ? -10.625 -1.387 -4.555 1 85.62 139 TYR B CA 1
ATOM 3283 C C . TYR B 1 139 ? -11.805 -1.783 -5.434 1 85.62 139 TYR B C 1
ATOM 3285 O O . TYR B 1 139 ? -12.477 -2.783 -5.168 1 85.62 139 TYR B O 1
ATOM 3293 N N . LYS B 1 140 ? -12.102 -0.91 -6.418 1 86.88 140 LYS B N 1
ATOM 3294 C CA . LYS B 1 140 ? -13.273 -1.088 -7.266 1 86.88 140 LYS B CA 1
ATOM 3295 C C . LYS B 1 140 ? -14.531 -1.297 -6.43 1 86.88 140 LYS B C 1
ATOM 3297 O O . LYS B 1 140 ? -14.867 -0.462 -5.586 1 86.88 140 LYS B O 1
ATOM 3302 N N . ASP B 1 141 ? -15.242 -2.395 -6.594 1 91.38 141 ASP B N 1
ATOM 3303 C CA . ASP B 1 141 ? -16.516 -2.574 -5.914 1 91.38 141 ASP B CA 1
ATOM 3304 C C . ASP B 1 141 ? -16.359 -3.422 -4.652 1 91.38 141 ASP B C 1
ATOM 3306 O O . ASP B 1 141 ? -17.328 -3.973 -4.141 1 91.38 141 ASP B O 1
ATOM 3310 N N . MET B 1 142 ? -15.141 -3.463 -4.164 1 91.25 142 MET B N 1
ATOM 3311 C CA . MET B 1 142 ? -14.898 -4.348 -3.029 1 91.25 142 MET B CA 1
ATOM 3312 C C . MET B 1 142 ? -14.211 -3.6 -1.892 1 91.25 142 MET B C 1
ATOM 3314 O O . MET B 1 142 ? -13.438 -2.674 -2.131 1 91.25 142 MET B O 1
ATOM 3318 N N . ILE B 1 143 ? -14.523 -4.035 -0.693 1 91.69 143 ILE B N 1
ATOM 3319 C CA . ILE B 1 143 ? -13.703 -3.699 0.467 1 91.69 143 ILE B CA 1
ATOM 3320 C C . ILE B 1 143 ? -12.883 -4.914 0.891 1 91.69 143 ILE B C 1
ATOM 3322 O O . ILE B 1 143 ? -13.297 -6.055 0.674 1 91.69 143 ILE B O 1
ATOM 3326 N N . TYR B 1 144 ? -11.773 -4.629 1.452 1 90.31 144 TYR B N 1
ATOM 3327 C CA . TYR B 1 144 ? -10.875 -5.617 2.033 1 90.31 144 TYR B CA 1
ATOM 3328 C C . TYR B 1 144 ? -10.516 -5.258 3.471 1 90.31 144 TYR B C 1
ATOM 3330 O O . TYR B 1 144 ? -10.305 -4.086 3.787 1 90.31 144 TYR B O 1
ATOM 3338 N N . TRP B 1 145 ? -10.438 -6.242 4.273 1 88.88 145 TRP B N 1
ATOM 3339 C CA . TRP B 1 145 ? -10 -5.953 5.633 1 88.88 145 TRP B CA 1
ATOM 3340 C C . TRP B 1 145 ? -9.203 -7.125 6.207 1 88.88 145 TRP B C 1
ATOM 3342 O O . TRP B 1 145 ? -9.367 -8.266 5.77 1 88.88 145 TRP B O 1
ATOM 3352 N N . ASP B 1 146 ? -8.289 -6.812 7.066 1 87 146 ASP B N 1
ATOM 3353 C CA . ASP B 1 146 ? -7.637 -7.859 7.844 1 87 146 ASP B CA 1
ATOM 3354 C C . ASP B 1 146 ? -8.328 -8.055 9.188 1 87 146 ASP B C 1
ATOM 3356 O O . ASP B 1 146 ? -8.82 -7.098 9.789 1 87 146 ASP B O 1
ATOM 3360 N N . ASP B 1 147 ? -8.352 -9.266 9.57 1 88.25 147 ASP B N 1
ATOM 3361 C CA . ASP B 1 147 ? -8.93 -9.633 10.859 1 88.25 147 ASP B CA 1
ATOM 3362 C C . ASP B 1 147 ? -7.895 -10.312 11.75 1 88.25 147 ASP B C 1
ATOM 3364 O O . ASP B 1 147 ? -7.367 -11.367 11.398 1 88.25 147 ASP B O 1
ATOM 3368 N N . TRP B 1 148 ? -7.648 -9.727 12.938 1 85.88 148 TRP B N 1
ATOM 3369 C CA . TRP B 1 148 ? -6.562 -10.18 13.805 1 85.88 148 TRP B CA 1
ATOM 3370 C C . TRP B 1 148 ? -6.938 -11.469 14.531 1 85.88 148 TRP B C 1
ATOM 3372 O O . TRP B 1 148 ? -6.07 -12.172 15.039 1 85.88 148 TRP B O 1
ATOM 3382 N N . SER B 1 149 ? -8.195 -11.719 14.633 1 88.69 149 SER B N 1
ATOM 3383 C CA . SER B 1 149 ? -8.641 -12.977 15.227 1 88.69 149 SER B CA 1
ATOM 3384 C C . SER B 1 149 ? -8.578 -14.117 14.219 1 88.69 149 SER B C 1
ATOM 3386 O O . SER B 1 149 ? -8.148 -15.227 14.555 1 88.69 149 SER B O 1
ATOM 3388 N N . GLN B 1 150 ? -8.992 -13.844 13 1 88.31 150 GLN B N 1
ATOM 3389 C CA . GLN B 1 150 ? -9.039 -14.867 11.961 1 88.31 150 GLN B CA 1
ATOM 3390 C C . GLN B 1 150 ? -7.684 -15 11.258 1 88.31 150 GLN B C 1
ATOM 3392 O O . GLN B 1 150 ? -7.445 -15.969 10.539 1 88.31 150 GLN B O 1
ATOM 3397 N N . LEU B 1 151 ? -6.867 -14.008 11.445 1 84.44 151 LEU B N 1
ATOM 3398 C CA . LEU B 1 151 ? -5.539 -13.984 10.828 1 84.44 151 LEU B CA 1
ATOM 3399 C C . LEU B 1 151 ? -5.637 -14.148 9.32 1 84.44 151 LEU B C 1
ATOM 3401 O O . LEU B 1 151 ? -4.984 -15.031 8.75 1 84.44 151 LEU B O 1
ATOM 3405 N N . SER B 1 152 ? -6.441 -13.289 8.734 1 86.69 152 SER B N 1
ATOM 3406 C CA . SER B 1 152 ? -6.738 -13.391 7.309 1 86.69 152 SER B CA 1
ATOM 3407 C C . SER B 1 152 ? -7.125 -12.031 6.727 1 86.69 152 SER B C 1
ATOM 3409 O O . SER B 1 152 ? -7.398 -11.086 7.469 1 86.69 152 SER B O 1
ATOM 3411 N N . ILE B 1 153 ? -6.992 -11.938 5.465 1 87.38 153 ILE B N 1
ATOM 3412 C CA . ILE B 1 153 ? -7.598 -10.852 4.703 1 87.38 153 ILE B CA 1
ATOM 3413 C C . ILE B 1 153 ? -8.883 -11.336 4.043 1 87.38 153 ILE B C 1
ATOM 3415 O O . ILE B 1 153 ? -8.891 -12.367 3.371 1 87.38 153 ILE B O 1
ATOM 3419 N N . GLN B 1 154 ? -9.883 -10.562 4.277 1 90.94 154 GLN B N 1
ATOM 3420 C CA . GLN B 1 154 ? -11.18 -10.875 3.703 1 90.94 154 GLN B CA 1
ATOM 3421 C C . GLN B 1 154 ? -11.672 -9.75 2.799 1 90.94 154 GLN B C 1
ATOM 3423 O O . GLN B 1 154 ? -11.164 -8.633 2.859 1 90.94 154 GLN B O 1
ATOM 3428 N N . SER B 1 155 ? -12.648 -10.094 1.906 1 91.69 155 SER B N 1
ATOM 3429 C CA . SER B 1 155 ? -13.242 -9.102 1.015 1 91.69 155 SER B CA 1
ATOM 3430 C C . SER B 1 155 ? -14.758 -9.242 0.964 1 91.69 155 SER B C 1
ATOM 3432 O O . SER B 1 155 ? -15.305 -10.281 1.34 1 91.69 155 SER B O 1
ATOM 3434 N N . ALA B 1 156 ? -15.375 -8.18 0.595 1 94.81 156 ALA B N 1
ATOM 3435 C CA . ALA B 1 156 ? -16.812 -8.141 0.39 1 94.81 156 ALA B CA 1
ATOM 3436 C C . ALA B 1 156 ? -17.203 -7.012 -0.559 1 94.81 156 ALA B C 1
ATOM 3438 O O . ALA B 1 156 ? -16.406 -6.109 -0.819 1 94.81 156 ALA B O 1
ATOM 3439 N N . ASN B 1 157 ? -18.406 -7.145 -1.094 1 95.06 157 ASN B N 1
ATOM 3440 C CA . ASN B 1 157 ? -18.953 -6.043 -1.876 1 95.06 157 ASN B CA 1
ATOM 3441 C C . ASN B 1 157 ? -19.094 -4.777 -1.035 1 95.06 157 ASN B C 1
ATOM 3443 O O . ASN B 1 157 ? -19.688 -4.809 0.05 1 95.06 157 ASN B O 1
ATOM 3447 N N . LYS B 1 158 ? -18.641 -3.674 -1.573 1 95.44 158 LYS B N 1
ATOM 3448 C CA . LYS B 1 158 ? -18.531 -2.479 -0.741 1 95.44 158 LYS B CA 1
ATOM 3449 C C . LYS B 1 158 ? -19.891 -1.826 -0.534 1 95.44 158 LYS B C 1
ATOM 3451 O O . LYS B 1 158 ? -20.062 -0.992 0.358 1 95.44 158 LYS B O 1
ATOM 3456 N N . TYR B 1 159 ? -20.891 -2.121 -1.385 1 96.38 159 TYR B N 1
ATOM 3457 C CA . TYR B 1 159 ? -22.188 -1.481 -1.293 1 96.38 159 TYR B CA 1
ATOM 3458 C C . TYR B 1 159 ? -23.125 -2.285 -0.404 1 96.38 159 TYR B C 1
ATOM 3460 O O . TYR B 1 159 ? -23.984 -1.719 0.276 1 96.38 159 TYR B O 1
ATOM 3468 N N . THR B 1 160 ? -22.969 -3.666 -0.405 1 96.5 160 THR B N 1
ATOM 3469 C CA . THR B 1 160 ? -24 -4.5 0.226 1 96.5 160 THR B CA 1
ATOM 3470 C C . THR B 1 160 ? -23.391 -5.332 1.355 1 96.5 160 THR B C 1
ATOM 3472 O O . THR B 1 160 ? -24.109 -5.867 2.193 1 96.5 160 THR B O 1
ATOM 3475 N N . GLY B 1 161 ? -22.094 -5.488 1.369 1 96.38 161 GLY B N 1
ATOM 3476 C CA . GLY B 1 161 ? -21.438 -6.387 2.314 1 96.38 161 GLY B CA 1
ATOM 3477 C C . GLY B 1 161 ? -21.562 -7.852 1.928 1 96.38 161 GLY B C 1
ATOM 3478 O O . GLY B 1 161 ? -21.141 -8.734 2.67 1 96.38 161 GLY B O 1
ATOM 3479 N N . ALA B 1 16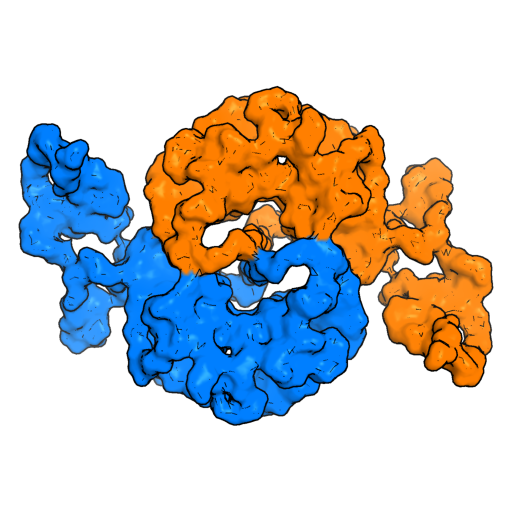2 ? -22.078 -8.109 0.763 1 94.19 162 ALA B N 1
ATOM 3480 C CA . ALA B 1 162 ? -22.312 -9.484 0.325 1 94.19 162 ALA B CA 1
ATOM 3481 C C . ALA B 1 162 ? -21.062 -10.094 -0.286 1 94.19 162 ALA B C 1
ATOM 3483 O O . ALA B 1 162 ? -20.031 -9.414 -0.429 1 94.19 162 ALA B O 1
ATOM 3484 N N . ASN B 1 163 ? -21.062 -11.383 -0.504 1 90.31 163 ASN B N 1
ATOM 3485 C CA . ASN B 1 163 ? -20 -12.133 -1.172 1 90.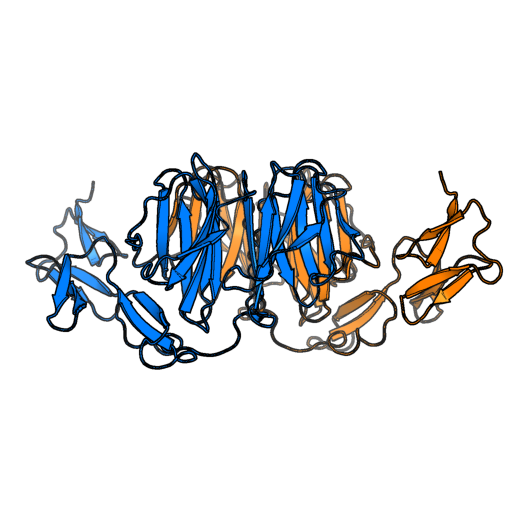31 163 ASN B CA 1
ATOM 3486 C C . ASN B 1 163 ? -18.688 -12.07 -0.394 1 90.31 163 ASN B C 1
ATOM 3488 O O . ASN B 1 163 ? -17.641 -11.742 -0.958 1 90.31 163 ASN B O 1
ATOM 3492 N N . VAL B 1 164 ? -18.875 -12.312 0.897 1 93.69 164 VAL B N 1
ATOM 3493 C CA . VAL B 1 164 ? -17.703 -12.312 1.761 1 93.69 164 VAL B CA 1
ATOM 3494 C C . VAL B 1 164 ? -16.797 -13.492 1.396 1 93.69 164 VAL B C 1
ATOM 3496 O O . VAL B 1 164 ? -17.266 -14.617 1.235 1 93.69 164 VAL B O 1
ATOM 3499 N N . ARG B 1 165 ? -15.477 -13.234 1.213 1 91.56 165 ARG B N 1
ATOM 3500 C CA . ARG B 1 165 ? -14.5 -14.266 0.888 1 91.56 165 ARG B CA 1
ATOM 3501 C C . ARG B 1 165 ? -13.203 -14.055 1.662 1 91.56 165 ARG B C 1
ATOM 3503 O O . ARG B 1 165 ? -12.812 -12.914 1.93 1 91.56 165 ARG B O 1
ATOM 3510 N N . THR B 1 166 ? -12.617 -15.156 2.051 1 90.44 166 THR B N 1
ATOM 3511 C CA . THR B 1 166 ? -11.242 -15.086 2.531 1 90.44 166 THR B CA 1
ATOM 3512 C C . THR B 1 166 ? -10.258 -15.008 1.362 1 90.44 166 THR B C 1
ATOM 3514 O O . THR B 1 166 ? -10.172 -15.938 0.559 1 90.44 166 THR B O 1
ATOM 3517 N N . VAL B 1 167 ? -9.594 -13.961 1.227 1 88.38 167 VAL B N 1
ATOM 3518 C CA . VAL B 1 167 ? -8.672 -13.734 0.112 1 88.38 167 VAL B CA 1
ATOM 3519 C C . VAL B 1 167 ? -7.316 -14.359 0.422 1 88.38 167 VAL B C 1
ATOM 3521 O O . VAL B 1 167 ? -6.742 -15.047 -0.42 1 88.38 167 VAL B O 1
ATOM 3524 N N . VAL B 1 168 ? -6.773 -14.086 1.542 1 85.81 168 VAL B N 1
ATOM 3525 C CA . VAL B 1 168 ? -5.512 -14.633 2.02 1 85.81 168 VAL B CA 1
ATOM 3526 C C . VAL B 1 168 ? -5.672 -15.117 3.461 1 85.81 168 VAL B C 1
ATOM 3528 O O . VAL B 1 168 ? -6.23 -14.406 4.301 1 85.81 168 VAL B O 1
ATOM 3531 N N . SER B 1 169 ? -5.195 -16.297 3.742 1 85.44 169 SER B N 1
ATOM 3532 C CA . SER B 1 169 ? -5.211 -16.828 5.098 1 85.44 169 SER B CA 1
ATOM 3533 C C . SER B 1 169 ? -3.793 -17.047 5.617 1 85.44 169 SER B C 1
ATOM 3535 O O . SER B 1 169 ? -2.828 -16.984 4.855 1 85.44 169 SER B O 1
ATOM 3537 N N . GLY B 1 170 ? -3.689 -17.266 6.938 1 80.12 170 GLY B N 1
ATOM 3538 C CA . GLY B 1 170 ? -2.414 -17.625 7.535 1 80.12 170 GLY B CA 1
ATOM 3539 C C . GLY B 1 170 ? -1.503 -16.438 7.766 1 80.12 170 GLY B C 1
ATOM 3540 O O . GLY B 1 170 ? -0.288 -16.531 7.586 1 80.12 170 GLY B O 1
ATOM 3541 N N . LEU B 1 171 ? -2.082 -15.32 8.055 1 74.69 171 LEU B N 1
ATOM 3542 C CA . LEU B 1 171 ? -1.278 -14.156 8.406 1 74.69 171 LEU B CA 1
ATOM 3543 C C . LEU B 1 171 ? -0.648 -14.32 9.781 1 74.69 171 LEU B C 1
ATOM 3545 O O . LEU B 1 171 ? -1.217 -14.984 10.656 1 74.69 171 LEU B O 1
ATOM 3549 N N . ASP B 1 172 ? 0.746 -14.164 9.883 1 63.03 172 ASP B N 1
ATOM 3550 C CA . ASP B 1 172 ? 1.362 -14.32 11.195 1 63.03 172 ASP B CA 1
ATOM 3551 C C . ASP B 1 172 ? 0.874 -13.242 12.164 1 63.03 172 ASP B C 1
ATOM 3553 O O . ASP B 1 172 ? 0.546 -13.539 13.312 1 63.03 172 ASP B O 1
ATOM 3557 N N . SER B 1 173 ? 1.378 -12.078 11.953 1 56.41 173 SER B N 1
ATOM 3558 C CA . SER B 1 173 ? 1.023 -10.977 12.844 1 56.41 173 SER B CA 1
ATOM 3559 C C . SER B 1 173 ? 0.271 -9.883 12.102 1 56.41 173 SER B C 1
ATOM 3561 O O . SER B 1 173 ? 0.194 -9.898 10.867 1 56.41 173 SER B O 1
ATOM 3563 N N . ALA B 1 174 ? -0.414 -9.18 13.086 1 50.78 174 ALA B N 1
ATOM 3564 C CA . ALA B 1 174 ? -1.186 -8.031 12.617 1 50.78 174 ALA B CA 1
ATOM 3565 C C . ALA B 1 174 ? -0.406 -7.246 11.562 1 50.78 174 ALA B C 1
ATOM 3567 O O . ALA B 1 174 ? 0.623 -6.641 11.875 1 50.78 174 ALA B O 1
ATOM 3568 N N . MET B 1 175 ? -0.188 -7.926 10.477 1 50.66 175 MET B N 1
ATOM 3569 C CA . MET B 1 175 ? 0.391 -7.133 9.391 1 50.66 175 MET B CA 1
ATOM 3570 C C . MET B 1 175 ? -0.522 -5.973 9.023 1 50.66 175 MET B C 1
ATOM 3572 O O . MET B 1 175 ? -1.746 -6.113 9.023 1 50.66 175 MET B O 1
ATOM 3576 N N . ASP B 1 176 ? -0.132 -4.711 9.562 1 47.78 176 ASP B N 1
ATOM 3577 C CA . ASP B 1 176 ? -0.903 -3.598 9.023 1 47.78 176 ASP B CA 1
ATOM 3578 C C . ASP B 1 176 ? -0.781 -3.537 7.5 1 47.78 176 ASP B C 1
ATOM 3580 O O . ASP B 1 176 ? 0.325 -3.59 6.957 1 47.78 176 ASP B O 1
ATOM 3584 N N . LEU B 1 177 ? -1.782 -4.062 6.957 1 47.94 177 LEU B N 1
ATOM 3585 C CA . LEU B 1 177 ? -1.862 -3.959 5.504 1 47.94 177 LEU B CA 1
ATOM 3586 C C . LEU B 1 177 ? -2.053 -2.51 5.074 1 47.94 177 LEU B C 1
ATOM 3588 O O . LEU B 1 177 ? -2.986 -1.84 5.523 1 47.94 177 LEU B O 1
ATOM 3592 N N . LYS B 1 178 ? -1.018 -1.825 4.727 1 51.41 178 LYS B N 1
ATOM 3593 C CA . LYS B 1 178 ? -1.314 -0.553 4.074 1 51.41 178 LYS B CA 1
ATOM 3594 C C . LYS B 1 178 ? -1.156 -0.661 2.562 1 51.41 178 LYS B C 1
ATOM 3596 O O . LYS B 1 178 ? -0.124 -1.121 2.072 1 51.41 178 LYS B O 1
ATOM 3601 N N . ILE B 1 179 ? -2.352 -0.796 1.88 1 46.34 179 ILE B N 1
ATOM 3602 C CA . ILE B 1 179 ? -2.346 -0.81 0.421 1 46.34 179 ILE B CA 1
ATOM 3603 C C . ILE B 1 179 ? -2.49 0.615 -0.109 1 46.34 179 ILE B C 1
ATOM 3605 O O . ILE B 1 179 ? -3.441 1.32 0.238 1 46.34 179 ILE B O 1
ATOM 3609 N N . PHE B 1 180 ? -1.435 1.196 -0.614 1 51.06 180 PHE B N 1
ATOM 3610 C CA . PHE B 1 180 ? -1.56 2.512 -1.23 1 51.06 180 PHE B CA 1
ATOM 3611 C C . PHE B 1 180 ? -1.839 2.387 -2.723 1 51.06 180 PHE B C 1
ATOM 3613 O O . PHE B 1 180 ? -1.185 1.606 -3.42 1 51.06 180 PHE B O 1
ATOM 3620 N N . HIS B 1 181 ? -3.135 2.566 -3.168 1 49.06 181 HIS B N 1
ATOM 3621 C CA . HIS B 1 181 ? -3.381 2.57 -4.605 1 49.06 181 HIS B CA 1
ATOM 3622 C 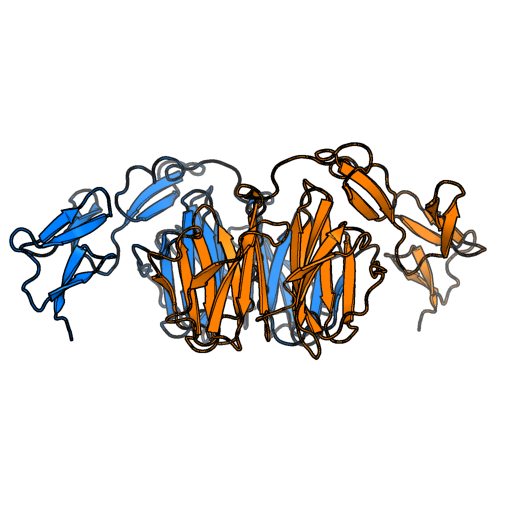C . HIS B 1 181 ? -3.602 3.986 -5.121 1 49.06 181 HIS B C 1
ATOM 3624 O O . HIS B 1 181 ? -4.367 4.754 -4.539 1 49.06 181 HIS B O 1
ATOM 3630 N N . ASN B 1 182 ? -2.75 4.328 -6.031 1 51.91 182 ASN B N 1
ATOM 3631 C CA . ASN B 1 182 ? -2.855 5.605 -6.73 1 51.91 182 ASN B CA 1
ATOM 3632 C C . ASN B 1 182 ? -4.141 5.691 -7.547 1 51.91 182 ASN B C 1
ATOM 3634 O O . ASN B 1 182 ? -4.695 6.773 -7.73 1 51.91 182 ASN B O 1
ATOM 3638 N N . ALA B 1 183 ? -4.613 4.613 -7.969 1 48.62 183 ALA B N 1
ATOM 3639 C CA . ALA B 1 183 ? -5.652 4.73 -8.984 1 48.62 183 ALA B CA 1
ATOM 3640 C C . ALA B 1 183 ? -6.801 5.613 -8.5 1 48.62 183 ALA B C 1
ATOM 3642 O O . ALA B 1 183 ? -7.469 6.27 -9.305 1 48.62 183 ALA B O 1
ATOM 3643 N N . SER B 1 184 ? -6.859 5.672 -7.223 1 52.97 184 SER B N 1
ATOM 3644 C CA . SER B 1 184 ? -7.969 6.473 -6.715 1 52.97 184 SER B CA 1
ATOM 3645 C C . SER B 1 184 ? -7.641 7.961 -6.75 1 52.97 184 SER B C 1
ATOM 3647 O O . SER B 1 184 ? -8.539 8.805 -6.68 1 52.97 184 SER B O 1
ATOM 3649 N N . GLN B 1 185 ? -6.324 8.141 -6.91 1 61.75 185 GLN B N 1
ATOM 3650 C CA . GLN B 1 185 ? -5.988 9.562 -6.859 1 61.75 185 GLN B CA 1
ATOM 3651 C C . GLN B 1 185 ? -5.523 10.07 -8.219 1 61.75 185 GLN B C 1
ATOM 3653 O O . GLN B 1 185 ? -4.562 10.836 -8.312 1 61.75 185 GLN B O 1
ATOM 3658 N N . GLN B 1 186 ? -6.262 9.594 -9.172 1 69.56 186 GLN B N 1
ATOM 3659 C CA . GLN B 1 186 ? -5.957 10.125 -10.492 1 69.56 186 GLN B CA 1
ATOM 3660 C C . GLN B 1 186 ? -6.516 11.531 -10.664 1 69.56 186 GLN B C 1
ATOM 3662 O O . GLN B 1 186 ? -7.555 11.867 -10.086 1 69.56 186 GLN B O 1
ATOM 3667 N N . GLY B 1 187 ? -5.711 12.445 -11.242 1 78.81 187 GLY B N 1
ATOM 3668 C CA . GLY B 1 187 ? -6.125 13.82 -11.445 1 78.81 187 GLY B CA 1
ATOM 3669 C C . GLY B 1 187 ? -5.031 14.828 -11.125 1 78.81 187 GLY B C 1
ATOM 3670 O O . GLY B 1 187 ? -3.848 14.492 -11.141 1 78.81 187 GLY B O 1
ATOM 3671 N N . VAL B 1 188 ? -5.582 16.078 -11.07 1 86.12 188 VAL B N 1
ATOM 3672 C CA . VAL B 1 188 ? -4.656 17.172 -10.773 1 86.12 188 VAL B CA 1
ATOM 3673 C C . VAL B 1 188 ? -5.277 18.109 -9.742 1 86.12 188 VAL B C 1
ATOM 3675 O O . VAL B 1 188 ? -6.5 18.172 -9.609 1 86.12 188 VAL B O 1
ATOM 3678 N N . ASN B 1 189 ? -4.473 18.625 -8.969 1 90.5 189 ASN B N 1
ATOM 3679 C CA . ASN B 1 189 ? -4.859 19.719 -8.086 1 90.5 189 ASN B CA 1
ATOM 3680 C C . ASN B 1 189 ? -3.807 20.812 -8.07 1 90.5 189 ASN B C 1
ATOM 3682 O O . ASN B 1 189 ? -2.793 20.719 -8.766 1 90.5 189 ASN B O 1
ATOM 3686 N N . PRO B 1 190 ? -4.141 21.906 -7.34 1 95.56 190 PRO B N 1
ATOM 3687 C CA . PRO B 1 190 ? -3.252 23.062 -7.422 1 95.56 190 PRO B CA 1
ATOM 3688 C C . PRO B 1 190 ? -1.824 22.75 -6.984 1 95.56 190 PRO B C 1
ATOM 3690 O O . PRO B 1 190 ? -0.898 23.5 -7.285 1 95.56 190 PRO B O 1
ATOM 3693 N N . CYS B 1 191 ? -1.623 21.641 -6.375 1 97.38 191 CYS B N 1
ATOM 3694 C CA . CYS B 1 191 ? -0.301 21.328 -5.852 1 97.38 191 CYS B CA 1
ATOM 3695 C C . CYS B 1 191 ? 0.43 20.359 -6.773 1 97.38 191 CYS B C 1
ATOM 3697 O O . CYS B 1 191 ? 1.609 20.062 -6.566 1 97.38 191 CYS B O 1
ATOM 3699 N N . SER B 1 192 ? -0.206 19.891 -7.805 1 94.25 192 SER B N 1
ATOM 3700 C CA . SER B 1 192 ? 0.31 18.812 -8.625 1 94.25 192 SER B CA 1
ATOM 3701 C C . SER B 1 192 ? 1.527 19.25 -9.43 1 94.25 192 SER B C 1
ATOM 3703 O O . SER B 1 192 ? 2.455 18.469 -9.641 1 94.25 192 SER B O 1
ATOM 3705 N N . GLN B 1 193 ? 1.429 20.5 -9.852 1 94.06 193 GLN B N 1
ATOM 3706 C CA . GLN B 1 193 ? 2.512 21 -10.695 1 94.06 193 GLN B CA 1
ATOM 3707 C C . GLN B 1 193 ? 3.451 21.906 -9.898 1 94.06 193 GLN B C 1
ATOM 3709 O O . GLN B 1 193 ? 3.014 22.875 -9.281 1 94.06 193 GLN B O 1
ATOM 3714 N N . ASN B 1 194 ? 4.648 21.609 -9.922 1 94.12 194 ASN B N 1
ATOM 3715 C CA . ASN B 1 194 ? 5.703 22.406 -9.305 1 94.12 194 ASN B CA 1
ATOM 3716 C C . ASN B 1 194 ? 5.395 22.703 -7.84 1 94.12 194 ASN B C 1
ATOM 3718 O O . ASN B 1 194 ? 5.582 23.844 -7.379 1 94.12 194 ASN B O 1
ATOM 3722 N N . ASN B 1 195 ? 4.75 21.75 -7.211 1 95.56 195 ASN B N 1
ATOM 3723 C CA . ASN B 1 195 ? 4.438 21.891 -5.789 1 95.56 195 ASN B CA 1
ATOM 3724 C C . ASN B 1 195 ? 3.584 23.125 -5.523 1 95.56 195 ASN B C 1
ATOM 3726 O O . ASN B 1 195 ? 3.764 23.812 -4.512 1 95.56 195 ASN B O 1
ATOM 3730 N N . GLY B 1 196 ? 2.818 23.531 -6.535 1 96.25 196 GLY B N 1
ATOM 3731 C CA . GLY B 1 196 ? 1.912 24.656 -6.395 1 96.25 196 GLY B CA 1
ATOM 3732 C C . GLY B 1 196 ? 2.631 25.984 -6.215 1 96.25 196 GLY B C 1
ATOM 3733 O O . GLY B 1 196 ? 2.037 26.953 -5.754 1 96.25 196 GLY B O 1
ATOM 3734 N N . GLY B 1 197 ? 3.932 25.969 -6.473 1 94.38 197 GLY B N 1
ATOM 3735 C CA . GLY B 1 197 ? 4.715 27.172 -6.293 1 94.38 197 GLY B CA 1
ATOM 3736 C C . GLY B 1 197 ? 5.199 27.359 -4.867 1 94.38 197 GLY B C 1
ATOM 3737 O O . GLY B 1 197 ? 5.797 28.391 -4.543 1 94.38 197 GLY B O 1
ATOM 3738 N N . CYS B 1 198 ? 4.984 26.422 -4.004 1 95.06 198 CYS B N 1
ATOM 3739 C CA . CYS B 1 198 ? 5.438 26.5 -2.619 1 95.06 198 CYS B CA 1
ATOM 3740 C C . CYS B 1 198 ? 6.879 26.031 -2.486 1 95.06 198 CYS B C 1
ATOM 3742 O O . CYS B 1 198 ? 7.293 25.078 -3.152 1 95.06 198 CYS B O 1
ATOM 3744 N N . THR B 1 199 ? 7.602 26.625 -1.542 1 92.25 199 THR B N 1
ATOM 3745 C CA . THR B 1 199 ? 8.992 26.25 -1.316 1 92.25 199 THR B CA 1
ATOM 3746 C C . THR B 1 199 ? 9.07 24.969 -0.497 1 92.25 199 THR B C 1
ATOM 3748 O O . THR B 1 199 ? 10 24.172 -0.669 1 92.25 199 THR B O 1
ATOM 3751 N N . HIS B 1 200 ? 8.125 24.812 0.395 1 95.94 200 HIS B N 1
ATOM 3752 C CA . HIS B 1 200 ? 8.172 23.656 1.29 1 95.94 200 HIS B CA 1
ATOM 3753 C C . HIS B 1 200 ? 6.965 22.75 1.088 1 95.94 200 HIS B C 1
ATOM 3755 O O . HIS B 1 200 ? 6.918 21.969 0.136 1 95.94 200 HIS B O 1
ATOM 3761 N N . LEU B 1 201 ? 5.965 22.906 1.918 1 98 201 LEU B N 1
ATOM 3762 C CA . LEU B 1 201 ? 4.781 22.062 1.772 1 98 201 LEU B CA 1
ATOM 3763 C C . LEU B 1 201 ? 3.676 22.797 1.027 1 98 201 LEU B C 1
ATOM 3765 O O . LEU B 1 201 ? 3.348 23.938 1.364 1 98 201 LEU B O 1
ATOM 3769 N N . CYS B 1 202 ? 3.158 22.203 -0.057 1 98.31 202 CYS B N 1
ATOM 3770 C CA . CYS B 1 202 ? 1.902 22.625 -0.667 1 98.31 202 CYS B CA 1
ATOM 3771 C C . CYS B 1 202 ? 0.761 21.703 -0.254 1 98.31 202 CYS B C 1
ATOM 3773 O O . CYS B 1 202 ? 0.808 20.5 -0.506 1 98.31 202 CYS B O 1
ATOM 3775 N N . ILE B 1 203 ? -0.211 22.25 0.39 1 98.44 203 ILE B N 1
ATOM 3776 C CA . ILE B 1 203 ? -1.34 21.453 0.863 1 98.44 203 ILE B CA 1
ATOM 3777 C C . ILE B 1 203 ? -2.633 21.969 0.233 1 98.44 203 ILE B C 1
ATOM 3779 O O . ILE B 1 203 ? -2.906 23.172 0.26 1 98.44 203 ILE B O 1
ATOM 3783 N N . VAL B 1 204 ? -3.355 21.078 -0.381 1 97.5 204 VAL B N 1
ATOM 3784 C CA . VAL B 1 204 ? -4.629 21.422 -0.997 1 97.5 204 VAL B CA 1
ATOM 3785 C C . VAL B 1 204 ? -5.727 21.469 0.067 1 97.5 204 VAL B C 1
ATOM 3787 O O . VAL B 1 204 ? -5.676 20.703 1.042 1 97.5 204 VAL B O 1
ATOM 3790 N N . LYS B 1 205 ? -6.676 22.344 -0.137 1 96.69 205 LYS B N 1
ATOM 3791 C CA . LYS B 1 205 ? -7.852 22.453 0.724 1 96.69 205 LYS B CA 1
ATOM 3792 C C . LYS B 1 205 ? -9.055 22.969 -0.051 1 96.69 205 LYS B C 1
ATOM 3794 O O . LYS B 1 205 ? -8.906 23.578 -1.108 1 96.69 205 LYS B O 1
ATOM 3799 N N . PRO B 1 206 ? -10.234 22.625 0.485 1 96.19 206 PRO B N 1
ATOM 3800 C CA . PRO B 1 206 ? -11.422 23.172 -0.185 1 96.19 206 PRO B CA 1
ATOM 3801 C C . PRO B 1 206 ? -11.398 24.688 -0.278 1 96.19 206 PRO B C 1
ATOM 3803 O O . PRO B 1 206 ? -10.922 25.359 0.641 1 96.19 206 PRO B O 1
ATOM 3806 N N . ASP B 1 207 ? -11.922 25.109 -1.48 1 93.75 207 ASP B N 1
ATOM 3807 C CA . ASP B 1 207 ? -12.055 26.562 -1.679 1 93.75 207 ASP B CA 1
ATOM 3808 C C . ASP B 1 207 ? -13.344 27.078 -1.047 1 93.75 207 ASP B C 1
ATOM 3810 O O . ASP B 1 207 ? -14.43 26.562 -1.321 1 93.75 207 ASP B O 1
ATOM 3814 N N . ALA B 1 208 ? -13.25 28.078 -0.266 1 85.81 208 ALA B N 1
ATOM 3815 C CA . ALA B 1 208 ? -14.406 28.625 0.448 1 85.81 208 ALA B CA 1
ATOM 3816 C C . ALA B 1 208 ? -15.414 29.234 -0.522 1 85.81 208 ALA B C 1
ATOM 3818 O O . ALA B 1 208 ? -16.594 29.344 -0.209 1 85.81 208 ALA B O 1
ATOM 3819 N N . SER B 1 209 ? -14.969 29.609 -1.724 1 85.69 209 SER B N 1
ATOM 3820 C CA . SER B 1 209 ? -15.797 30.359 -2.664 1 85.69 209 SER B CA 1
ATOM 3821 C C . SER B 1 209 ? -16.672 29.422 -3.482 1 85.69 209 SER B C 1
ATOM 3823 O O . SER B 1 209 ? -17.688 29.844 -4.059 1 85.69 209 SER B O 1
ATOM 3825 N N . SER B 1 210 ? -16.266 28.109 -3.633 1 84.44 210 SER B N 1
ATOM 3826 C CA . SER B 1 210 ? -17.016 27.156 -4.449 1 84.44 210 SER B CA 1
ATOM 3827 C C . SER B 1 210 ? -16.969 25.75 -3.85 1 84.44 210 SER B C 1
ATOM 3829 O O . SER B 1 210 ? -15.906 25.297 -3.42 1 84.44 210 SER B O 1
ATOM 3831 N N . LEU B 1 211 ? -18.078 25.078 -3.873 1 77.5 211 LEU B N 1
ATOM 3832 C CA . LEU B 1 211 ? -18.219 23.781 -3.238 1 77.5 211 LEU B CA 1
ATOM 3833 C C . LEU B 1 211 ? -17.344 22.734 -3.936 1 77.5 211 LEU B C 1
ATOM 3835 O O . LEU B 1 211 ? -16.812 21.828 -3.289 1 77.5 211 LEU B O 1
ATOM 3839 N N . ASP B 1 212 ? -17.047 22.828 -5.098 1 81.38 212 ASP B N 1
ATOM 3840 C CA . ASP B 1 212 ? -16.328 21.766 -5.812 1 81.38 212 ASP B CA 1
ATOM 3841 C C . ASP B 1 212 ? -14.93 22.25 -6.211 1 81.38 212 ASP B C 1
ATOM 3843 O O . ASP B 1 212 ? -14.219 21.547 -6.945 1 81.38 212 ASP B O 1
ATOM 3847 N N . ALA B 1 213 ? -14.633 23.359 -5.652 1 91.25 213 ALA B N 1
ATOM 3848 C CA . ALA B 1 213 ? -13.328 23.906 -6.012 1 91.25 213 ALA B CA 1
ATOM 3849 C C . ALA B 1 213 ? -12.32 23.703 -4.879 1 91.25 213 ALA B C 1
ATOM 3851 O O . ALA B 1 213 ? -12.711 23.578 -3.713 1 91.25 213 ALA B O 1
ATOM 3852 N N . VAL B 1 214 ? -11.094 23.562 -5.262 1 95.25 214 VAL B N 1
ATOM 3853 C CA . VAL B 1 214 ? -10.023 23.422 -4.277 1 95.25 214 VAL B CA 1
ATOM 3854 C C . VAL B 1 214 ? -9 24.547 -4.465 1 95.25 214 VAL B C 1
ATOM 3856 O O . VAL B 1 214 ? -8.883 25.109 -5.555 1 95.25 214 VAL B O 1
ATOM 3859 N N . THR B 1 215 ? -8.438 24.922 -3.41 1 95.94 215 THR B N 1
ATOM 3860 C CA . THR B 1 215 ? -7.309 25.844 -3.381 1 95.94 215 THR B CA 1
ATOM 3861 C C . THR B 1 215 ? -6.133 25.234 -2.625 1 95.94 215 THR B C 1
ATOM 3863 O O . THR B 1 215 ? -6.113 24.031 -2.365 1 95.94 215 THR B O 1
ATOM 3866 N N . ARG B 1 216 ? -5.07 26.047 -2.467 1 97 216 ARG B N 1
ATOM 3867 C CA . ARG B 1 216 ? -3.889 25.5 -1.802 1 97 216 ARG B CA 1
ATOM 3868 C C . ARG B 1 216 ? -3.299 26.516 -0.825 1 97 216 ARG B C 1
ATOM 3870 O O . ARG B 1 216 ? -3.617 27.703 -0.889 1 97 216 ARG B O 1
ATOM 3877 N N . VAL B 1 217 ? -2.559 26.031 0.078 1 97.31 217 VAL B N 1
ATOM 3878 C CA . VAL B 1 217 ? -1.798 26.875 0.993 1 97.31 217 VAL B CA 1
ATOM 3879 C C . VAL B 1 217 ? -0.357 26.375 1.077 1 97.31 217 VAL B C 1
ATOM 3881 O O . VAL B 1 217 ? -0.099 25.188 0.952 1 97.31 217 VAL B O 1
ATOM 3884 N N . CYS B 1 218 ? 0.565 27.312 1.156 1 97.5 218 CYS B N 1
ATOM 3885 C CA . CYS B 1 218 ? 1.953 26.984 1.452 1 97.5 218 CYS B CA 1
ATOM 3886 C C . CYS B 1 218 ? 2.193 26.938 2.957 1 97.5 218 CYS B C 1
ATOM 3888 O O . CYS B 1 218 ? 1.881 27.891 3.672 1 97.5 218 CYS B O 1
ATOM 3890 N N . VAL B 1 219 ? 2.773 25.812 3.41 1 97.88 219 VAL B N 1
ATOM 3891 C CA . VAL B 1 219 ? 2.945 25.594 4.84 1 97.88 219 VAL B CA 1
ATOM 3892 C C . VAL B 1 219 ? 4.426 25.391 5.156 1 97.88 219 VAL B C 1
ATOM 3894 O O . VAL B 1 219 ? 5.133 24.688 4.426 1 97.88 219 VAL B O 1
ATOM 3897 N N . CYS B 1 220 ? 4.891 26.031 6.238 1 96.62 220 CYS B N 1
ATOM 3898 C CA . CYS B 1 220 ? 6.277 25.922 6.668 1 96.62 220 CYS B CA 1
ATOM 3899 C C . CYS B 1 220 ? 6.484 24.672 7.516 1 96.62 220 CYS B C 1
ATOM 3901 O O . CYS B 1 220 ? 5.578 24.25 8.242 1 96.62 220 CYS B O 1
ATOM 3903 N N . PRO B 1 221 ? 7.641 24.109 7.387 1 95.25 221 PRO B N 1
ATOM 3904 C CA . PRO B 1 221 ? 7.961 23.047 8.344 1 95.25 221 PRO B CA 1
ATOM 3905 C C . PRO B 1 221 ? 8.133 23.562 9.766 1 95.25 221 PRO B C 1
ATOM 3907 O O . PRO B 1 221 ? 8.297 24.766 9.977 1 95.25 221 PRO B O 1
ATOM 3910 N N . ASP B 1 222 ? 8.125 22.672 10.727 1 94.19 222 ASP B N 1
ATOM 3911 C CA . ASP B 1 222 ? 8.133 23.031 12.133 1 94.19 222 ASP B CA 1
ATOM 3912 C C . ASP B 1 222 ? 9.469 23.656 12.539 1 94.19 222 ASP B C 1
ATOM 3914 O O . ASP B 1 222 ? 9.539 24.422 13.5 1 94.19 222 ASP B O 1
ATOM 3918 N N . ASP B 1 223 ? 10.492 23.359 11.867 1 87.69 223 ASP B N 1
ATOM 3919 C CA . ASP B 1 223 ? 11.82 23.75 12.32 1 87.69 223 ASP B CA 1
ATOM 3920 C C . ASP B 1 223 ? 12.219 25.109 11.742 1 87.69 223 ASP B C 1
ATOM 3922 O O . ASP B 1 223 ? 13.383 25.5 11.797 1 87.69 223 ASP B O 1
ATOM 3926 N N . MET B 1 224 ? 11.258 25.812 11.156 1 91.25 224 MET B N 1
ATOM 3927 C CA . MET B 1 224 ? 11.5 27.156 10.648 1 91.25 224 MET B CA 1
ATOM 3928 C C . MET B 1 224 ? 10.664 28.188 11.414 1 91.25 224 MET B C 1
ATOM 3930 O O . MET B 1 224 ? 9.648 27.844 12.016 1 91.25 224 MET B O 1
ATOM 3934 N N . ARG B 1 225 ? 11.211 29.422 11.391 1 92.44 225 ARG B N 1
ATOM 3935 C CA . ARG B 1 225 ? 10.414 30.516 11.938 1 92.44 225 ARG B CA 1
ATOM 3936 C C . ARG B 1 225 ? 9.234 30.844 11.023 1 92.44 225 ARG B C 1
ATOM 3938 O O . ARG B 1 225 ? 9.414 31.094 9.836 1 92.44 225 ARG B O 1
ATOM 3945 N N . ILE B 1 226 ? 8.125 30.844 11.609 1 94.81 226 ILE B N 1
ATOM 3946 C CA . ILE B 1 226 ? 6.895 31.031 10.844 1 94.81 226 ILE B CA 1
ATOM 3947 C C . ILE B 1 226 ? 6.324 32.406 11.141 1 94.81 226 ILE B C 1
ATOM 3949 O O . ILE B 1 226 ? 6.016 32.75 12.289 1 94.81 226 ILE B O 1
ATOM 3953 N N . VAL B 1 227 ? 6.246 33.188 10.141 1 94.56 227 VAL B N 1
ATOM 3954 C CA . VAL B 1 227 ? 5.609 34.5 10.242 1 94.56 227 VAL B CA 1
ATOM 3955 C C . VAL B 1 227 ? 4.312 34.531 9.43 1 94.56 227 VAL B C 1
ATOM 3957 O O . VAL B 1 227 ? 4.297 34.125 8.266 1 94.56 227 VAL B O 1
ATOM 3960 N N . ILE B 1 228 ? 3.277 34.969 10.055 1 94.88 228 ILE B N 1
ATOM 3961 C CA . ILE B 1 228 ? 1.999 35.031 9.359 1 94.88 228 ILE B CA 1
ATOM 3962 C C . ILE B 1 228 ? 1.879 36.406 8.68 1 94.88 228 ILE B C 1
ATOM 3964 O O . ILE B 1 228 ? 1.925 37.438 9.352 1 94.88 228 ILE B O 1
ATOM 3968 N N . THR B 1 229 ? 1.73 36.375 7.398 1 94.25 229 THR B N 1
ATOM 3969 C CA . THR B 1 229 ? 1.581 37.625 6.629 1 94.25 229 THR B CA 1
ATOM 3970 C C . THR B 1 229 ? 0.193 38.219 6.836 1 94.25 229 THR B C 1
ATOM 3972 O O . THR B 1 229 ? -0.709 37.531 7.344 1 94.25 229 THR B O 1
ATOM 3975 N N . PRO B 1 230 ? 0.065 39.469 6.445 1 93.12 230 PRO B N 1
ATOM 3976 C CA . PRO B 1 230 ? -1.228 40.125 6.645 1 93.12 230 PRO B CA 1
ATOM 3977 C C . PRO B 1 230 ? -2.377 39.406 5.949 1 93.12 230 PRO B C 1
ATOM 3979 O O . PRO B 1 230 ? -3.516 39.438 6.418 1 93.12 230 PRO B O 1
ATOM 3982 N N . ASP B 1 231 ? -2.123 38.688 4.941 1 90.62 231 ASP B N 1
ATOM 3983 C CA . ASP B 1 231 ? -3.168 38 4.207 1 90.62 231 ASP B CA 1
ATOM 3984 C C . ASP B 1 231 ? -3.371 36.594 4.766 1 90.62 231 ASP B C 1
ATOM 3986 O O . ASP B 1 231 ? -4.113 35.781 4.188 1 90.62 231 ASP B O 1
ATOM 3990 N N . GLY B 1 232 ? -2.66 36.219 5.812 1 89.12 232 GLY B N 1
ATOM 3991 C CA . GLY B 1 232 ? -2.908 35 6.543 1 89.12 232 GLY B CA 1
ATOM 3992 C C . GLY B 1 232 ? -2.049 33.844 6.07 1 89.12 232 GLY B C 1
ATOM 3993 O O . GLY B 1 232 ? -2.285 32.688 6.445 1 89.12 232 GLY B O 1
ATOM 3994 N N . ARG B 1 233 ? -1.118 34.219 5.262 1 92.38 233 ARG B N 1
ATOM 3995 C CA . ARG B 1 233 ? -0.252 33.188 4.727 1 92.38 233 ARG B CA 1
ATOM 3996 C C . ARG B 1 233 ? 0.982 32.969 5.598 1 92.38 233 ARG B C 1
ATOM 3998 O O . ARG B 1 233 ? 1.394 33.906 6.312 1 92.38 233 ARG B O 1
ATOM 4005 N N . GLU B 1 234 ? 1.479 31.734 5.57 1 95.56 234 GLU B N 1
ATOM 4006 C CA . GLU B 1 234 ? 2.715 31.484 6.301 1 95.56 234 GLU B CA 1
ATOM 4007 C C . GLU B 1 234 ? 3.938 31.891 5.477 1 95.56 234 GLU B C 1
ATOM 4009 O O . GLU B 1 234 ? 4.023 31.562 4.289 1 95.56 234 GLU B O 1
ATOM 4014 N N . ASP B 1 235 ? 4.789 32.625 6.062 1 93.44 235 ASP B N 1
ATOM 4015 C CA . ASP B 1 235 ? 6.117 32.938 5.539 1 93.44 235 ASP B CA 1
ATOM 4016 C C . ASP B 1 235 ? 7.199 32.188 6.324 1 93.44 235 ASP B C 1
ATOM 4018 O O . ASP B 1 235 ? 7.352 32.406 7.531 1 93.44 235 ASP B O 1
ATOM 4022 N N . CYS B 1 236 ? 7.902 31.312 5.617 1 94 236 CYS B N 1
ATOM 4023 C CA . CYS B 1 236 ? 8.938 30.5 6.258 1 94 236 CYS B CA 1
ATOM 4024 C C . CYS B 1 236 ? 10.266 31.25 6.273 1 94 236 CYS B C 1
ATOM 4026 O O . CYS B 1 236 ? 10.867 31.469 5.223 1 94 236 CYS B O 1
ATOM 4028 N N . GLN B 1 237 ? 10.695 31.594 7.434 1 91.81 237 GLN B N 1
ATOM 4029 C CA . GLN B 1 237 ? 11.891 32.406 7.531 1 91.81 237 GLN B CA 1
ATOM 4030 C C . GLN B 1 237 ? 13.016 31.672 8.242 1 91.81 237 GLN B C 1
ATOM 4032 O O . GLN B 1 237 ? 12.766 30.875 9.148 1 91.81 237 GLN B O 1
ATOM 4037 N N . CYS B 1 238 ? 14.164 32.031 7.797 1 87.88 238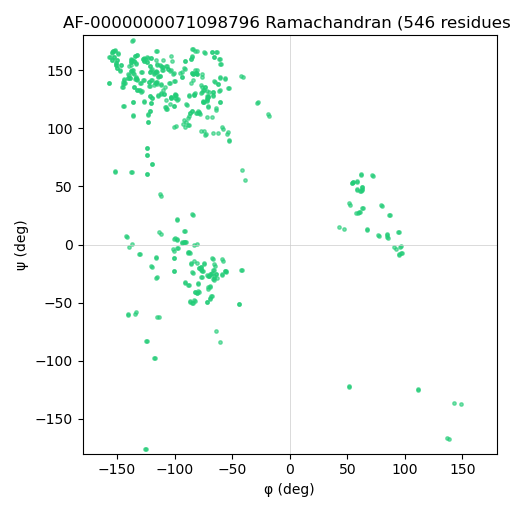 CYS B N 1
ATOM 4038 C CA . CYS B 1 238 ? 15.352 31.5 8.461 1 87.88 238 CYS B CA 1
ATOM 4039 C C . CYS B 1 238 ? 15.719 32.375 9.664 1 87.88 238 CYS B C 1
ATOM 4041 O O . CYS B 1 238 ? 15.227 33.469 9.805 1 87.88 238 CYS B O 1
ATOM 4043 N N . GLU B 1 239 ? 16.484 31.75 10.531 1 84.25 239 GLU B N 1
ATOM 4044 C CA . GLU B 1 239 ? 16.969 32.5 11.68 1 84.25 239 GLU B CA 1
ATOM 4045 C C . GLU B 1 239 ? 17.938 33.625 11.25 1 84.25 239 GLU B C 1
ATOM 4047 O O . GLU B 1 239 ? 18.422 33.594 10.117 1 84.25 239 GLU B O 1
ATOM 4052 N N . ALA B 1 240 ? 18.062 34.531 12.195 1 82.75 240 ALA B N 1
ATOM 4053 C CA . ALA B 1 240 ? 19 35.625 11.914 1 82.75 240 ALA B CA 1
ATOM 4054 C C . ALA B 1 240 ? 20.375 35.062 11.516 1 82.75 240 ALA B C 1
ATOM 4056 O O . ALA B 1 240 ? 20.875 34.125 12.156 1 82.75 240 ALA B O 1
ATOM 4057 N N . GLY B 1 241 ? 20.969 35.562 10.508 1 79.81 241 GLY B N 1
ATOM 4058 C CA . GLY B 1 241 ? 22.281 35.125 10.047 1 79.81 241 GLY B CA 1
ATOM 4059 C C . GLY B 1 241 ? 22.203 34 9.008 1 79.81 241 GLY B C 1
ATOM 4060 O O . GLY B 1 241 ? 23.219 33.562 8.484 1 79.81 241 GLY B O 1
ATOM 4061 N N . GLU B 1 242 ? 20.969 33.625 8.766 1 82.5 242 GLU B N 1
ATOM 4062 C CA . GLU B 1 242 ? 20.781 32.562 7.773 1 82.5 242 GLU B CA 1
ATOM 4063 C C . GLU B 1 242 ? 20 33.062 6.57 1 82.5 242 GLU B C 1
ATOM 4065 O O . GLU B 1 242 ? 19.281 34.062 6.66 1 82.5 242 GLU B O 1
ATOM 4070 N N . LYS B 1 243 ? 20.344 32.438 5.43 1 83.38 243 LYS B N 1
ATOM 4071 C CA . LYS B 1 243 ? 19.562 32.719 4.227 1 83.38 243 LYS B CA 1
ATOM 4072 C C . LYS B 1 243 ? 18.922 31.453 3.676 1 83.38 243 LYS B C 1
ATOM 4074 O O . LYS B 1 243 ? 19.547 30.391 3.682 1 83.38 243 LYS B O 1
ATOM 4079 N N . LEU B 1 244 ? 17.734 31.578 3.203 1 83.44 244 LEU B N 1
ATOM 4080 C CA . LEU B 1 244 ? 17.016 30.453 2.643 1 83.44 244 LEU B CA 1
ATOM 4081 C C . LEU B 1 244 ? 17.547 30.094 1.26 1 83.44 244 LEU B C 1
ATOM 4083 O O . LEU B 1 244 ? 17.656 30.953 0.39 1 83.44 244 LEU B O 1
ATOM 4087 N N . ASN B 1 245 ? 17.953 28.859 1.151 1 80.94 245 ASN B N 1
ATOM 4088 C CA . ASN B 1 245 ? 18.266 28.328 -0.173 1 80.94 245 ASN B CA 1
ATOM 4089 C C . ASN B 1 245 ? 17 27.891 -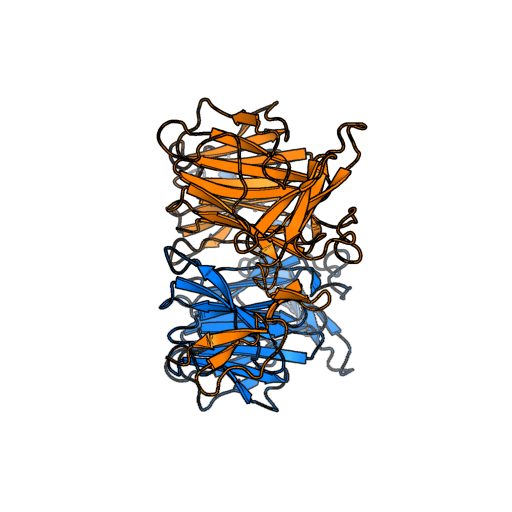0.905 1 80.94 245 ASN B C 1
ATOM 4091 O O . ASN B 1 245 ? 16.391 26.875 -0.552 1 80.94 245 ASN B O 1
ATOM 4095 N N . LEU B 1 246 ? 16.641 28.531 -1.941 1 77.19 246 LEU B N 1
ATOM 4096 C CA . LEU B 1 246 ? 15.359 28.312 -2.604 1 77.19 246 LEU B CA 1
ATOM 4097 C C . LEU B 1 246 ? 15.367 27 -3.387 1 77.19 246 LEU B C 1
ATOM 4099 O O . LEU B 1 246 ? 14.312 26.453 -3.701 1 77.19 246 LEU B O 1
ATOM 4103 N N . THR B 1 247 ? 16.5 26.469 -3.627 1 74.25 247 THR B N 1
ATOM 4104 C CA . THR B 1 247 ? 16.609 25.219 -4.371 1 74.25 247 THR B CA 1
ATOM 4105 C C . THR B 1 247 ? 16.375 24.016 -3.449 1 74.25 247 THR B C 1
ATOM 4107 O O . THR B 1 247 ? 15.625 23.109 -3.783 1 74.25 247 THR B O 1
ATOM 4110 N N . THR B 1 248 ? 16.922 24.109 -2.295 1 79.5 248 THR B N 1
ATOM 4111 C CA . THR B 1 248 ? 16.859 22.953 -1.401 1 79.5 248 THR B CA 1
ATOM 4112 C C . THR B 1 248 ? 15.758 23.141 -0.365 1 79.5 248 THR B C 1
ATOM 4114 O O . THR B 1 248 ? 15.297 22.156 0.231 1 79.5 248 THR B O 1
ATOM 4117 N N . GLY B 1 249 ? 15.414 24.406 -0.151 1 79.38 249 GLY B N 1
ATOM 4118 C CA . GLY B 1 249 ? 14.391 24.719 0.836 1 79.38 249 GLY B CA 1
ATOM 4119 C C . GLY B 1 249 ? 14.938 24.812 2.248 1 79.38 249 GLY B C 1
ATOM 4120 O O . GLY B 1 249 ? 14.172 24.984 3.203 1 79.38 249 GLY B O 1
ATOM 4121 N N . TYR B 1 250 ? 16.281 24.797 2.391 1 83.31 250 TYR B N 1
ATOM 4122 C CA . TYR B 1 250 ? 16.859 24.828 3.727 1 83.31 250 TYR B CA 1
ATOM 4123 C C . TYR B 1 250 ? 17.562 26.156 3.977 1 83.31 250 TYR B C 1
ATOM 4125 O O . TYR B 1 250 ? 18.016 26.812 3.037 1 83.31 250 TYR B O 1
ATOM 4133 N N . CYS B 1 251 ? 17.594 26.578 5.227 1 85 251 CYS B N 1
ATOM 4134 C CA . CYS B 1 251 ? 18.312 27.766 5.648 1 85 251 CYS B CA 1
ATOM 4135 C C . CYS B 1 251 ? 19.812 27.5 5.738 1 85 251 CYS B C 1
ATOM 4137 O O . CYS B 1 251 ? 20.234 26.438 6.238 1 85 251 CYS B O 1
ATOM 4139 N N . MET B 1 252 ? 20.547 28.375 5.129 1 79.38 252 MET B N 1
ATOM 4140 C CA . MET B 1 252 ? 22 28.266 5.152 1 79.38 252 MET B CA 1
ATOM 4141 C C . MET B 1 252 ? 22.641 29.438 5.891 1 79.38 252 MET B C 1
ATOM 4143 O O . MET B 1 252 ? 22.156 30.562 5.789 1 79.38 252 MET B O 1
ATOM 4147 N N . THR B 1 253 ? 23.625 29.094 6.672 1 75.44 253 THR B N 1
ATOM 4148 C CA . THR B 1 253 ? 24.359 30.156 7.359 1 75.44 253 THR B CA 1
ATOM 4149 C C . THR B 1 253 ? 25.078 31.062 6.359 1 75.44 253 THR B C 1
ATOM 4151 O O . THR B 1 253 ? 25.719 30.562 5.43 1 75.44 253 THR B O 1
ATOM 4154 N N . GLN B 1 254 ? 24.531 32.344 6.453 1 64 254 GLN B N 1
ATOM 4155 C CA . GLN B 1 254 ? 25.219 33.312 5.605 1 64 254 GLN B CA 1
ATOM 4156 C C . GLN B 1 254 ? 26.641 33.562 6.078 1 64 254 GLN B C 1
ATOM 4158 O O . GLN B 1 254 ? 26.891 33.625 7.285 1 64 254 GLN B O 1
ATOM 4163 N N . GLY B 1 255 ? 27.672 33.469 5.25 1 56.66 255 GLY B N 1
ATOM 4164 C CA . GLY B 1 255 ? 29.078 33.75 5.465 1 56.66 255 GLY B CA 1
ATOM 4165 C C . GLY B 1 255 ? 29.938 32.5 5.434 1 56.66 255 GLY B C 1
ATOM 4166 O O . GLY B 1 255 ? 29.453 31.422 5.051 1 56.66 255 GLY B O 1
ATOM 4167 N N . SER B 1 256 ? 30.859 32.219 6.684 1 49.97 256 SER B N 1
ATOM 4168 C CA . SER B 1 256 ? 32.125 31.5 6.715 1 49.97 256 SER B CA 1
ATOM 4169 C C . SER B 1 256 ? 31.922 30 6.617 1 49.97 256 SER B C 1
ATOM 4171 O O . SER B 1 256 ? 30.844 29.5 6.91 1 49.97 256 SER B O 1
ATOM 4173 N N . THR B 1 257 ? 32.969 29.188 5.906 1 52.88 257 THR B N 1
ATOM 4174 C CA . THR B 1 257 ? 33.438 27.812 6.078 1 52.88 257 THR B CA 1
ATOM 4175 C C . THR B 1 257 ? 33.031 27.281 7.453 1 52.88 257 THR B C 1
ATOM 4177 O O . THR B 1 257 ? 33.125 28 8.445 1 52.88 257 THR B O 1
ATOM 4180 N N . CYS B 1 258 ? 32.062 26.312 7.234 1 54.72 258 CYS B N 1
ATOM 4181 C CA . CYS B 1 258 ? 31.938 25.688 8.547 1 54.72 258 CYS B CA 1
ATOM 4182 C C . CYS B 1 258 ? 33.219 25.781 9.336 1 54.72 258 CYS B C 1
ATOM 4184 O O . CYS B 1 258 ? 34.312 25.766 8.758 1 54.72 258 CYS B O 1
ATOM 4186 N N . ASN B 1 259 ? 33.125 26.391 10.5 1 51.16 259 ASN B N 1
ATOM 4187 C CA . ASN B 1 259 ? 34.312 26.297 11.305 1 51.16 259 ASN B CA 1
ATOM 4188 C C . ASN B 1 259 ? 34.938 24.906 11.242 1 51.16 259 ASN B C 1
ATOM 4190 O O . ASN B 1 259 ? 34.25 23.938 10.953 1 51.16 259 ASN B O 1
ATOM 4194 N N . PRO B 1 260 ? 36.25 24.875 11.273 1 52.53 260 PRO B N 1
ATOM 4195 C CA . PRO B 1 260 ? 36.938 23.578 11.211 1 52.53 260 PRO B CA 1
ATOM 4196 C C . PRO B 1 260 ? 36.281 22.5 12.062 1 52.53 260 PRO B C 1
ATOM 4198 O O . PRO B 1 260 ? 36.406 21.312 11.773 1 52.53 260 PRO B O 1
ATOM 4201 N N . ASP B 1 261 ? 35.5 22.906 13.062 1 50.34 261 ASP B N 1
ATOM 4202 C CA . ASP B 1 261 ? 34.875 21.938 13.961 1 50.34 261 ASP B CA 1
ATOM 4203 C C . ASP B 1 261 ? 33.438 21.688 13.578 1 50.34 261 ASP B C 1
ATOM 4205 O O . ASP B 1 261 ? 32.656 21.094 14.359 1 50.34 261 ASP B O 1
ATOM 4209 N N . GLN B 1 262 ? 33.125 22.25 12.547 1 54.22 262 GLN B N 1
ATOM 4210 C CA . GLN B 1 262 ? 31.75 22.078 12.156 1 54.22 262 GLN B CA 1
ATOM 4211 C C . GLN B 1 262 ? 31.641 21.359 10.812 1 54.22 262 GLN B C 1
ATOM 4213 O O . GLN B 1 262 ? 32.562 21.422 10 1 54.22 262 GLN B O 1
ATOM 4218 N N . PHE B 1 263 ? 30.703 20.391 10.656 1 55.38 263 PHE B N 1
ATOM 4219 C CA . PHE B 1 263 ? 30.453 19.766 9.359 1 55.38 263 PHE B CA 1
ATOM 4220 C C . PHE B 1 263 ? 29.125 20.219 8.781 1 55.38 263 PHE B C 1
ATOM 4222 O O . PHE B 1 263 ? 28.188 20.5 9.531 1 55.38 263 PHE B O 1
ATOM 4229 N N . ARG B 1 264 ? 29.219 20.516 7.52 1 54.81 264 ARG B N 1
ATOM 4230 C CA . ARG B 1 264 ? 28.047 20.969 6.777 1 54.81 264 ARG B CA 1
ATOM 4231 C C . ARG B 1 264 ? 27.078 19.812 6.539 1 54.81 264 ARG B C 1
ATOM 4233 O O . ARG B 1 264 ? 27.453 18.766 5.996 1 54.81 264 ARG B O 1
ATOM 4240 N N . CYS B 1 265 ? 25.969 19.922 7.246 1 52.84 265 CYS B N 1
ATOM 4241 C CA . CYS B 1 265 ? 25 18.844 7.094 1 52.84 265 CYS B CA 1
ATOM 4242 C C . CYS B 1 265 ? 24.344 18.891 5.715 1 52.84 265 CYS B C 1
ATOM 4244 O O . CYS B 1 265 ? 23.984 19.953 5.227 1 52.84 265 CYS B O 1
ATOM 4246 N N . LEU B 1 266 ? 24.531 17.969 5.066 1 47.94 266 LEU B N 1
ATOM 4247 C CA . LEU B 1 266 ? 24 17.844 3.713 1 47.94 266 LEU B CA 1
ATOM 4248 C C . LEU B 1 266 ? 22.547 18.297 3.648 1 47.94 266 LEU B C 1
ATOM 4250 O O . LEU B 1 266 ? 22.172 19.016 2.719 1 47.94 266 LEU B O 1
ATOM 4254 N N . ASP B 1 267 ? 21.719 17.828 4.477 1 47.31 267 ASP B N 1
ATOM 4255 C CA . ASP B 1 267 ? 20.281 18.016 4.367 1 47.31 267 ASP B CA 1
ATOM 4256 C C . ASP B 1 267 ? 19.859 19.359 4.949 1 47.31 267 ASP B C 1
ATOM 4258 O O . ASP B 1 267 ? 18.656 19.672 5.008 1 47.31 267 ASP B O 1
ATOM 4262 N N . SER B 1 268 ? 20.797 20.203 5.5 1 49.5 268 SER B N 1
ATOM 4263 C CA . SER B 1 268 ? 20.406 21.5 6.055 1 49.5 268 SER B CA 1
ATOM 4264 C C . SER B 1 268 ? 21.391 22.594 5.656 1 49.5 268 SER B C 1
ATOM 4266 O O . SER B 1 268 ? 21.125 23.781 5.859 1 49.5 268 SER B O 1
ATOM 4268 N N . ASP B 1 269 ? 22.344 22.297 4.949 1 52.44 269 ASP B N 1
ATOM 4269 C CA . ASP B 1 269 ? 23.422 23.219 4.633 1 52.44 269 ASP B CA 1
ATOM 4270 C C . ASP B 1 269 ? 23.859 24.016 5.871 1 52.44 269 ASP B C 1
ATOM 4272 O O . ASP B 1 269 ? 24.391 25.109 5.762 1 52.44 269 ASP B O 1
ATOM 4276 N N . ARG B 1 270 ? 23.438 23.531 7.086 1 54.22 270 ARG B N 1
ATOM 4277 C CA . ARG B 1 270 ? 23.875 24.156 8.328 1 54.22 270 ARG B CA 1
ATOM 4278 C C . ARG B 1 270 ? 25.219 23.594 8.781 1 54.22 270 ARG B C 1
ATOM 4280 O O . ARG B 1 270 ? 25.547 22.453 8.477 1 54.22 270 ARG B O 1
ATOM 4287 N N . CYS B 1 271 ? 26.156 24.359 9.273 1 55.16 271 CYS B N 1
ATOM 4288 C CA . CYS B 1 271 ? 27.375 23.938 9.977 1 55.16 271 CYS B CA 1
ATOM 4289 C C . CYS B 1 271 ? 27.047 23.484 11.391 1 55.16 271 CYS B C 1
ATOM 4291 O O . CYS B 1 271 ? 26.453 24.234 12.172 1 55.16 271 CYS B O 1
ATOM 4293 N N . ILE B 1 272 ? 26.922 22.172 11.578 1 52.59 272 ILE B N 1
ATOM 4294 C CA . ILE B 1 272 ? 26.719 21.688 12.938 1 52.59 272 ILE B CA 1
ATOM 4295 C C . ILE B 1 272 ? 28.062 21.281 13.539 1 52.59 272 ILE B C 1
ATOM 4297 O O . ILE B 1 272 ? 28.984 20.922 12.82 1 52.59 272 ILE B O 1
ATOM 4301 N N . PRO B 1 273 ? 28.141 21.484 14.922 1 44.91 273 PRO B N 1
ATOM 4302 C CA . PRO B 1 273 ? 29.406 21.109 15.539 1 44.91 273 PRO B CA 1
ATOM 4303 C C . PRO B 1 273 ? 29.75 19.641 15.375 1 44.91 273 PRO B C 1
ATOM 4305 O O . PRO B 1 273 ? 28.844 18.797 15.383 1 44.91 273 PRO B O 1
ATOM 4308 N N . SER B 1 274 ? 30.969 19.344 14.758 1 42.59 274 SER B N 1
ATOM 4309 C CA . SER B 1 274 ? 31.484 17.984 14.75 1 42.59 274 SER B CA 1
ATOM 4310 C C . SER B 1 274 ? 31.531 17.391 16.156 1 42.59 274 SER B C 1
ATOM 4312 O O . SER B 1 274 ? 32.031 18.031 17.094 1 42.59 274 SER B O 1
ATOM 4314 N N . PHE B 1 275 ? 30.516 16.766 16.578 1 39.59 275 PHE B N 1
ATOM 4315 C CA . PHE B 1 275 ? 30.797 16.125 17.859 1 39.59 275 PHE B CA 1
ATOM 4316 C C . PHE B 1 275 ? 32 15.219 17.766 1 39.59 275 PHE B C 1
ATOM 4318 O O . PHE B 1 275 ? 32.281 14.633 16.719 1 39.59 275 PHE B O 1
#

Solvent-accessib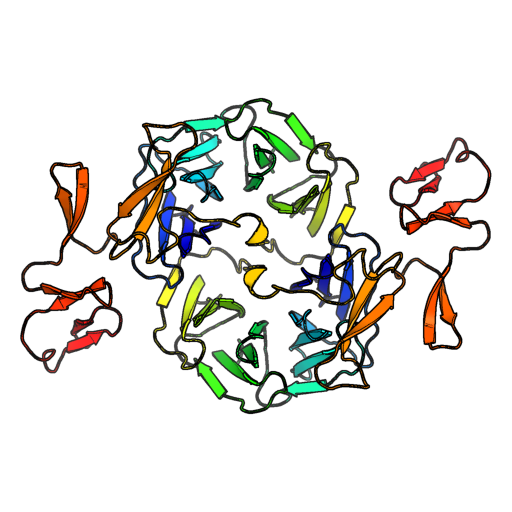le surface area (backbone atoms only — not comparable to full-atom values): 28430 Å² total; per-residue (Å²): 48,44,58,19,65,34,73,34,77,42,49,43,31,34,34,36,23,23,31,65,80,29,44,43,34,37,20,36,72,72,31,50,54,45,24,74,48,70,46,98,64,83,58,64,31,30,26,18,38,32,72,38,66,79,54,8,35,29,37,36,22,26,22,61,97,74,19,35,35,36,35,22,29,58,64,31,45,77,71,44,82,45,40,71,67,99,57,57,36,39,45,10,34,30,62,36,79,88,78,40,32,31,38,35,16,21,34,73,78,14,28,32,34,35,20,35,72,80,37,48,79,66,44,81,44,41,67,68,95,29,78,27,28,30,43,44,45,71,57,92,69,28,30,35,32,37,23,69,72,74,22,27,33,33,31,22,32,62,89,68,38,45,78,68,34,69,52,45,66,47,40,70,59,79,52,46,73,41,74,41,64,45,78,81,57,70,77,74,47,70,22,45,57,71,34,49,75,32,76,65,37,38,38,40,21,57,28,92,88,38,93,86,37,58,38,68,45,50,43,57,30,66,92,44,48,75,43,72,44,96,87,68,43,59,42,71,36,52,56,92,65,35,41,69,36,84,86,80,58,30,42,22,61,60,76,79,73,48,50,95,56,25,44,64,37,81,90,35,52,31,59,40,75,59,125,50,46,58,20,65,33,71,35,79,42,48,43,32,34,34,36,24,23,33,66,80,30,44,44,34,36,21,36,71,72,29,49,54,44,25,73,48,70,46,99,65,83,58,65,31,29,26,17,37,32,72,37,66,80,54,8,35,28,37,37,21,26,22,63,96,73,19,34,36,35,36,23,29,58,66,30,44,77,70,43,81,45,42,71,66,99,57,56,36,39,46,10,35,31,62,37,80,88,78,40,31,31,39,35,18,21,33,72,78,14,26,31,36,34,20,34,74,80,37,47,80,65,42,81,45,38,67,68,95,28,76,27,29,32,42,45,45,69,56,91,70,28,29,35,34,36,24,68,72,75,23,28,33,33,30,21,32,61,88,69,37,44,77,69,34,71,50,45,66,48,40,73,58,76,54,46,72,43,75,44,63,46,77,81,56,69,76,76,45,70,20,45,57,74,35,50,76,32,74,65,37,37,39,38,21,58,28,92,92,37,93,87,37,57,37,68,45,51,43,56,30,65,92,44,49,75,42,72,43,96,88,70,42,58,41,70,36,52,57,92,64,36,40,69,35,81,87,80,58,31,44,24,61,60,76,78,72,48,51,94,57,25,44,66,39,81,93,35,53,32,59,39,73,59,123

Radius of gyration: 25.05 Å; Cα contacts (8 Å, |Δi|>4): 1472; chains: 2; bounding box: 71×76×56 Å

InterPro domains:
  IPR000033 LDLR class B repeat [PF00058] (13-51)
  IPR000033 LDLR class B repeat [PF00058] (56-96)
  IPR000033 LDLR class B repeat [PF00058] (101-139)
  IPR000033 LDLR class B repeat [PS51120] (12-55)
  IPR000033 LDLR class B repeat [PS51120] (56-99)
  IPR000033 LDLR class B repeat [PS51120] (100-142)
  IPR000033 LDLR class B repeat [SM00135] (1-34)
  IPR000033 LDLR class B repeat [SM00135] (36-79)
  IPR000033 LDLR class B repeat [SM00135] (80-122)
  IPR000033 LDLR class B repeat [SM00135] (123-164)
  IPR011042 Six-bladed beta-propeller, TolB-like [G3DSA:2.120.10.30] (1-238)

Organism: Strongylocentrotus purpuratus (NCBI:txid7668)

Foldseek 3Di:
DWAEWEADPQLQKIWTADQVVQWIWIFHVVRPFIATQDAPDGAHGKHYKEDDQQAQKIWTWGADPFTFIWMDGVSRYDIDTQGGPPAHAFAEWYAQVVVQKIWTDGQVQQFIWMDGVSNPPIDTQGRPPRNGWHYWDDDDQKIWTAHQVQLFIWMAGPPRNPDIDTPGGDHDGPPVDDDHDCVRVDDHDCCNPPRVPEQTHKGKGHDPVDNSHIDIAHDGGPVFDWDQDPVGHTDGDHDPQWDADSVLRATARPDDDLPPQFDQDPNHSYTHGND/DWAEWEADPQLQKIWTADQVVQWIWIFHVVRPFIATQDAPDGAHGKHYKEDDQQAQKIWTWGADPFTFIWMDGVSRYDIDTQGGPPAHAFQEWYAQVVVQKIWTDGQVQQFIWMDGVSNHPIDTQGRPPRNGWHYWDDDDQKIWTAHQVQQFIWMAGPPRNPDIDTPGGDHDGPPPDDDHDCVRVPDHDCCNPPRVPEQTHKGKGHDPVDNSHIDIAHDGGPVFDWDQDPVGHTDGDHDPQWDADSVLRATARPDDDLDPQFDQDPNHSYTHGND

pLDDT: mean 86.98, std 14.72, range [39.59, 98.81]